Protein 1MDB (pdb70)

Nearest PDB structures (foldseek):
  1mdf-assembly1_A  TM=9.994E-01  e=0.000E+00  Bacillus subtilis
  7tz4-assembly1_A  TM=9.793E-01  e=5.127E-83  Pseudomonas aeruginosa
  7tyb-assembly1_A  TM=9.759E-01  e=1.523E-80  Pseudomonas aeruginosa PAO1
  5wm6-assembly1_A  TM=8.169E-01  e=3.466E-84  Streptomyces gandocaensis
  5wm5-assembly1_A  TM=8.168E-01  e=4.013E-83  Streptomyces gandocaensis

Radius of gyration: 23.1 Å; Cα contacts (8 Å, |Δi|>4): 1173; chains: 1; bounding box: 70×55×52 Å

Foldseek 3Di:
DQPQADDDDPVVVCVCVVVCLQVWDFVLRLLVVLCVPWQQFFAEAEDPDTHGSVRLNQLLQQLLQLCVVVPAAASAEEEEEEFQDPVVSSVQSNCRQRNYAYEQDFNPDAQVQVLVCCVVSVHQEYEYECAAPHGGCVVRVVSSCVVPVNNQAYEYDYPQPPHHDSVVRGDDGDDHDDDTQARFSYWYFFDDDDPHTFTATFGRRLQVSLLVLLCVQVVAAQAAEEEEAWRQSHCCLVPNDHSSSNVSRNYYYYYFSHNDCVGVLVCCQVVVHQEYEEEQVSLLRVLVCLVVDPGCNPSHAEYEYEPFDNALLSLLCCCPSNVYFYKAWYQTPQFWIFIAGRPHDSCCRRQFRGATSDPFKDKFFAAPVRHGDPAQDKHWIKIAGSNGGQATGNDVPVSPVQADPVGIGGPQWIWGADPVRTIGTLGGPQQWFQWLNRTESQSVLQSLLVPDPFFSGKGKGWEADPPSRIAIEMETATPPPDDDLVVSLVSCVVVVNPPRRRHPYYHYDNDADADSRGHHDVVVVRVVRHVVVVVD

InterPro domains:
  IPR000873 AMP-dependent synthetase/ligase domain [PF00501] (32-393)
  IPR011963 2,3-dihydroxybenzoate-AMP ligase [TIGR02275] (4-526)
  IPR020845 AMP-binding, conserved site [PS00455] (187-198)
  IPR025110 AMP-binding enzyme, C-terminal domain [PF13193] (444-519)
  IPR045851 AMP-binding enzyme domain superfamily [G3DSA:3.30.300.30] (430-539)
  IPR050237 ATP-dependent AMP-binding enzyme [PTHR43767] (29-529)

Secondary structure (DSSP, 8-state):
--TT--PPPHHHHHHHHHTTSS-S--HHHHHHHHHHHHTTSEEEEETTEEEEHHHHHHHHHHHHHHHHHHT--TT-EEEE---SSHHHHHHHHHHHHHT-EEEE--TT--HHHHHHHHHHTT-SEEEEESEETTEEHHHHHHHHHHH-TT---EEEES--TTSEEGGG------------TTSEEEEEE---SSSSPPEEEEEHHHHHHHHHHHHHHHT--TT-EEEE-S-TTSHHHHHSSHHHHHHHTT-EEEE-SSSSHHHHHHHHHHHT-SEEEE-HHHHHHHHHHHHH-----TT--EEEEESS---HHHHTTHHHHT-SEEEEEEE-TTS-EEE--TTS-HHHHHH---EESSTT-EEEEE-TTS-BPPTT--EEEEEE-TTS-SS-TT-HHHHHHHB-TTS-EEEEEEEEE-TTS-EEEEEEGGG-EE-SS-EE-HHHHHHHHTTSTTEEEEEEEEEEETTTEEEEEEEEEESSSPPPHHHHHHHHHHTT--GGGS-SEEEE-SS--B-TTS-B-HHHHHHHHHHHHHT-

Organism: Bacillus subtilis (strain 168) (NCBI:txid224308)

Structure (mmCIF, N/CA/C/O backbone):
data_1MDB
#
_entry.id   1MDB
#
_cell.length_a   66.800
_cell.length_b   66.800
_cell.length_c   115.660
_cell.angle_alpha   90.00
_cell.angle_beta   90.00
_cell.angle_gamma   120.00
#
_symmetry.space_group_name_H-M   'P 31'
#
loop_
_entity.id
_entity.type
_entity.pdbx_description
1 polymer '2,3-dihydroxybenzoate-AMP ligase'
2 non-polymer 'SULFATE ION'
3 non-polymer 'ADENOSINE MONOPHOSPHATE'
4 non-polymer '2,3-DIHYDROXY-BENZOIC ACID'
5 water water
#
loop_
_atom_site.group_PDB
_atom_site.id
_atom_site.type_symbol
_atom_site.label_atom_id
_atom_site.label_alt_id
_atom_site.label_comp_id
_atom_site.label_asym_id
_atom_site.label_entity_id
_atom_site.label_seq_id
_atom_site.pdbx_PDB_ins_code
_atom_site.Cartn_x
_atom_site.Cartn_y
_atom_site.Cartn_z
_atom_site.occupancy
_atom_site.B_iso_or_equiv
_atom_site.auth_seq_id
_atom_site.auth_comp_id
_atom_site.auth_asym_id
_atom_site.auth_atom_id
_atom_site.pdbx_PDB_model_num
ATOM 1 N N . MET A 1 1 ? -18.022 43.464 34.799 1.00 49.99 1 MET A N 1
ATOM 2 C CA . MET A 1 1 ? -16.805 42.608 34.810 1.00 49.54 1 MET A CA 1
ATOM 3 C C . MET A 1 1 ? -16.347 42.226 36.210 1.00 48.35 1 MET A C 1
ATOM 4 O O . MET A 1 1 ? -16.226 43.079 37.099 1.00 46.29 1 MET A O 1
ATOM 9 N N . LEU A 1 2 ? -16.084 40.935 36.391 1.00 45.98 2 LEU A N 1
ATOM 10 C CA . LEU A 1 2 ? -15.609 40.423 37.668 1.00 43.03 2 LEU A CA 1
ATOM 11 C C . LEU A 1 2 ? -14.288 41.111 38.006 1.00 41.92 2 LEU A C 1
ATOM 12 O O . LEU A 1 2 ? -13.408 41.245 37.153 1.00 41.47 2 LEU A O 1
ATOM 17 N N . LYS A 1 3 ? -14.153 41.556 39.247 1.00 41.96 3 LYS A N 1
ATOM 18 C CA . LYS A 1 3 ? -12.924 42.206 39.673 1.00 42.22 3 LYS A CA 1
ATOM 19 C C . LYS A 1 3 ? -11.820 41.157 39.719 1.00 41.73 3 LYS A C 1
ATOM 20 O O . LYS A 1 3 ? -11.990 40.101 40.331 1.00 41.35 3 LYS A O 1
ATOM 26 N N . GLY A 1 4 ? -10.702 41.438 39.056 1.00 40.22 4 GLY A N 1
ATOM 27 C CA . GLY A 1 4 ? -9.589 40.505 39.065 1.00 40.14 4 GLY A CA 1
ATOM 28 C C . GLY A 1 4 ? -9.453 39.687 37.800 1.00 38.57 4 GLY A C 1
ATOM 29 O O . GLY A 1 4 ? -8.483 38.956 37.619 1.00 38.58 4 GLY A O 1
ATOM 30 N N . PHE A 1 5 ? -10.432 39.826 36.918 1.00 38.81 5 PHE A N 1
ATOM 31 C CA . PHE A 1 5 ? -10.462 39.106 35.651 1.00 36.62 5 PHE A CA 1
ATOM 32 C C . PHE A 1 5 ? -9.732 39.897 34.566 1.00 36.94 5 PHE A C 1
ATOM 33 O O . PHE A 1 5 ? -9.841 41.122 34.509 1.00 35.10 5 PHE A O 1
ATOM 41 N N . THR A 1 6 ? -8.967 39.197 33.729 1.00 36.20 6 THR A N 1
ATOM 42 C CA . THR A 1 6 ? -8.255 39.841 32.630 1.00 36.22 6 THR A CA 1
ATOM 43 C C . THR A 1 6 ? -8.946 39.435 31.332 1.00 38.19 6 THR A C 1
ATOM 44 O O . THR A 1 6 ? -8.873 38.284 30.905 1.00 39.23 6 THR A O 1
ATOM 48 N N . PRO A 1 7 ? -9.629 40.386 30.683 1.00 39.34 7 PRO A N 1
ATOM 49 C CA . PRO A 1 7 ? -10.340 40.118 29.432 1.00 38.92 7 PRO A CA 1
ATOM 50 C C . PRO A 1 7 ? -9.413 39.964 28.243 1.00 39.17 7 PRO A C 1
ATOM 51 O O . PRO A 1 7 ? -8.254 40.363 28.290 1.00 38.03 7 PRO A O 1
ATOM 55 N N . TRP A 1 8 ? -9.944 39.374 27.181 1.00 40.47 8 TRP A N 1
ATOM 56 C CA . TRP A 1 8 ? -9.211 39.203 25.942 1.00 42.97 8 TRP A CA 1
ATOM 57 C C . TRP A 1 8 ? -9.245 40.589 25.292 1.00 45.69 8 TRP A C 1
ATOM 58 O O . TRP A 1 8 ? -10.128 41.395 25.592 1.00 45.75 8 TRP A O 1
ATOM 69 N N . PRO A 1 9 ? -8.276 40.893 24.417 1.00 48.68 9 PRO A N 1
ATOM 70 C CA . PRO A 1 9 ? -8.255 42.201 23.752 1.00 50.96 9 PRO A CA 1
ATOM 71 C C . PRO A 1 9 ? -9.552 42.408 22.964 1.00 52.33 9 PRO A C 1
ATOM 72 O O . PRO A 1 9 ? -10.046 41.479 22.324 1.00 53.07 9 PRO A O 1
ATOM 76 N N . ASP A 1 10 ? -10.095 43.621 23.012 1.00 54.71 10 ASP A N 1
ATOM 77 C CA . ASP A 1 10 ? -11.344 43.942 22.319 1.00 55.91 10 ASP A CA 1
ATOM 78 C C . ASP A 1 10 ? -11.420 43.488 20.868 1.00 56.82 10 ASP A C 1
ATOM 79 O O . ASP A 1 10 ? -12.443 42.965 20.432 1.00 57.11 10 ASP A O 1
ATOM 84 N N . GLU A 1 11 ? -10.341 43.689 20.121 1.00 58.01 11 GLU A N 1
ATOM 85 C CA . GLU A 1 11 ? -10.322 43.306 18.718 1.00 59.48 11 GLU A CA 1
ATOM 86 C C . GLU A 1 11 ? -10.343 41.785 18.546 1.00 59.28 11 GLU A C 1
ATOM 87 O O . GLU A 1 11 ? -10.975 41.265 17.623 1.00 59.00 11 GLU A O 1
ATOM 93 N N . LEU A 1 12 ? -9.654 41.075 19.436 1.00 58.85 12 LEU A N 1
ATOM 94 C CA . LEU A 1 12 ? -9.622 39.617 19.385 1.00 58.20 12 LEU A CA 1
ATOM 95 C C . LEU A 1 12 ? -10.977 39.052 19.794 1.00 57.93 12 LEU A C 1
ATOM 96 O O . LEU A 1 12 ? -11.495 38.130 19.166 1.00 56.64 12 LEU A O 1
ATOM 101 N N . ALA A 1 13 ? -11.549 39.613 20.853 1.00 58.73 13 ALA A N 1
ATOM 102 C CA . ALA A 1 13 ? -12.849 39.165 21.329 1.00 59.50 13 ALA A CA 1
ATOM 103 C C . ALA A 1 13 ? -13.835 39.214 20.164 1.00 59.89 13 ALA A C 1
ATOM 104 O O . ALA A 1 13 ? -14.610 38.283 19.957 1.00 59.21 13 ALA A O 1
ATOM 106 N N . GLU A 1 14 ? -13.792 40.302 19.399 1.00 61.22 14 GLU A N 1
ATOM 107 C CA . GLU A 1 14 ? -14.675 40.457 18.249 1.00 62.15 14 GLU A CA 1
ATOM 108 C C . GLU A 1 14 ? -14.409 39.371 17.218 1.00 61.28 14 GLU A C 1
ATOM 109 O O . GLU A 1 14 ? -15.335 38.722 16.731 1.00 61.32 14 GLU A O 1
ATOM 115 N N . THR A 1 15 ? -13.138 39.182 16.883 1.00 60.49 15 THR A N 1
ATOM 116 C CA . THR A 1 15 ? -12.754 38.162 15.917 1.00 60.71 15 THR A CA 1
ATOM 117 C C . THR A 1 15 ? -13.409 36.832 16.303 1.00 60.67 15 THR A C 1
ATOM 118 O O . THR A 1 15 ? -14.055 36.185 15.479 1.00 60.85 15 THR A O 1
ATOM 122 N N . TYR A 1 16 ? -13.249 36.449 17.569 1.00 60.32 16 TYR A N 1
ATOM 123 C CA . TYR A 1 16 ? -13.795 35.199 18.101 1.00 59.22 16 TYR A CA 1
ATOM 124 C C . TYR A 1 16 ? -15.315 35.111 18.064 1.00 59.32 16 TYR A C 1
ATOM 125 O O . TYR A 1 16 ? -15.871 34.055 17.760 1.00 59.03 16 TYR A O 1
ATOM 134 N N . ARG A 1 17 ? -15.986 36.212 18.383 1.00 59.58 17 ARG A N 1
ATOM 135 C CA . ARG A 1 17 ? -17.444 36.231 18.375 1.00 61.07 17 ARG A CA 1
ATOM 136 C C . ARG A 1 17 ? -17.955 36.278 16.939 1.00 61.53 17 ARG A C 1
ATOM 137 O O . ARG A 1 17 ? -19.094 35.899 16.663 1.00 62.07 17 ARG A O 1
ATOM 145 N N . LYS A 1 18 ? -17.100 36.740 16.030 1.00 61.89 18 LYS A N 1
ATOM 146 C CA . LYS A 1 18 ? -17.447 36.840 14.618 1.00 62.09 18 LYS A CA 1
ATOM 147 C C . LYS A 1 18 ? -17.285 35.505 13.896 1.00 61.47 18 LYS A C 1
ATOM 148 O O . LYS A 1 18 ? -18.139 35.122 13.102 1.00 61.65 18 LYS A O 1
ATOM 154 N N . ASN A 1 19 ? -16.198 34.791 14.171 1.00 61.09 19 ASN A N 1
ATOM 155 C CA . ASN A 1 19 ? -15.978 33.502 13.522 1.00 60.17 19 ASN A CA 1
ATOM 156 C C . ASN A 1 19 ? -16.785 32.401 14.201 1.00 58.73 19 ASN A C 1
ATOM 157 O O . ASN A 1 19 ? -16.674 31.229 13.849 1.00 58.30 19 ASN A O 1
ATOM 162 N N . GLY A 1 20 ? -17.588 32.786 15.186 1.00 57.57 20 GLY A N 1
ATOM 163 C CA . GLY A 1 20 ? -18.422 31.823 15.884 1.00 56.67 20 GLY A CA 1
ATOM 164 C C . GLY A 1 20 ? -17.798 30.990 16.995 1.00 54.85 20 GLY A C 1
ATOM 165 O O . GLY A 1 20 ? -18.467 30.115 17.547 1.00 54.90 20 GLY A O 1
ATOM 166 N N . CYS A 1 21 ? -16.534 31.236 17.331 1.00 53.08 21 CYS A N 1
ATOM 167 C CA . CYS A 1 21 ? -15.897 30.468 18.400 1.00 50.61 21 CYS A CA 1
ATOM 168 C C . CYS A 1 21 ? -16.682 30.655 19.691 1.00 47.55 21 CYS A C 1
ATOM 169 O O . CYS A 1 21 ? -16.962 29.694 20.402 1.00 47.84 21 CYS A O 1
ATOM 172 N N . TRP A 1 22 ? -17.042 31.899 19.985 1.00 45.25 22 TRP A N 1
ATOM 173 C CA . TRP A 1 22 ? -17.814 32.209 21.179 1.00 43.72 22 TRP A CA 1
ATOM 174 C C . TRP A 1 22 ? -19.284 32.241 20.760 1.00 43.06 22 TRP A C 1
ATOM 175 O O . TRP A 1 22 ? -19.748 33.201 20.146 1.00 42.82 22 TRP A O 1
ATOM 186 N N . ALA A 1 23 ? -20.003 31.172 21.094 1.00 42.97 23 ALA A N 1
ATOM 187 C CA . ALA A 1 23 ? -21.404 31.013 20.718 1.00 42.66 23 ALA A CA 1
ATOM 188 C C . ALA A 1 23 ? -22.394 32.025 21.279 1.00 42.40 23 ALA A C 1
ATOM 189 O O . ALA A 1 23 ? -23.487 32.187 20.736 1.00 43.66 23 ALA A O 1
ATOM 191 N N . GLY A 1 24 ? -22.028 32.711 22.354 1.00 41.41 24 GLY A N 1
ATOM 192 C CA . GLY A 1 24 ? -22.938 33.689 22.923 1.00 39.12 24 GLY A CA 1
ATOM 193 C C . GLY A 1 24 ? -24.013 33.072 23.799 1.00 39.03 24 GLY A C 1
ATOM 194 O O . GLY A 1 24 ? -25.012 33.720 24.107 1.00 37.52 24 GLY A O 1
ATOM 195 N N . GLU A 1 25 ? -23.812 31.819 24.204 1.00 38.23 25 GLU A N 1
ATOM 196 C CA . GLU A 1 25 ? -24.767 31.131 25.070 1.00 39.58 25 GLU A CA 1
ATOM 197 C C . GLU A 1 25 ? -24.122 30.788 26.419 1.00 38.53 25 GLU A C 1
ATOM 198 O O . GLU A 1 25 ? -22.905 30.558 26.510 1.00 35.78 25 GLU A O 1
ATOM 204 N N . THR A 1 26 ? -24.938 30.757 27.466 1.00 36.59 26 THR A N 1
ATOM 205 C CA . THR A 1 26 ? -24.432 30.447 28.802 1.00 36.15 26 THR A CA 1
ATOM 206 C C . THR A 1 26 ? -24.653 28.981 29.143 1.00 35.44 26 THR A C 1
ATOM 207 O O . THR A 1 26 ? -25.348 28.271 28.416 1.00 36.46 26 THR A O 1
ATOM 211 N N . PHE A 1 27 ? -24.065 28.521 30.247 1.00 33.43 27 PHE A N 1
ATOM 212 C CA . PHE A 1 27 ? -24.259 27.136 30.654 1.00 32.36 27 PHE A CA 1
ATOM 213 C C . PHE A 1 27 ? -25.739 26.951 30.956 1.00 32.91 27 PHE A C 1
ATOM 214 O O . PHE A 1 27 ? -26.308 25.878 30.714 1.00 30.76 27 PHE A O 1
ATOM 222 N N . GLY A 1 28 ? -26.354 28.010 31.484 1.00 32.06 28 GLY A N 1
ATOM 223 C CA . GLY A 1 28 ? -27.769 27.968 31.797 1.00 33.93 28 GLY A CA 1
ATOM 224 C C . GLY A 1 28 ? -28.547 27.671 30.531 1.00 36.38 28 GLY A C 1
ATOM 225 O O . GLY A 1 28 ? -29.436 26.819 30.535 1.00 37.59 28 GLY A O 1
ATOM 226 N N . ASP A 1 29 ? -28.205 28.367 29.447 1.00 36.98 29 ASP A N 1
ATOM 227 C CA . ASP A 1 29 ? -28.867 28.163 28.156 1.00 38.04 29 ASP A CA 1
ATOM 228 C C . ASP A 1 29 ? -28.628 26.737 27.688 1.00 39.00 29 ASP A C 1
ATOM 229 O O . ASP A 1 29 ? -29.554 26.026 27.292 1.00 40.33 29 ASP A O 1
ATOM 234 N N . LEU A 1 30 ? -27.361 26.338 27.731 1.00 40.11 30 LEU A N 1
ATOM 235 C CA . LEU A 1 30 ? -26.935 25.007 27.317 1.00 39.45 30 LEU A CA 1
ATOM 236 C C . LEU A 1 30 ? -27.830 23.933 27.930 1.00 38.29 30 LEU A C 1
ATOM 237 O O . LEU A 1 30 ? -28.365 23.085 27.219 1.00 39.71 30 LEU A O 1
ATOM 242 N N . LEU A 1 31 ? -28.002 23.969 29.248 1.00 37.74 31 LEU A N 1
ATOM 243 C CA . LEU A 1 31 ? -28.847 22.991 29.927 1.00 36.42 31 LEU A CA 1
ATOM 244 C C . LEU A 1 31 ? -30.318 23.144 29.539 1.00 37.06 31 LEU A C 1
ATOM 245 O O . LEU A 1 31 ? -31.000 22.155 29.260 1.00 35.64 31 LEU A O 1
ATOM 250 N N . ARG A 1 32 ? -30.802 24.383 29.514 1.00 37.30 32 ARG A N 1
ATOM 251 C CA . ARG A 1 32 ? -32.197 24.647 29.159 1.00 39.16 32 ARG A CA 1
ATOM 252 C C . ARG A 1 32 ? -32.526 24.027 27.809 1.00 41.36 32 ARG A C 1
ATOM 253 O O . ARG A 1 32 ? -33.555 23.366 27.646 1.00 40.70 32 ARG A O 1
ATOM 261 N N . ASP A 1 33 ? -31.639 24.258 26.847 1.00 43.76 33 ASP A N 1
ATOM 262 C CA . ASP A 1 33 ? -31.794 23.752 25.493 1.00 46.48 33 ASP A CA 1
ATOM 263 C C . ASP A 1 33 ? -31.810 22.222 25.449 1.00 46.70 33 ASP A C 1
ATOM 264 O O . ASP A 1 33 ? -32.779 21.616 24.980 1.00 47.62 33 ASP A O 1
ATOM 269 N N . ARG A 1 34 ? -30.744 21.597 25.944 1.00 45.06 34 ARG A N 1
ATOM 270 C CA . ARG A 1 34 ? -30.655 20.143 25.948 1.00 42.53 34 ARG A CA 1
ATOM 271 C C . ARG A 1 34 ? -31.839 19.520 26.674 1.00 42.36 34 ARG A C 1
ATOM 272 O O . ARG A 1 34 ? -32.327 18.462 26.287 1.00 41.96 34 ARG A O 1
ATOM 280 N N . ALA A 1 35 ? -32.301 20.172 27.732 1.00 42.67 35 ALA A N 1
ATOM 281 C CA . ALA A 1 35 ? -33.418 19.648 28.505 1.00 44.17 35 ALA A CA 1
ATOM 282 C C . ALA A 1 35 ? -34.714 19.673 27.714 1.00 45.66 35 ALA A C 1
ATOM 283 O O . ALA A 1 35 ? -35.580 18.813 27.897 1.00 45.44 35 ALA A O 1
ATOM 285 N N . ALA A 1 36 ? -34.844 20.664 26.839 1.00 46.40 36 ALA A N 1
ATOM 286 C CA . ALA A 1 36 ? -36.039 20.815 26.020 1.00 47.78 36 ALA A CA 1
ATOM 287 C C . ALA A 1 36 ? -36.083 19.810 24.868 1.00 48.54 36 ALA A C 1
ATOM 288 O O . ALA A 1 36 ? -37.155 19.318 24.511 1.00 49.32 36 ALA A O 1
ATOM 290 N N . LYS A 1 37 ? -34.921 19.509 24.294 1.00 48.08 37 LYS A N 1
ATOM 291 C CA . LYS A 1 37 ? -34.832 18.573 23.177 1.00 48.35 37 LYS A CA 1
ATOM 292 C C . LYS A 1 37 ? -35.051 17.102 23.547 1.00 47.20 37 LYS A C 1
ATOM 293 O O . LYS A 1 37 ? -35.881 16.422 22.941 1.00 47.33 37 LYS A O 1
ATOM 299 N N . TYR A 1 38 ? -34.314 16.610 24.537 1.00 45.53 38 TYR A N 1
ATOM 300 C CA . TYR A 1 38 ? -34.439 15.212 24.944 1.00 43.29 38 TYR A CA 1
ATOM 301 C C . TYR A 1 38 ? -34.466 15.018 26.456 1.00 43.68 38 TYR A C 1
ATOM 302 O O . TYR A 1 38 ? -33.682 14.248 27.017 1.00 45.10 38 TYR A O 1
ATOM 311 N N . GLY A 1 39 ? -35.398 15.706 27.104 1.00 42.93 39 GLY A N 1
ATOM 312 C CA . GLY A 1 39 ? -35.518 15.637 28.546 1.00 40.44 39 GLY A CA 1
ATOM 313 C C . GLY A 1 39 ? -35.485 14.272 29.201 1.00 38.95 39 GLY A C 1
ATOM 314 O O . GLY A 1 39 ? -34.945 14.127 30.301 1.00 39.31 39 GLY A O 1
ATOM 315 N N . ASP A 1 40 ? -36.056 13.267 28.548 1.00 37.35 40 ASP A N 1
ATOM 316 C CA . ASP A 1 40 ? -36.084 11.933 29.127 1.00 35.55 40 ASP A CA 1
ATOM 317 C C . ASP A 1 40 ? -34.770 11.167 29.056 1.00 33.53 40 ASP A C 1
ATOM 318 O O . ASP A 1 40 ? -34.587 10.196 29.780 1.00 30.13 40 ASP A O 1
ATOM 323 N N . ARG A 1 41 ? -33.856 11.581 28.187 1.00 33.44 41 ARG A N 1
ATOM 324 C CA . ARG A 1 41 ? -32.577 10.882 28.118 1.00 34.05 41 ARG A CA 1
ATOM 325 C C . ARG A 1 41 ? -31.897 10.943 29.473 1.00 34.83 41 ARG A C 1
ATOM 326 O O . ARG A 1 41 ? -31.986 11.952 30.176 1.00 34.42 41 ARG A O 1
ATOM 334 N N . ILE A 1 42 ? -31.216 9.862 29.830 1.00 34.42 42 ILE A N 1
ATOM 335 C CA . ILE A 1 42 ? -30.483 9.800 31.079 1.00 34.66 42 ILE A CA 1
ATOM 336 C C . ILE A 1 42 ? -29.176 10.570 30.857 1.00 36.25 42 ILE A C 1
ATOM 337 O O . ILE A 1 42 ? -28.420 10.279 29.925 1.00 37.32 42 ILE A O 1
ATOM 342 N N . ALA A 1 43 ? -28.934 11.575 31.693 1.00 35.81 43 ALA A N 1
ATOM 343 C CA . ALA A 1 43 ? -27.729 12.398 31.579 1.00 33.18 43 ALA A CA 1
ATOM 344 C C . ALA A 1 43 ? -26.658 11.934 32.546 1.00 32.36 43 ALA A C 1
ATOM 345 O O . ALA A 1 43 ? -25.465 11.957 32.230 1.00 32.10 43 ALA A O 1
ATOM 347 N N . ILE A 1 44 ? -27.095 11.503 33.722 1.00 30.39 44 ILE A N 1
ATOM 348 C CA . ILE A 1 44 ? -26.180 11.067 34.759 1.00 31.12 44 ILE A CA 1
ATOM 349 C C . ILE A 1 44 ? -26.600 9.766 35.420 1.00 30.14 44 ILE A C 1
ATOM 350 O O . ILE A 1 44 ? -27.769 9.576 35.754 1.00 31.53 44 ILE A O 1
ATOM 355 N N . THR A 1 45 ? -25.634 8.881 35.618 1.00 29.11 45 THR A N 1
ATOM 356 C CA . THR A 1 45 ? -25.875 7.608 36.271 1.00 30.39 45 THR A CA 1
ATOM 357 C C . THR A 1 45 ? -24.920 7.473 37.443 1.00 32.30 45 THR A C 1
ATOM 358 O O . THR A 1 45 ? -23.725 7.741 37.313 1.00 32.18 45 THR A O 1
ATOM 362 N N . CYS A 1 46 ? -25.446 7.055 38.586 1.00 32.56 46 CYS A N 1
ATOM 363 C CA . CYS A 1 46 ? -24.630 6.895 39.780 1.00 36.15 46 CYS A CA 1
ATOM 364 C C . CYS A 1 46 ? -25.197 5.739 40.595 1.00 38.26 46 CYS A C 1
ATOM 365 O O . CYS A 1 46 ? -26.250 5.869 41.228 1.00 38.02 46 CYS A O 1
ATOM 368 N N . GLY A 1 47 ? -24.499 4.607 40.582 1.00 39.64 47 GLY A N 1
ATOM 369 C CA . GLY A 1 47 ? -24.999 3.448 41.295 1.00 41.41 47 GLY A CA 1
ATOM 370 C C . GLY A 1 47 ? -26.291 3.057 40.600 1.00 44.10 47 GLY A C 1
ATOM 371 O O . GLY A 1 47 ? -26.317 2.897 39.376 1.00 42.80 47 GLY A O 1
ATOM 372 N N . ASN A 1 48 ? -27.373 2.935 41.364 1.00 45.90 48 ASN A N 1
ATOM 373 C CA . ASN A 1 48 ? -28.669 2.566 40.796 1.00 48.56 48 ASN A CA 1
ATOM 374 C C . ASN A 1 48 ? -29.543 3.766 40.441 1.00 48.56 48 ASN A C 1
ATOM 375 O O . ASN A 1 48 ? -30.638 3.597 39.913 1.00 49.65 48 ASN A O 1
ATOM 380 N N . THR A 1 49 ? -29.060 4.973 40.721 1.00 47.75 49 THR A N 1
ATOM 381 C CA . THR A 1 49 ? -29.822 6.183 40.426 1.00 47.53 49 THR A CA 1
ATOM 382 C C . THR A 1 49 ? -29.496 6.746 39.048 1.00 47.77 49 THR A C 1
ATOM 383 O O . THR A 1 49 ? -28.413 6.515 38.513 1.00 47.97 49 THR A O 1
ATOM 387 N N . HIS A 1 50 ? -30.445 7.490 38.485 1.00 47.26 50 HIS A N 1
ATOM 388 C CA . HIS A 1 50 ? -30.298 8.097 37.166 1.00 46.89 50 HIS A CA 1
ATOM 389 C C . HIS A 1 50 ? -30.985 9.464 37.178 1.00 46.52 50 HIS A C 1
ATOM 390 O O . HIS A 1 50 ? -31.923 9.682 37.946 1.00 46.90 50 HIS A O 1
ATOM 397 N N . TRP A 1 51 ? -30.516 10.380 36.334 1.00 43.90 51 TRP A N 1
ATOM 398 C CA . TRP A 1 51 ? -31.097 11.719 36.229 1.00 40.56 51 TRP A CA 1
ATOM 399 C C . TRP A 1 51 ? -31.238 12.075 34.761 1.00 40.29 51 TRP A C 1
ATOM 400 O O . TRP A 1 51 ? -30.258 12.062 34.014 1.00 41.54 51 TRP A O 1
ATOM 411 N N . SER A 1 52 ? -32.456 12.389 34.345 1.00 38.11 52 SER A N 1
ATOM 412 C CA . SER A 1 52 ? -32.705 12.770 32.966 1.00 36.65 52 SER A CA 1
ATOM 413 C C . SER A 1 52 ? -32.263 14.213 32.803 1.00 35.21 52 SER A C 1
ATOM 414 O O . SER A 1 52 ? -32.064 14.915 33.791 1.00 32.45 52 SER A O 1
ATOM 417 N N . TYR A 1 53 ? -32.127 14.654 31.559 1.00 35.04 53 TYR A N 1
ATOM 418 C CA . TYR A 1 53 ? -31.724 16.021 31.279 1.00 36.82 53 TYR A CA 1
ATOM 419 C C . TYR A 1 53 ? -32.750 17.007 31.821 1.00 39.88 53 TYR A C 1
ATOM 420 O O . TYR A 1 53 ? -32.388 18.066 32.338 1.00 39.40 53 TYR A O 1
ATOM 429 N N . ARG A 1 54 ? -34.031 16.657 31.707 1.00 41.22 54 ARG A N 1
ATOM 430 C CA . ARG A 1 54 ? -35.103 17.527 32.200 1.00 42.07 54 ARG A CA 1
ATOM 431 C C . ARG A 1 54 ? -34.982 17.616 33.718 1.00 40.14 54 ARG A C 1
ATOM 432 O O . ARG A 1 54 ? -35.120 18.686 34.313 1.00 38.57 54 ARG A O 1
ATOM 440 N N . GLU A 1 55 ? -34.723 16.468 34.331 1.00 38.98 55 GLU A N 1
ATOM 441 C CA . GLU A 1 55 ? -34.558 16.366 35.774 1.00 39.23 55 GLU A CA 1
ATOM 442 C C . GLU A 1 55 ? -33.492 17.345 36.278 1.00 39.02 55 GLU A C 1
ATOM 443 O O . GLU A 1 55 ? -33.752 18.159 37.166 1.00 37.96 55 GLU A O 1
ATOM 449 N N . LEU A 1 56 ? -32.292 17.254 35.708 1.00 37.66 56 LEU A N 1
ATOM 450 C CA . LEU A 1 56 ? -31.191 18.127 36.090 1.00 36.89 56 LEU A CA 1
ATOM 451 C C . LEU A 1 56 ? -31.598 19.585 35.884 1.00 36.23 56 LEU A C 1
ATOM 452 O O . LEU A 1 56 ? -31.323 20.444 36.721 1.00 34.91 56 LEU A O 1
ATOM 457 N N . ASP A 1 57 ? -32.261 19.846 34.760 1.00 36.26 57 ASP A N 1
ATOM 458 C CA . ASP A 1 57 ? -32.732 21.185 34.421 1.00 36.16 57 ASP A CA 1
ATOM 459 C C . ASP A 1 57 ? -33.630 21.717 35.544 1.00 35.57 57 ASP A C 1
ATOM 460 O O . ASP A 1 57 ? -33.424 22.827 36.055 1.00 35.54 57 ASP A O 1
ATOM 465 N N . THR A 1 58 ? -34.615 20.913 35.932 1.00 31.48 58 THR A N 1
ATOM 466 C CA . THR A 1 58 ? -35.552 21.300 36.982 1.00 32.02 58 THR A CA 1
ATOM 467 C C . THR A 1 58 ? -34.882 21.506 38.342 1.00 31.92 58 THR A C 1
ATOM 468 O O . THR A 1 58 ? -35.116 22.511 38.996 1.00 32.57 58 THR A O 1
ATOM 472 N N . ARG A 1 59 ? -34.056 20.555 38.769 1.00 32.58 59 ARG A N 1
ATOM 473 C CA . ARG A 1 59 ? -33.377 20.677 40.053 1.00 31.49 59 ARG A CA 1
ATOM 474 C C . ARG A 1 59 ? -32.487 21.923 40.089 1.00 30.71 59 ARG A C 1
ATOM 475 O O . ARG A 1 59 ? -32.380 22.582 41.119 1.00 31.33 59 ARG A O 1
ATOM 483 N N . ALA A 1 60 ? -31.864 22.246 38.960 1.00 29.15 60 ALA A N 1
ATOM 484 C CA . ALA A 1 60 ? -30.996 23.413 38.856 1.00 28.22 60 ALA A CA 1
ATOM 485 C C . ALA A 1 60 ? -31.783 24.722 39.055 1.00 28.84 60 ALA A C 1
ATOM 486 O O . ALA A 1 60 ? -31.299 25.657 39.714 1.00 25.60 60 ALA A O 1
ATOM 488 N N . ASP A 1 61 ? -32.982 24.792 38.475 1.00 28.82 61 ASP A N 1
ATOM 489 C CA . ASP A 1 61 ? -33.826 25.973 38.619 1.00 30.10 61 ASP A CA 1
ATOM 490 C C . ASP A 1 61 ? -34.248 26.090 40.070 1.00 32.19 61 ASP A C 1
ATOM 491 O O . ASP A 1 61 ? -34.080 27.136 40.708 1.00 31.32 61 ASP A O 1
ATOM 496 N N . ARG A 1 62 ? -34.802 24.999 40.583 1.00 32.34 62 ARG A N 1
ATOM 497 C CA . ARG A 1 62 ? -35.268 24.965 41.956 1.00 33.19 62 ARG A CA 1
ATOM 498 C C . ARG A 1 62 ? -34.155 25.196 42.971 1.00 32.80 62 ARG A C 1
ATOM 499 O O . ARG A 1 62 ? -34.400 25.746 44.046 1.00 31.57 62 ARG A O 1
ATOM 507 N N . LEU A 1 63 ? -32.930 24.785 42.643 1.00 32.29 63 LEU A N 1
ATOM 508 C CA . LEU A 1 63 ? -31.821 24.977 43.576 1.00 29.22 63 LEU A CA 1
ATOM 509 C C . LEU A 1 63 ? -31.325 26.419 43.512 1.00 27.38 63 LEU A C 1
ATOM 510 O O . LEU A 1 63 ? -31.007 27.023 44.533 1.00 26.98 63 LEU A O 1
ATOM 515 N N . ALA A 1 64 ? -31.267 26.972 42.309 1.00 27.52 64 ALA A N 1
ATOM 516 C CA . ALA A 1 64 ? -30.820 28.347 42.141 1.00 29.73 64 ALA A CA 1
ATOM 517 C C . ALA A 1 64 ? -31.679 29.250 43.022 1.00 30.76 64 ALA A C 1
ATOM 518 O O . ALA A 1 64 ? -31.174 30.170 43.674 1.00 30.34 64 ALA A O 1
ATOM 520 N N . ALA A 1 65 ? -32.980 28.974 43.052 1.00 31.05 65 ALA A N 1
ATOM 521 C CA . ALA A 1 65 ? -33.897 29.769 43.859 1.00 30.67 65 ALA A CA 1
ATOM 522 C C . ALA A 1 65 ? -33.540 29.613 45.325 1.00 31.18 65 ALA A C 1
ATOM 523 O O . ALA A 1 65 ? -33.568 30.584 46.084 1.00 32.69 65 ALA A O 1
ATOM 525 N N . GLY A 1 66 ? -33.194 28.389 45.725 1.00 28.41 66 GLY A N 1
ATOM 526 C CA . GLY A 1 66 ? -32.815 28.158 47.109 1.00 28.17 66 GLY A CA 1
ATOM 527 C C . GLY A 1 66 ? -31.536 28.900 47.464 1.00 27.11 66 GLY A C 1
ATOM 528 O O . GLY A 1 66 ? -31.431 29.495 48.534 1.00 27.60 66 GLY A O 1
ATOM 529 N N . PHE A 1 67 ? -30.559 28.848 46.565 1.00 28.36 67 PHE A N 1
ATOM 530 C CA . PHE A 1 67 ? -29.283 29.534 46.755 1.00 30.34 67 PHE A CA 1
ATOM 531 C C . PHE A 1 67 ? -29.550 31.032 46.898 1.00 31.00 67 PHE A C 1
ATOM 532 O O . PHE A 1 67 ? -29.026 31.677 47.797 1.00 28.89 67 PHE A O 1
ATOM 540 N N . GLN A 1 68 ? -30.364 31.579 45.995 1.00 32.90 68 GLN A N 1
ATOM 541 C CA . GLN A 1 68 ? -30.691 33.003 46.025 1.00 34.80 68 GLN A CA 1
ATOM 542 C C . GLN A 1 68 ? -31.381 33.367 47.331 1.00 35.47 68 GLN A C 1
ATOM 543 O O . GLN A 1 68 ? -31.030 34.351 47.978 1.00 33.41 68 GLN A O 1
ATOM 549 N N . LYS A 1 69 ? -32.370 32.565 47.709 1.00 37.45 69 LYS A N 1
ATOM 550 C CA . LYS A 1 69 ? -33.102 32.797 48.944 1.00 39.50 69 LYS A CA 1
ATOM 551 C C . LYS A 1 69 ? -32.120 32.765 50.105 1.00 39.38 69 LYS A C 1
ATOM 552 O O . LYS A 1 69 ? -32.271 33.496 51.079 1.00 40.51 69 LYS A O 1
ATOM 558 N N . LEU A 1 70 ? -31.103 31.919 49.990 1.00 38.06 70 LEU A N 1
ATOM 559 C CA . LEU A 1 70 ? -30.093 31.810 51.035 1.00 36.66 70 LEU A CA 1
ATOM 560 C C . LEU A 1 70 ? -29.326 33.128 51.148 1.00 35.48 70 LEU A C 1
ATOM 561 O O . LEU A 1 70 ? -28.786 33.455 52.206 1.00 34.26 70 LEU A O 1
ATOM 566 N N . GLY A 1 71 ? -29.279 33.882 50.055 1.00 33.38 71 GLY A N 1
ATOM 567 C CA . GLY A 1 71 ? -28.576 35.153 50.075 1.00 31.19 71 GLY A CA 1
ATOM 568 C C . GLY A 1 71 ? -27.358 35.182 49.174 1.00 31.47 71 GLY A C 1
ATOM 569 O O . GLY A 1 71 ? -26.592 36.144 49.194 1.00 28.16 71 GLY A O 1
ATOM 570 N N . ILE A 1 72 ? -27.159 34.124 48.394 1.00 31.96 72 ILE A N 1
ATOM 571 C CA . ILE A 1 72 ? -26.022 34.074 47.481 1.00 34.23 72 ILE A CA 1
ATOM 572 C C . ILE A 1 72 ? -26.380 34.932 46.282 1.00 35.07 72 ILE A C 1
ATOM 573 O O . ILE A 1 72 ? -27.450 34.772 45.709 1.00 36.17 72 ILE A O 1
ATOM 578 N N . GLN A 1 73 ? -25.490 35.841 45.905 1.00 35.33 73 GLN A N 1
ATOM 579 C CA . GLN A 1 73 ? -25.772 36.733 44.787 1.00 37.20 73 GLN A CA 1
ATOM 580 C C . GLN A 1 73 ? -24.871 36.554 43.571 1.00 35.91 73 GLN A C 1
ATOM 581 O O . GLN A 1 73 ? -23.856 35.855 43.618 1.00 34.48 73 GLN A O 1
ATOM 587 N N . GLN A 1 74 ? -25.258 37.208 42.482 1.00 33.44 74 GLN A N 1
ATOM 588 C CA . GLN A 1 74 ? -24.500 37.163 41.245 1.00 33.23 74 GLN A CA 1
ATOM 589 C C . GLN A 1 74 ? -23.077 37.670 41.514 1.00 32.49 74 GLN A C 1
ATOM 590 O O . GLN A 1 74 ? -22.884 38.648 42.233 1.00 31.18 74 GLN A O 1
ATOM 596 N N . LYS A 1 75 ? -22.099 36.988 40.930 1.00 33.31 75 LYS A N 1
ATOM 597 C CA . LYS A 1 75 ? -20.674 37.294 41.088 1.00 34.63 75 LYS A CA 1
ATOM 598 C C . LYS A 1 75 ? -20.083 36.689 42.370 1.00 33.32 75 LYS A C 1
ATOM 599 O O . LYS A 1 75 ? -18.865 36.670 42.549 1.00 34.90 75 LYS A O 1
ATOM 605 N N . ASP A 1 76 ? -20.935 36.200 43.265 1.00 31.87 76 ASP A N 1
ATOM 606 C CA . ASP A 1 76 ? -20.438 35.584 44.497 1.00 32.22 76 ASP A CA 1
ATOM 607 C C . ASP A 1 76 ? -19.652 34.325 44.165 1.00 30.89 76 ASP A C 1
ATOM 608 O O . ASP A 1 76 ? -20.027 33.573 43.258 1.00 29.20 76 ASP A O 1
ATOM 613 N N . ARG A 1 77 ? -18.568 34.089 44.897 1.00 29.08 77 ARG A N 1
ATOM 614 C CA . ARG A 1 77 ? -17.789 32.884 44.685 1.00 27.70 77 ARG A CA 1
ATOM 615 C C . ARG A 1 77 ? -18.263 31.814 45.646 1.00 28.57 77 ARG A C 1
ATOM 616 O O . ARG A 1 77 ? -18.605 32.093 46.802 1.00 26.64 77 ARG A O 1
ATOM 624 N N . VAL A 1 78 ? -18.310 30.581 45.157 1.00 28.81 78 VAL A N 1
ATOM 625 C CA . VAL A 1 78 ? -18.746 29.473 45.986 1.00 27.26 78 VAL A CA 1
ATOM 626 C C . VAL A 1 78 ? -17.812 28.301 45.802 1.00 27.62 78 VAL A C 1
ATOM 627 O O . VAL A 1 78 ? -17.757 27.694 44.729 1.00 28.55 78 VAL A O 1
ATOM 631 N N . VAL A 1 79 ? -17.060 27.995 46.855 1.00 27.16 79 VAL A N 1
ATOM 632 C CA . VAL A 1 79 ? -16.123 26.886 46.816 1.00 24.22 79 VAL A CA 1
ATOM 633 C C . VAL A 1 79 ? -16.907 25.589 46.838 1.00 25.26 79 VAL A C 1
ATOM 634 O O . VAL A 1 79 ? -17.637 25.307 47.794 1.00 26.01 79 VAL A O 1
ATOM 638 N N . VAL A 1 80 ? -16.775 24.819 45.762 1.00 23.75 80 VAL A N 1
ATOM 639 C CA . VAL A 1 80 ? -17.452 23.531 45.627 1.00 23.85 80 VAL A CA 1
ATOM 640 C C . VAL A 1 80 ? -16.401 22.421 45.747 1.00 23.87 80 VAL A C 1
ATOM 641 O O . VAL A 1 80 ? -15.426 22.384 44.993 1.00 25.54 80 VAL A O 1
ATOM 645 N N . GLN A 1 81 ? -16.578 21.538 46.715 1.00 24.03 81 GLN A N 1
ATOM 646 C CA . GLN A 1 81 ? -15.645 20.429 46.909 1.00 26.74 81 GLN A CA 1
ATOM 647 C C . GLN A 1 81 ? -16.429 19.127 47.060 1.00 26.39 81 GLN A C 1
ATOM 648 O O . GLN A 1 81 ? -16.527 18.567 48.153 1.00 28.72 81 GLN A O 1
ATOM 654 N N . LEU A 1 82 ? -16.977 18.649 45.947 1.00 26.33 82 LEU A N 1
ATOM 655 C CA . LEU A 1 82 ? -17.781 17.425 45.939 1.00 27.16 82 LEU A CA 1
ATOM 656 C C . LEU A 1 82 ? -17.113 16.278 45.203 1.00 26.82 82 LEU A C 1
ATOM 657 O O . LEU A 1 82 ? -16.326 16.489 44.290 1.00 27.66 82 LEU A O 1
ATOM 662 N N . PRO A 1 83 ? -17.436 15.037 45.588 1.00 29.13 83 PRO A N 1
ATOM 663 C CA . PRO A 1 83 ? -16.842 13.869 44.929 1.00 25.36 83 PRO A CA 1
ATOM 664 C C . PRO A 1 83 ? -17.588 13.671 43.624 1.00 25.34 83 PRO A C 1
ATOM 665 O O . PRO A 1 83 ? -18.293 14.567 43.154 1.00 23.90 83 PRO A O 1
ATOM 669 N N . ASN A 1 84 ? -17.462 12.489 43.045 1.00 22.66 84 ASN A N 1
ATOM 670 C CA . ASN A 1 84 ? -18.162 12.214 41.805 1.00 24.04 84 ASN A CA 1
ATOM 671 C C . ASN A 1 84 ? -19.591 11.759 42.132 1.00 25.72 84 ASN A C 1
ATOM 672 O O . ASN A 1 84 ? -19.886 10.564 42.123 1.00 26.38 84 ASN A O 1
ATOM 677 N N . ILE A 1 85 ? -20.464 12.715 42.439 1.00 26.00 85 ILE A N 1
ATOM 678 C CA . ILE A 1 85 ? -21.861 12.414 42.755 1.00 25.92 85 ILE A CA 1
ATOM 679 C C . ILE A 1 85 ? -22.777 13.314 41.930 1.00 27.13 85 ILE A C 1
ATOM 680 O O . ILE A 1 85 ? -22.333 14.319 41.374 1.00 25.70 85 ILE A O 1
ATOM 685 N N . LYS A 1 86 ? -24.050 12.936 41.845 1.00 28.90 86 LYS A N 1
ATOM 686 C CA . LYS A 1 86 ? -25.037 13.673 41.068 1.00 31.62 86 LYS A CA 1
ATOM 687 C C . LYS A 1 86 ? -25.180 15.129 41.496 1.00 30.83 86 LYS A C 1
ATOM 688 O O . LYS A 1 86 ? -25.346 16.010 40.664 1.00 31.14 86 LYS A O 1
ATOM 694 N N . GLU A 1 87 ? -25.125 15.370 42.799 1.00 31.53 87 GLU A N 1
ATOM 695 C CA . GLU A 1 87 ? -25.264 16.718 43.335 1.00 30.97 87 GLU A CA 1
ATOM 696 C C . GLU A 1 87 ? -24.359 17.733 42.642 1.00 28.40 87 GLU A C 1
ATOM 697 O O . GLU A 1 87 ? -24.778 18.856 42.363 1.00 29.20 87 GLU A O 1
ATOM 703 N N . PHE A 1 88 ? -23.121 17.341 42.354 1.00 27.59 88 PHE A N 1
ATOM 704 C CA . PHE A 1 88 ? -22.184 18.236 41.679 1.00 23.66 88 PHE A CA 1
ATOM 705 C C . PHE A 1 88 ? -22.872 18.975 40.542 1.00 23.18 88 PHE A C 1
ATOM 706 O O . PHE A 1 88 ? -22.787 20.198 40.432 1.00 22.06 88 PHE A O 1
ATOM 714 N N . PHE A 1 89 ? -23.569 18.221 39.697 1.00 24.73 89 PHE A N 1
ATOM 715 C CA . PHE A 1 89 ? -24.235 18.798 38.537 1.00 24.33 89 PHE A CA 1
ATOM 716 C C . PHE A 1 89 ? -25.370 19.778 38.804 1.00 25.26 89 PHE A C 1
ATOM 717 O O . PHE A 1 89 ? -25.480 20.798 38.118 1.00 27.05 89 PHE A O 1
ATOM 725 N N . GLU A 1 90 ? -26.227 19.482 39.771 1.00 24.87 90 GLU A N 1
ATOM 726 C CA . GLU A 1 90 ? -27.309 20.404 40.055 1.00 24.60 90 GLU A CA 1
ATOM 727 C C . GLU A 1 90 ? -26.705 21.625 40.744 1.00 25.36 90 GLU A C 1
ATOM 728 O O . GLU A 1 90 ? -27.179 22.750 40.577 1.00 24.84 90 GLU A O 1
ATOM 734 N N . VAL A 1 91 ? -25.635 21.400 41.495 1.00 26.34 91 VAL A N 1
ATOM 735 C CA . VAL A 1 91 ? -24.975 22.491 42.202 1.00 26.65 91 VAL A CA 1
ATOM 736 C C . VAL A 1 91 ? -24.340 23.502 41.260 1.00 26.86 91 VAL A C 1
ATOM 737 O O . VAL A 1 91 ? -24.558 24.705 41.422 1.00 28.89 91 VAL A O 1
ATOM 741 N N . ILE A 1 92 ? -23.571 23.044 40.272 1.00 25.05 92 ILE A N 1
ATOM 742 C CA . ILE A 1 92 ? -22.934 24.009 39.379 1.00 25.39 92 ILE A CA 1
ATOM 743 C C . ILE A 1 92 ? -23.895 24.727 38.416 1.00 24.97 92 ILE A C 1
ATOM 744 O O . ILE A 1 92 ? -23.772 25.927 38.218 1.00 22.15 92 ILE A O 1
ATOM 749 N N . PHE A 1 93 ? -24.846 24.011 37.818 1.00 24.26 93 PHE A N 1
ATOM 750 C CA . PHE A 1 93 ? -25.765 24.666 36.895 1.00 26.43 93 PHE A CA 1
ATOM 751 C C . PHE A 1 93 ? -26.702 25.640 37.620 1.00 25.54 93 PHE A C 1
ATOM 752 O O . PHE A 1 93 ? -27.185 26.601 37.024 1.00 26.13 93 PHE A O 1
ATOM 760 N N . ALA A 1 94 ? -26.954 25.390 38.899 1.00 24.82 94 ALA A N 1
ATOM 761 C CA . ALA A 1 94 ? -27.788 26.282 39.696 1.00 24.80 94 ALA A CA 1
ATOM 762 C C . ALA A 1 94 ? -26.966 27.551 39.926 1.00 25.76 94 ALA A C 1
ATOM 763 O O . ALA A 1 94 ? -27.474 28.673 39.817 1.00 24.75 94 ALA A O 1
ATOM 765 N N . LEU A 1 95 ? -25.692 27.367 40.258 1.00 24.43 95 LEU A N 1
ATOM 766 C CA . LEU A 1 95 ? -24.810 28.506 40.472 1.00 25.30 95 LEU A CA 1
ATOM 767 C C . LEU A 1 95 ? -24.673 29.247 39.151 1.00 26.67 95 LEU A C 1
ATOM 768 O O . LEU A 1 95 ? -24.690 30.474 39.110 1.00 27.05 95 LEU A O 1
ATOM 773 N N . PHE A 1 96 ? -24.546 28.488 38.069 1.00 28.84 96 PHE A N 1
ATOM 774 C CA . PHE A 1 96 ? -24.425 29.064 36.738 1.00 29.80 96 PHE A CA 1
ATOM 775 C C . PHE A 1 96 ? -25.631 29.947 36.395 1.00 31.22 96 PHE A C 1
ATOM 776 O O . PHE A 1 96 ? -25.466 31.012 35.794 1.00 32.99 96 PHE A O 1
ATOM 784 N N . ARG A 1 97 ? -26.836 29.521 36.783 1.00 32.44 97 ARG A N 1
ATOM 785 C CA . ARG A 1 97 ? -28.044 30.303 36.484 1.00 33.68 97 ARG A CA 1
ATOM 786 C C . ARG A 1 97 ? -28.241 31.515 37.390 1.00 34.34 97 ARG A C 1
ATOM 787 O O . ARG A 1 97 ? -28.974 32.445 37.046 1.00 34.86 97 ARG A O 1
ATOM 795 N N . LEU A 1 98 ? -27.588 31.503 38.546 1.00 34.58 98 LEU A N 1
ATOM 796 C CA . LEU A 1 98 ? -27.675 32.610 39.494 1.00 35.71 98 LEU A CA 1
ATOM 797 C C . LEU A 1 98 ? -26.536 33.579 39.222 1.00 34.94 98 LEU A C 1
ATOM 798 O O . LEU A 1 98 ? -26.466 34.653 39.812 1.00 36.43 98 LEU A O 1
ATOM 803 N N . GLY A 1 99 ? -25.639 33.195 38.321 1.00 34.49 99 GLY A N 1
ATOM 804 C CA . GLY A 1 99 ? -24.503 34.045 38.019 1.00 34.64 99 GLY A CA 1
ATOM 805 C C . GLY A 1 99 ? -23.442 33.966 39.111 1.00 34.13 99 GLY A C 1
ATOM 806 O O . GLY A 1 99 ? -22.547 34.817 39.187 1.00 33.80 99 GLY A O 1
ATOM 807 N N . ALA A 1 100 ? -23.551 32.955 39.970 1.00 32.03 100 ALA A N 1
ATOM 808 C CA . ALA A 1 100 ? -22.585 32.756 41.042 1.00 30.69 100 ALA A CA 1
ATOM 809 C C . ALA A 1 100 ? -21.438 31.907 40.495 1.00 30.07 100 ALA A C 1
ATOM 810 O O . ALA A 1 100 ? -21.631 31.072 39.606 1.00 31.11 100 ALA A O 1
ATOM 812 N N . LEU A 1 101 ? -20.249 32.111 41.046 1.00 29.73 101 LEU A N 1
ATOM 813 C CA . LEU A 1 101 ? -19.058 31.420 40.580 1.00 26.55 101 LEU A CA 1
ATOM 814 C C . LEU A 1 101 ? -18.524 30.254 41.402 1.00 27.11 101 LEU A C 1
ATOM 815 O O . LEU A 1 101 ? -18.039 30.426 42.525 1.00 24.50 101 LEU A O 1
ATOM 820 N N . PRO A 1 102 ? -18.618 29.041 40.853 1.00 24.57 102 PRO A N 1
ATOM 821 C CA . PRO A 1 102 ? -18.094 27.900 41.595 1.00 24.42 102 PRO A CA 1
ATOM 822 C C . PRO A 1 102 ? -16.567 28.044 41.567 1.00 25.27 102 PRO A C 1
ATOM 823 O O . PRO A 1 102 ? -16.006 28.606 40.621 1.00 25.15 102 PRO A O 1
ATOM 827 N N . VAL A 1 103 ? -15.909 27.567 42.614 1.00 23.98 103 VAL A N 1
ATOM 828 C CA . VAL A 1 103 ? -14.455 27.550 42.674 1.00 25.72 103 VAL A CA 1
ATOM 829 C C . VAL A 1 103 ? -14.282 26.047 42.858 1.00 25.53 103 VAL A C 1
ATOM 830 O O . VAL A 1 103 ? -14.784 25.471 43.830 1.00 26.94 103 VAL A O 1
ATOM 834 N N . PHE A 1 104 ? -13.606 25.417 41.906 1.00 24.62 104 PHE A N 1
ATOM 835 C CA . PHE A 1 104 ? -13.443 23.969 41.885 1.00 25.71 104 PHE A CA 1
ATOM 836 C C . PHE A 1 104 ? -12.347 23.306 42.699 1.00 24.35 104 PHE A C 1
ATOM 837 O O . PHE A 1 104 ? -11.254 23.031 42.190 1.00 27.01 104 PHE A O 1
ATOM 845 N N . ALA A 1 105 ? -12.659 23.022 43.961 1.00 23.23 105 ALA A N 1
ATOM 846 C CA . ALA A 1 105 ? -11.724 22.344 44.851 1.00 21.72 105 ALA A CA 1
ATOM 847 C C . ALA A 1 105 ? -11.789 20.849 44.535 1.00 22.80 105 ALA A C 1
ATOM 848 O O . ALA A 1 105 ? -12.699 20.393 43.855 1.00 23.73 105 ALA A O 1
ATOM 850 N N . LEU A 1 106 ? -10.811 20.097 45.021 1.00 24.04 106 LEU A N 1
ATOM 851 C CA . LEU A 1 106 ? -10.751 18.656 44.796 1.00 25.40 106 LEU A CA 1
ATOM 852 C C . LEU A 1 106 ? -10.994 17.918 46.118 1.00 25.60 106 LEU A C 1
ATOM 853 O O . LEU A 1 106 ? -10.726 18.444 47.196 1.00 24.53 106 LEU A O 1
ATOM 858 N N . PRO A 1 107 ? -11.502 16.682 46.043 1.00 25.25 107 PRO A N 1
ATOM 859 C CA . PRO A 1 107 ? -11.787 15.861 47.221 1.00 26.22 107 PRO A CA 1
ATOM 860 C C . PRO A 1 107 ? -10.623 15.710 48.195 1.00 26.95 107 PRO A C 1
ATOM 861 O O . PRO A 1 107 ? -10.831 15.498 49.391 1.00 26.02 107 PRO A O 1
ATOM 865 N N . SER A 1 108 ? -9.402 15.833 47.681 1.00 25.61 108 SER A N 1
ATOM 866 C CA . SER A 1 108 ? -8.209 15.676 48.499 1.00 25.59 108 SER A CA 1
ATOM 867 C C . SER A 1 108 ? -7.777 16.943 49.231 1.00 24.94 108 SER A C 1
ATOM 868 O O . SER A 1 108 ? -6.889 16.899 50.078 1.00 24.71 108 SER A O 1
ATOM 871 N N . HIS A 1 109 ? -8.375 18.077 48.904 1.00 22.69 109 HIS A N 1
ATOM 872 C CA . HIS A 1 109 ? -7.977 19.308 49.574 1.00 25.67 109 HIS A CA 1
ATOM 873 C C . HIS A 1 109 ? -8.374 19.309 51.048 1.00 25.21 109 HIS A C 1
ATOM 874 O O . HIS A 1 109 ? -9.373 18.709 51.438 1.00 24.65 109 HIS A O 1
ATOM 881 N N . ARG A 1 110 ? -7.571 19.970 51.865 1.00 25.83 110 ARG A N 1
ATOM 882 C CA . ARG A 1 110 ? -7.841 20.021 53.290 1.00 27.28 110 ARG A CA 1
ATOM 883 C C . ARG A 1 110 ? -7.925 21.469 53.767 1.00 29.25 110 ARG A C 1
ATOM 884 O O . ARG A 1 110 ? -7.906 22.392 52.949 1.00 27.20 110 ARG A O 1
ATOM 892 N N . SER A 1 111 ? -8.026 21.669 55.079 1.00 30.40 111 SER A N 1
ATOM 893 C CA . SER A 1 111 ? -8.190 23.008 55.636 1.00 31.77 111 SER A CA 1
ATOM 894 C C . SER A 1 111 ? -7.229 24.079 55.138 1.00 31.82 111 SER A C 1
ATOM 895 O O . SER A 1 111 ? -7.637 25.209 54.904 1.00 33.47 111 SER A O 1
ATOM 898 N N . SER A 1 112 ? -5.959 23.740 54.975 1.00 32.68 112 SER A N 1
ATOM 899 C CA . SER A 1 112 ? -5.002 24.727 54.510 1.00 34.07 112 SER A CA 1
ATOM 900 C C . SER A 1 112 ? -5.371 25.247 53.115 1.00 33.59 112 SER A C 1
ATOM 901 O O . SER A 1 112 ? -5.436 26.459 52.903 1.00 32.22 112 SER A O 1
ATOM 904 N N . GLU A 1 113 ? -5.618 24.346 52.166 1.00 32.05 113 GLU A N 1
ATOM 905 C CA . GLU A 1 113 ? -5.986 24.783 50.822 1.00 32.54 113 GLU A CA 1
ATOM 906 C C . GLU A 1 113 ? -7.400 25.375 50.787 1.00 31.10 113 GLU A C 1
ATOM 907 O O . GLU A 1 113 ? -7.618 26.413 50.171 1.00 30.81 113 GLU A O 1
ATOM 913 N N . ILE A 1 114 ? -8.356 24.727 51.453 1.00 28.83 114 ILE A N 1
ATOM 914 C CA . ILE A 1 114 ? -9.731 25.235 51.453 1.00 28.78 114 ILE A CA 1
ATOM 915 C C . ILE A 1 114 ? -9.819 26.625 52.092 1.00 29.32 114 ILE A C 1
ATOM 916 O O . ILE A 1 114 ? -10.444 27.535 51.537 1.00 29.02 114 ILE A O 1
ATOM 921 N N . THR A 1 115 ? -9.193 26.793 53.253 1.00 28.43 115 THR A N 1
ATOM 922 C CA . THR A 1 115 ? -9.199 28.093 53.925 1.00 30.27 115 THR A CA 1
ATOM 923 C C . THR A 1 115 ? -8.655 29.163 52.969 1.00 29.27 115 THR A C 1
ATOM 924 O O . THR A 1 115 ? -9.165 30.278 52.906 1.00 31.10 115 THR A O 1
ATOM 928 N N . TYR A 1 116 ? -7.622 28.807 52.218 1.00 29.56 116 TYR A N 1
ATOM 929 C CA . TYR A 1 116 ? -7.027 29.723 51.257 1.00 28.65 116 TYR A CA 1
ATOM 930 C C . TYR A 1 116 ? -8.040 30.082 50.168 1.00 29.36 116 TYR A C 1
ATOM 931 O O . TYR A 1 116 ? -8.288 31.261 49.898 1.00 28.05 116 TYR A O 1
ATOM 940 N N . PHE A 1 117 ? -8.632 29.062 49.547 1.00 27.62 117 PHE A N 1
ATOM 941 C CA . PHE A 1 117 ? -9.627 29.287 48.499 1.00 27.54 117 PHE A CA 1
ATOM 942 C C . PHE A 1 117 ? -10.780 30.174 48.988 1.00 27.94 117 PHE A C 1
ATOM 943 O O . PHE A 1 117 ? -11.257 31.043 48.254 1.00 26.96 117 PHE A O 1
ATOM 951 N N . CYS A 1 118 ? -11.236 29.946 50.219 1.00 27.62 118 CYS A N 1
ATOM 952 C CA . CYS A 1 118 ? -12.354 30.711 50.769 1.00 31.11 118 CYS A CA 1
ATOM 953 C C . CYS A 1 118 ? -11.980 32.159 51.066 1.00 34.42 118 CYS A C 1
ATOM 954 O O . CYS A 1 118 ? -12.781 33.073 50.841 1.00 34.19 118 CYS A O 1
ATOM 957 N N . GLU A 1 119 ? -10.767 32.367 51.574 1.00 35.67 119 GLU A N 1
ATOM 958 C CA . GLU A 1 119 ? -10.286 33.716 51.887 1.00 36.38 119 GLU A CA 1
ATOM 959 C C . GLU A 1 119 ? -10.054 34.497 50.599 1.00 34.50 119 GLU A C 1
ATOM 960 O O . GLU A 1 119 ? -10.688 35.514 50.343 1.00 33.52 119 GLU A O 1
ATOM 966 N N . PHE A 1 120 ? -9.109 34.007 49.807 1.00 33.20 120 PHE A N 1
ATOM 967 C CA . PHE A 1 120 ? -8.750 34.616 48.537 1.00 32.25 120 PHE A CA 1
ATOM 968 C C . PHE A 1 120 ? -9.986 34.958 47.703 1.00 33.47 120 PHE A C 1
ATOM 969 O O . PHE A 1 120 ? -10.196 36.112 47.343 1.00 33.96 120 PHE A O 1
ATOM 977 N N . ALA A 1 121 ? -10.809 33.957 47.410 1.00 32.73 121 ALA A N 1
ATOM 978 C CA . ALA A 1 121 ? -12.010 34.177 46.619 1.00 32.12 121 ALA A CA 1
ATOM 979 C C . ALA A 1 121 ? -13.126 34.881 47.396 1.00 34.02 121 ALA A C 1
ATOM 980 O O . ALA A 1 121 ? -14.168 35.218 46.823 1.00 32.14 121 ALA A O 1
ATOM 982 N N . GLU A 1 122 ? -12.913 35.105 48.693 1.00 33.81 122 GLU A N 1
ATOM 983 C CA . GLU A 1 122 ? -13.923 35.765 49.516 1.00 34.37 122 GLU A CA 1
ATOM 984 C C . GLU A 1 122 ? -15.244 35.033 49.296 1.00 33.25 122 GLU A C 1
ATOM 985 O O . GLU A 1 122 ? -16.274 35.643 49.012 1.00 35.12 122 GLU A O 1
ATOM 991 N N . ALA A 1 123 ? -15.189 33.715 49.435 1.00 30.85 123 ALA A N 1
ATOM 992 C CA . ALA A 1 123 ? -16.336 32.838 49.232 1.00 30.91 123 ALA A CA 1
ATOM 993 C C . ALA A 1 123 ? -17.544 33.140 50.111 1.00 31.18 123 ALA A C 1
ATOM 994 O O . ALA A 1 123 ? -17.412 33.391 51.315 1.00 30.63 123 ALA A O 1
ATOM 996 N N . ALA A 1 124 ? -18.723 33.097 49.496 1.00 31.67 124 ALA A N 1
ATOM 997 C CA . ALA A 1 124 ? -19.982 33.339 50.195 1.00 31.34 124 ALA A CA 1
ATOM 998 C C . ALA A 1 124 ? -20.554 32.030 50.722 1.00 30.82 124 ALA A C 1
ATOM 999 O O . ALA A 1 124 ? -21.447 32.026 51.584 1.00 31.26 124 ALA A O 1
ATOM 1001 N N . ALA A 1 125 ? -20.046 30.918 50.195 1.00 29.16 125 ALA A N 1
ATOM 1002 C CA . ALA A 1 125 ? -20.507 29.597 50.599 1.00 26.19 125 ALA A CA 1
ATOM 1003 C C . ALA A 1 125 ? -19.477 28.507 50.311 1.00 25.65 125 ALA A C 1
ATOM 1004 O O . ALA A 1 125 ? -18.593 28.655 49.459 1.00 25.58 125 ALA A O 1
ATOM 1006 N N . TYR A 1 126 ? -19.590 27.414 51.052 1.00 26.18 126 TYR A N 1
ATOM 1007 C CA . TYR A 1 126 ? -18.687 26.268 50.934 1.00 25.76 126 TYR A CA 1
ATOM 1008 C C . TYR A 1 126 ? -19.618 25.082 50.823 1.00 26.13 126 TYR A C 1
ATOM 1009 O O . TYR A 1 126 ? -20.460 24.869 51.699 1.00 26.94 126 TYR A O 1
ATOM 1018 N N . ILE A 1 127 ? -19.489 24.325 49.741 1.00 25.92 127 ILE A N 1
ATOM 1019 C CA . ILE A 1 127 ? -20.348 23.163 49.513 1.00 27.13 127 ILE A CA 1
ATOM 1020 C C . ILE A 1 127 ? -19.565 21.845 49.551 1.00 27.62 127 ILE A C 1
ATOM 1021 O O . ILE A 1 127 ? -18.636 21.636 48.764 1.00 27.89 127 ILE A O 1
ATOM 1026 N N . ILE A 1 128 ? -19.960 20.961 50.465 1.00 26.37 128 ILE A N 1
ATOM 1027 C CA . ILE A 1 128 ? -19.295 19.671 50.657 1.00 27.36 128 ILE A CA 1
ATOM 1028 C C . ILE A 1 128 ? -20.259 18.497 50.832 1.00 29.67 128 ILE A C 1
ATOM 1029 O O . ILE A 1 128 ? -21.458 18.683 51.065 1.00 29.71 128 ILE A O 1
ATOM 1034 N N . PRO A 1 129 ? -19.746 17.264 50.694 1.00 29.32 129 PRO A N 1
ATOM 1035 C CA . PRO A 1 129 ? -20.612 16.095 50.878 1.00 30.49 129 PRO A CA 1
ATOM 1036 C C . PRO A 1 129 ? -20.498 15.844 52.384 1.00 32.11 129 PRO A C 1
ATOM 1037 O O . PRO A 1 129 ? -19.665 16.474 53.042 1.00 33.37 129 PRO A O 1
ATOM 1041 N N . ASP A 1 130 ? -21.316 14.967 52.953 1.00 33.47 130 ASP A N 1
ATOM 1042 C CA . ASP A 1 130 ? -21.182 14.706 54.383 1.00 33.73 130 ASP A CA 1
ATOM 1043 C C . ASP A 1 130 ? -19.874 13.965 54.633 1.00 33.64 130 ASP A C 1
ATOM 1044 O O . ASP A 1 130 ?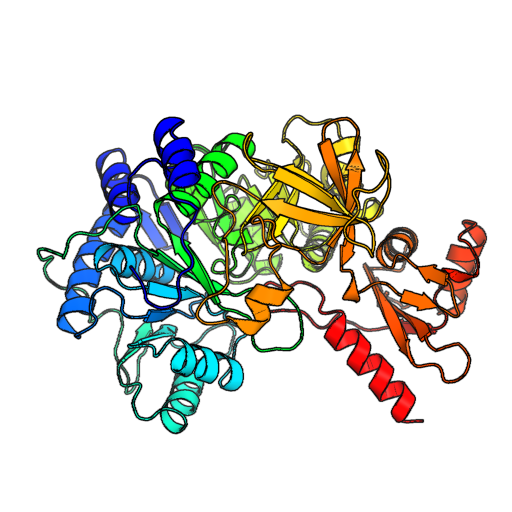 -19.072 14.346 55.483 1.00 33.41 130 ASP A O 1
ATOM 1049 N N . ALA A 1 131 ? -19.661 12.899 53.877 1.00 34.67 131 ALA A N 1
ATOM 1050 C CA . ALA A 1 131 ? -18.450 12.102 54.015 1.00 36.49 131 ALA A CA 1
ATOM 1051 C C . ALA A 1 131 ? -18.176 11.382 52.706 1.00 36.04 131 ALA A C 1
ATOM 1052 O O . ALA A 1 131 ? -19.094 11.009 51.984 1.00 38.17 131 ALA A O 1
ATOM 1054 N N . TYR A 1 132 ? -16.903 11.196 52.398 1.00 37.41 132 TYR A N 1
ATOM 1055 C CA . TYR A 1 132 ? -16.527 10.520 51.170 1.00 37.06 132 TYR A CA 1
ATOM 1056 C C . TYR A 1 132 ? -15.193 9.810 51.324 1.00 35.57 132 TYR A C 1
ATOM 1057 O O . TYR A 1 132 ? -14.256 10.329 51.939 1.00 32.66 132 TYR A O 1
ATOM 1066 N N . SER A 1 133 ? -15.127 8.605 50.779 1.00 33.98 133 SER A N 1
ATOM 1067 C CA . SER A 1 133 ? -13.904 7.830 50.816 1.00 33.65 133 SER A CA 1
ATOM 1068 C C . SER A 1 133 ? -13.296 7.817 52.202 1.00 33.04 133 SER A C 1
ATOM 1069 O O . SER A 1 133 ? -12.091 8.021 52.361 1.00 33.74 133 SER A O 1
ATOM 1072 N N . GLY A 1 134 ? -14.131 7.593 53.211 1.00 32.78 134 GLY A N 1
ATOM 1073 C CA . GLY A 1 134 ? -13.635 7.541 54.575 1.00 34.00 134 GLY A CA 1
ATOM 1074 C C . GLY A 1 134 ? -13.302 8.858 55.255 1.00 34.14 134 GLY A C 1
ATOM 1075 O O . GLY A 1 134 ? -12.822 8.857 56.392 1.00 35.50 134 GLY A O 1
ATOM 1076 N N . PHE A 1 135 ? -13.545 9.981 54.585 1.00 32.86 135 PHE A N 1
ATOM 1077 C CA . PHE A 1 135 ? -13.263 11.282 55.190 1.00 33.08 135 PHE A CA 1
ATOM 1078 C C . PHE A 1 135 ? -14.545 12.069 55.455 1.00 31.66 135 PHE A C 1
ATOM 1079 O O . PHE A 1 135 ? -15.397 12.207 54.577 1.00 32.28 135 PHE A O 1
ATOM 1087 N N . ASP A 1 136 ? -14.678 12.575 56.676 1.00 33.33 136 ASP A N 1
ATOM 1088 C CA . ASP A 1 136 ? -15.848 13.354 57.074 1.00 32.45 136 ASP A CA 1
ATOM 1089 C C . ASP A 1 136 ? -15.538 14.826 56.776 1.00 31.91 136 ASP A C 1
ATOM 1090 O O . ASP A 1 136 ? -14.729 15.452 57.465 1.00 32.70 136 ASP A O 1
ATOM 1095 N N . TYR A 1 137 ? -16.179 15.375 55.749 1.00 30.37 137 TYR A N 1
ATOM 1096 C CA . TYR A 1 137 ? -15.915 16.755 55.367 1.00 28.49 137 TYR A CA 1
ATOM 1097 C C . TYR A 1 137 ? -16.503 17.827 56.273 1.00 28.53 137 TYR A C 1
ATOM 1098 O O . TYR A 1 137 ? -16.133 18.999 56.160 1.00 29.23 137 TYR A O 1
ATOM 1107 N N . ARG A 1 138 ? -17.409 17.451 57.175 1.00 28.35 138 ARG A N 1
ATOM 1108 C CA . ARG A 1 138 ? -17.960 18.447 58.091 1.00 27.27 138 ARG A CA 1
ATOM 1109 C C . ARG A 1 138 ? -16.885 18.832 59.095 1.00 27.20 138 ARG A C 1
ATOM 1110 O O . ARG A 1 138 ? -16.864 19.957 59.589 1.00 30.08 138 ARG A O 1
ATOM 1118 N N . SER A 1 139 ? -15.999 17.893 59.413 1.00 26.53 139 SER A N 1
ATOM 1119 C CA . SER A 1 139 ? -14.932 18.183 60.357 1.00 27.54 139 SER A CA 1
ATOM 1120 C C . SER A 1 139 ? -13.983 19.149 59.658 1.00 25.67 139 SER A C 1
ATOM 1121 O O . SER A 1 139 ? -13.397 20.024 60.291 1.00 26.74 139 SER A O 1
ATOM 1124 N N . LEU A 1 140 ? -13.836 18.995 58.345 1.00 25.53 140 LEU A N 1
ATOM 1125 C CA . LEU A 1 140 ? -12.990 19.907 57.582 1.00 24.67 140 LEU A CA 1
ATOM 1126 C C . LEU A 1 140 ? -13.699 21.273 57.614 1.00 24.48 140 LEU A C 1
ATOM 1127 O O . LEU A 1 140 ? -13.068 22.307 57.821 1.00 24.74 140 LEU A O 1
ATOM 1132 N N . ALA A 1 141 ? -15.016 21.267 57.426 1.00 23.82 141 ALA A N 1
ATOM 1133 C CA . ALA A 1 141 ? -15.785 22.517 57.461 1.00 26.48 141 ALA A CA 1
ATOM 1134 C C . ALA A 1 141 ? -15.564 23.215 58.804 1.00 26.77 141 ALA A C 1
ATOM 1135 O O . ALA A 1 141 ? -15.356 24.430 58.861 1.00 26.79 141 ALA A O 1
ATOM 1137 N N . ARG A 1 142 ? -15.603 22.439 59.886 1.00 27.49 142 ARG A N 1
ATOM 1138 C CA . ARG A 1 142 ? -15.411 23.003 61.212 1.00 29.53 142 ARG A CA 1
ATOM 1139 C C . ARG A 1 142 ? -14.042 23.632 61.320 1.00 30.31 142 ARG A C 1
ATOM 1140 O O . ARG A 1 142 ? -13.888 24.696 61.918 1.00 32.54 142 ARG A O 1
ATOM 1148 N N . GLN A 1 143 ? -13.042 22.981 60.738 1.00 30.83 143 GLN A N 1
ATOM 1149 C CA . GLN A 1 143 ? -11.694 23.522 60.772 1.00 29.92 143 GLN A CA 1
ATOM 1150 C C . GLN A 1 143 ? -11.659 24.830 59.991 1.00 31.28 143 GLN A C 1
ATOM 1151 O O . GLN A 1 143 ? -11.068 25.822 60.432 1.00 30.46 143 GLN A O 1
ATOM 1157 N N . VAL A 1 144 ? -12.308 24.844 58.833 1.00 31.58 144 VAL A N 1
ATOM 1158 C CA . VAL A 1 144 ? -12.315 26.057 58.029 1.00 32.91 144 VAL A CA 1
ATOM 1159 C C . VAL A 1 144 ? -12.994 27.225 58.756 1.00 33.88 144 VAL A C 1
ATOM 1160 O O . VAL A 1 144 ? -12.403 28.301 58.857 1.00 33.83 144 VAL A O 1
ATOM 1164 N N . GLN A 1 145 ? -14.207 27.016 59.282 1.00 33.95 145 GLN A N 1
ATOM 1165 C CA . GLN A 1 145 ? -14.911 28.090 59.990 1.00 35.48 145 GLN A CA 1
ATOM 1166 C C . GLN A 1 145 ? -14.109 28.672 61.151 1.00 36.93 145 GLN A C 1
ATOM 1167 O O . GLN A 1 145 ? -14.128 29.887 61.375 1.00 34.91 145 GLN A O 1
ATOM 1173 N N . SER A 1 146 ? -13.412 27.817 61.899 1.00 37.06 146 SER A N 1
ATOM 1174 C CA . SER A 1 146 ? -12.627 28.314 63.025 1.00 37.34 146 SER A CA 1
ATOM 1175 C C . SER A 1 146 ? -11.512 29.236 62.523 1.00 38.62 146 SER A C 1
ATOM 1176 O O . SER A 1 146 ? -10.958 30.037 63.281 1.00 37.38 146 SER A O 1
ATOM 1179 N N . LYS A 1 147 ? -11.183 29.128 61.240 1.00 37.91 147 LYS A N 1
ATOM 1180 C CA . LYS A 1 147 ? -10.170 30.000 60.667 1.00 39.43 147 LYS A CA 1
ATOM 1181 C C . LYS A 1 147 ? -10.871 31.173 59.985 1.00 39.16 147 LYS A C 1
ATOM 1182 O O . LYS A 1 147 ? -10.312 32.262 59.884 1.00 40.47 147 LYS A O 1
ATOM 1188 N N . LEU A 1 148 ? -12.100 30.948 59.526 1.00 38.81 148 LEU A N 1
ATOM 1189 C CA . LEU A 1 148 ? -12.865 31.998 58.853 1.00 39.09 148 LEU A CA 1
ATOM 1190 C C . LEU A 1 148 ? -14.291 32.072 59.398 1.00 38.99 148 LEU A C 1
ATOM 1191 O O . LEU A 1 148 ? -15.227 31.570 58.780 1.00 38.59 148 LEU A O 1
ATOM 1196 N N . PRO A 1 149 ? -14.472 32.715 60.562 1.00 40.07 149 PRO A N 1
ATOM 1197 C CA . PRO A 1 149 ? -15.770 32.877 61.227 1.00 40.60 149 PRO A CA 1
ATOM 1198 C C . PRO A 1 149 ? -16.821 33.531 60.340 1.00 40.33 149 PRO A C 1
ATOM 1199 O O . PRO A 1 149 ? -18.022 33.369 60.559 1.00 39.60 149 PRO A O 1
ATOM 1203 N N . THR A 1 150 ? -16.363 34.272 59.340 1.00 39.62 150 THR A N 1
ATOM 1204 C CA . THR A 1 150 ? -17.271 34.947 58.423 1.00 41.80 150 THR A CA 1
ATOM 1205 C C . THR A 1 150 ? -17.953 34.004 57.418 1.00 41.49 150 THR A C 1
ATOM 1206 O O . THR A 1 150 ? -18.974 34.360 56.827 1.00 42.67 150 THR A O 1
ATOM 1210 N N . LEU A 1 151 ? -17.389 32.814 57.217 1.00 40.61 151 LEU A N 1
ATOM 1211 C CA . LEU A 1 151 ? -17.974 31.841 56.292 1.00 39.63 151 LEU A CA 1
ATOM 1212 C C . LEU A 1 151 ? -19.162 31.208 57.004 1.00 40.13 151 LEU A C 1
ATOM 1213 O O . LEU A 1 151 ? -18.984 30.293 57.808 1.00 42.92 151 LEU A O 1
ATOM 1218 N N . LYS A 1 152 ? -20.373 31.678 56.716 1.00 39.55 152 LYS A N 1
ATOM 1219 C CA . LYS A 1 152 ? -21.551 31.144 57.400 1.00 39.25 152 LYS A CA 1
ATOM 1220 C C . LYS A 1 152 ? -22.510 30.266 56.609 1.00 37.62 152 LYS A C 1
ATOM 1221 O O . LYS A 1 152 ? -23.509 29.785 57.159 1.00 37.52 152 LYS A O 1
ATOM 1227 N N . ASN A 1 153 ? -22.226 30.054 55.329 1.00 33.21 153 ASN A N 1
ATOM 1228 C CA . ASN A 1 153 ? -23.084 29.197 54.527 1.00 31.29 153 ASN A CA 1
ATOM 1229 C C . ASN A 1 153 ? -22.327 27.930 54.148 1.00 29.67 153 ASN A C 1
ATOM 1230 O O . ASN A 1 153 ? -21.659 27.871 53.118 1.00 28.56 153 ASN A O 1
ATOM 1235 N N . ILE A 1 154 ? -22.414 26.930 55.019 1.00 28.82 154 ILE A N 1
ATOM 1236 C CA . ILE A 1 154 ? -21.761 25.643 54.810 1.00 27.74 154 ILE A CA 1
ATOM 1237 C C . ILE A 1 154 ? -22.868 24.713 54.377 1.00 26.16 154 ILE A C 1
ATOM 1238 O O . ILE A 1 154 ? -23.749 24.387 55.166 1.00 26.39 154 ILE A O 1
ATOM 1243 N N . ILE A 1 155 ? -22.831 24.300 53.117 1.00 26.73 155 ILE A N 1
ATOM 1244 C CA . ILE A 1 155 ? -23.865 23.429 52.571 1.00 26.47 155 ILE A CA 1
ATOM 1245 C C . ILE A 1 155 ? -23.350 22.003 52.405 1.00 28.24 155 ILE A C 1
ATOM 1246 O O . ILE A 1 155 ? -22.275 21.775 51.833 1.00 30.33 155 ILE A O 1
ATOM 1251 N N . VAL A 1 156 ? -24.124 21.047 52.904 1.00 27.04 156 VAL A N 1
ATOM 1252 C CA . VAL A 1 156 ? -23.733 19.648 52.862 1.00 26.30 156 VAL A CA 1
ATOM 1253 C C . VAL A 1 156 ? -24.689 18.760 52.097 1.00 28.80 156 VAL A C 1
ATOM 1254 O O . VAL A 1 156 ? -25.892 18.730 52.383 1.00 30.36 156 VAL A O 1
ATOM 1258 N N . ALA A 1 157 ? -24.164 18.034 51.117 1.00 28.05 157 ALA A N 1
ATOM 1259 C CA . ALA A 1 157 ? -25.005 17.115 50.377 1.00 29.89 157 ALA A CA 1
ATOM 1260 C C . ALA A 1 157 ? -24.931 15.848 51.212 1.00 31.09 157 ALA A C 1
ATOM 1261 O O . ALA A 1 157 ? -23.925 15.141 51.197 1.00 30.76 157 ALA A O 1
ATOM 1263 N N . GLY A 1 158 ? -25.996 15.594 51.969 1.00 34.10 158 GLY A N 1
ATOM 1264 C CA . GLY A 1 158 ? -26.052 14.433 52.841 1.00 36.27 158 GLY A CA 1
ATOM 1265 C C . GLY A 1 158 ? -26.416 14.892 54.244 1.00 38.13 158 GLY A C 1
ATOM 1266 O O . GLY A 1 158 ? -27.086 15.915 54.404 1.00 37.82 158 GLY A O 1
ATOM 1267 N N . GLU A 1 159 ? -25.974 14.155 55.260 1.00 36.83 159 GLU A N 1
ATOM 1268 C CA . GLU A 1 159 ? -26.263 14.515 56.644 1.00 37.61 159 GLU A CA 1
ATOM 1269 C C . GLU A 1 159 ? -25.454 15.754 57.023 1.00 37.29 159 GLU A C 1
ATOM 1270 O O . GLU A 1 159 ? -24.257 15.673 57.307 1.00 35.99 159 GLU A O 1
ATOM 1276 N N . ALA A 1 160 ? -26.130 16.897 57.036 1.00 35.69 160 ALA A N 1
ATOM 1277 C CA . ALA A 1 160 ? -25.504 18.178 57.335 1.00 36.16 160 ALA A CA 1
ATOM 1278 C C . ALA A 1 160 ? -25.112 18.448 58.779 1.00 35.78 160 ALA A C 1
ATOM 1279 O O . ALA A 1 160 ? -24.281 19.315 59.037 1.00 34.73 160 ALA A O 1
ATOM 1281 N N . GLU A 1 161 ? -25.698 17.720 59.721 1.00 36.71 161 GLU A N 1
ATOM 1282 C CA . GLU A 1 161 ? -25.414 17.952 61.135 1.00 36.89 161 GLU A CA 1
ATOM 1283 C C . GLU A 1 161 ? -25.804 19.399 61.456 1.00 36.85 161 GLU A C 1
ATOM 1284 O O . GLU A 1 161 ? -26.926 19.801 61.145 1.00 39.28 161 GLU A O 1
ATOM 1290 N N . GLU A 1 162 ? -24.912 20.188 62.050 1.00 34.83 162 GLU A N 1
ATOM 1291 C CA . GLU A 1 162 ? -25.262 21.566 62.385 1.00 34.70 162 GLU A CA 1
ATOM 1292 C C . GLU A 1 162 ? -25.246 22.547 61.211 1.00 35.54 162 GLU A C 1
ATOM 1293 O O . GLU A 1 162 ? -25.601 23.721 61.373 1.00 34.60 162 GLU A O 1
ATOM 1299 N N . PHE A 1 163 ? -24.836 22.077 60.037 1.00 34.39 163 PHE A N 1
ATOM 1300 C CA . PHE A 1 163 ? -24.764 22.942 58.866 1.00 32.55 163 PHE A CA 1
ATOM 1301 C C . PHE A 1 163 ? -26.046 22.917 58.035 1.00 31.98 163 PHE A C 1
ATOM 1302 O O . PHE A 1 163 ? -27.093 22.511 58.534 1.00 33.43 163 PHE A O 1
ATOM 1310 N N . LEU A 1 164 ? -25.977 23.355 56.780 1.00 29.30 164 LEU A N 1
ATOM 1311 C CA . LEU A 1 164 ? -27.171 23.392 55.937 1.00 29.84 164 LEU A CA 1
ATOM 1312 C C . LEU A 1 164 ? -27.311 22.231 54.953 1.00 29.73 164 LEU A C 1
ATOM 1313 O O . LEU A 1 164 ? -26.436 22.002 54.118 1.00 29.57 164 LEU A O 1
ATOM 1318 N N . PRO A 1 165 ? -28.425 21.485 55.041 1.00 31.11 165 PRO A N 1
ATOM 1319 C CA . PRO A 1 165 ? -28.686 20.349 54.154 1.00 31.08 165 PRO A CA 1
ATOM 1320 C C . PRO A 1 165 ? -28.939 20.854 52.740 1.00 32.40 165 PRO A C 1
ATOM 1321 O O . PRO A 1 165 ? -29.863 21.634 52.515 1.00 32.88 165 PRO A O 1
ATOM 1325 N N . LEU A 1 166 ? -28.115 20.427 51.792 1.00 30.53 166 LEU A N 1
ATOM 1326 C CA . LEU A 1 166 ? -28.294 20.839 50.415 1.00 31.70 166 LEU A CA 1
ATOM 1327 C C . LEU A 1 166 ? -29.709 20.522 49.948 1.00 34.88 166 LEU A C 1
ATOM 1328 O O . LEU A 1 166 ? -30.335 21.334 49.264 1.00 33.61 166 LEU A O 1
ATOM 1333 N N . GLU A 1 167 ? -30.208 19.346 50.331 1.00 36.30 167 GLU A N 1
ATOM 1334 C CA . GLU A 1 167 ? -31.538 18.896 49.925 1.00 40.24 167 GLU A CA 1
ATOM 1335 C C . GLU A 1 167 ? -32.681 19.803 50.369 1.00 40.65 167 GLU A C 1
ATOM 1336 O O . GLU A 1 167 ? -33.745 19.803 49.753 1.00 40.12 167 GLU A O 1
ATOM 1342 N N . ASP A 1 168 ? -32.468 20.575 51.429 1.00 40.38 168 ASP A N 1
ATOM 1343 C CA . ASP A 1 168 ? -33.516 21.465 51.914 1.00 41.63 168 ASP A CA 1
ATOM 1344 C C . ASP A 1 168 ? -33.492 22.850 51.263 1.00 40.00 168 ASP A C 1
ATOM 1345 O O . ASP A 1 168 ? -34.209 23.750 51.691 1.00 40.70 168 ASP A O 1
ATOM 1350 N N . LEU A 1 169 ? -32.689 23.016 50.217 1.00 37.00 169 LEU A N 1
ATOM 1351 C CA . LEU A 1 169 ? -32.602 24.307 49.542 1.00 35.08 169 LEU A CA 1
ATOM 1352 C C . LEU A 1 169 ? -33.524 24.471 48.332 1.00 35.08 169 LEU A C 1
ATOM 1353 O O . LEU A 1 169 ? -33.985 25.573 48.043 1.00 33.94 169 LEU A O 1
ATOM 1358 N N . HIS A 1 170 ? -33.797 23.382 47.627 1.00 34.07 170 HIS A N 1
ATOM 1359 C CA . HIS A 1 170 ? -34.665 23.450 46.463 1.00 34.31 170 HIS A CA 1
ATOM 1360 C C . HIS A 1 170 ? -35.995 24.087 46.850 1.00 35.19 170 HIS A C 1
ATOM 1361 O O . HIS A 1 170 ? -36.575 23.756 47.888 1.00 34.00 170 HIS A O 1
ATOM 1368 N N . THR A 1 171 ? -36.471 24.993 46.006 1.00 34.84 171 THR A N 1
ATOM 1369 C CA . THR A 1 171 ? -37.722 25.694 46.248 1.00 36.07 171 THR A CA 1
ATOM 1370 C C . THR A 1 171 ? -38.356 26.076 44.913 1.00 36.31 171 THR A C 1
ATOM 1371 O O . THR A 1 171 ? -37.884 25.665 43.853 1.00 32.43 171 THR A O 1
ATOM 1375 N N . GLU A 1 172 ? -39.428 26.861 44.970 1.00 37.24 172 GLU A N 1
ATOM 1376 C CA . GLU A 1 172 ? -40.118 27.298 43.764 1.00 38.57 172 GLU A CA 1
ATOM 1377 C C . GLU A 1 172 ? -39.196 28.171 42.909 1.00 37.97 172 GLU A C 1
ATOM 1378 O O . GLU A 1 172 ? -38.561 29.094 43.413 1.00 36.71 172 GLU A O 1
ATOM 1384 N N . PRO A 1 173 ? -39.111 27.883 41.598 1.00 37.15 173 PRO A N 1
ATOM 1385 C CA . PRO A 1 173 ? -38.258 28.656 40.692 1.00 38.21 173 PRO A CA 1
ATOM 1386 C C . PRO A 1 173 ? -38.603 30.140 40.732 1.00 40.26 173 PRO A C 1
ATOM 1387 O O . PRO A 1 173 ? -39.718 30.515 41.090 1.00 40.32 173 PRO A O 1
ATOM 1391 N N . VAL A 1 174 ? -37.647 30.982 40.360 1.00 41.31 174 VAL A N 1
ATOM 1392 C CA . VAL A 1 174 ? -37.871 32.421 40.355 1.00 43.52 174 VAL A CA 1
ATOM 1393 C C . VAL A 1 174 ? -37.164 33.077 39.183 1.00 45.34 174 VAL A C 1
ATOM 1394 O O . VAL A 1 174 ? -36.405 32.429 38.466 1.00 46.77 174 VAL A O 1
ATOM 1398 N N . LYS A 1 175 ? -37.426 34.365 38.990 1.00 47.65 175 LYS A N 1
ATOM 1399 C CA . LYS A 1 175 ? -36.794 35.121 37.917 1.00 49.52 175 LYS A CA 1
ATOM 1400 C C . LYS A 1 175 ? -35.372 35.390 38.380 1.00 48.38 175 LYS A C 1
ATOM 1401 O O . LYS A 1 175 ? -35.167 35.911 39.475 1.00 49.53 175 LYS A O 1
ATOM 1407 N N . LEU A 1 176 ? -34.388 35.027 37.569 1.00 48.07 176 LEU A N 1
ATOM 1408 C CA . LEU A 1 176 ? -33.002 35.255 37.954 1.00 47.95 176 LEU A CA 1
ATOM 1409 C C . LEU A 1 176 ? -32.374 36.371 37.137 1.00 47.63 176 LEU A C 1
ATOM 1410 O O . LEU A 1 176 ? -32.789 36.637 36.008 1.00 46.20 176 LEU A O 1
ATOM 1415 N N . PRO A 1 177 ? -31.363 37.046 37.705 1.00 48.42 177 PRO A N 1
ATOM 1416 C CA . PRO A 1 177 ? -30.686 38.136 37.003 1.00 48.72 177 PRO A CA 1
ATOM 1417 C C . PRO A 1 177 ? -30.149 37.621 35.677 1.00 48.09 177 PRO A C 1
ATOM 1418 O O . PRO A 1 177 ? -29.939 36.415 35.511 1.00 47.42 177 PRO A O 1
ATOM 1422 N N . GLU A 1 178 ? -29.935 38.531 34.734 1.00 46.81 178 GLU A N 1
ATOM 1423 C CA . GLU A 1 178 ? -29.412 38.141 33.437 1.00 45.79 178 GLU A CA 1
ATOM 1424 C C . GLU A 1 178 ? -27.954 37.731 33.546 1.00 43.17 178 GLU A C 1
ATOM 1425 O O . GLU A 1 178 ? -27.157 38.414 34.183 1.00 43.25 178 GLU A O 1
ATOM 1431 N N . VAL A 1 179 ? -27.618 36.605 32.930 1.00 40.10 179 VAL A N 1
ATOM 1432 C CA . VAL A 1 179 ? -26.252 36.116 32.927 1.00 37.54 179 VAL A CA 1
ATOM 1433 C C . VAL A 1 179 ? -25.771 36.227 31.487 1.00 37.08 179 VAL A C 1
ATOM 1434 O O . VAL A 1 179 ? -26.406 35.700 30.576 1.00 36.19 179 VAL A O 1
ATOM 1438 N N . LYS A 1 180 ? -24.656 36.920 31.289 1.00 36.08 180 LYS A N 1
ATOM 1439 C CA . LYS A 1 180 ? -24.090 37.101 29.964 1.00 37.44 180 LYS A CA 1
ATOM 1440 C C . LYS A 1 180 ? -23.093 36.007 29.606 1.00 37.70 180 LYS A C 1
ATOM 1441 O O . LYS A 1 180 ? -22.372 35.488 30.460 1.00 38.86 180 LYS A O 1
ATOM 1447 N N . SER A 1 181 ? -23.062 35.671 28.327 1.00 36.33 181 SER A N 1
ATOM 1448 C CA . SER A 1 181 ? -22.167 34.655 27.804 1.00 36.87 181 SER A CA 1
ATOM 1449 C C . SER A 1 181 ? -20.721 35.082 28.020 1.00 36.05 181 SER A C 1
ATOM 1450 O O . SER A 1 181 ? -19.817 34.248 28.055 1.00 36.05 181 SER A O 1
ATOM 1453 N N . SER A 1 182 ? -20.510 36.386 28.162 1.00 33.31 182 SER A N 1
ATOM 1454 C CA . SER A 1 182 ? -19.170 36.919 28.356 1.00 32.66 182 SER A CA 1
ATOM 1455 C C . SER A 1 182 ? -18.758 37.023 29.826 1.00 32.25 182 SER A C 1
ATOM 1456 O O . SER A 1 182 ? -17.617 37.372 30.128 1.00 30.77 182 SER A O 1
ATOM 1459 N N . ASP A 1 183 ? -19.678 36.725 30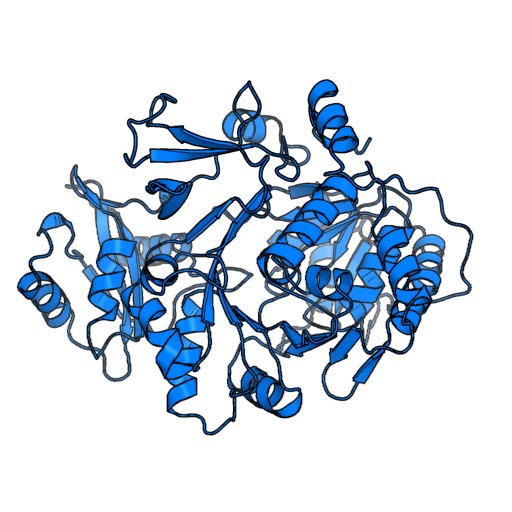.739 1.00 31.13 183 ASP A N 1
ATOM 1460 C CA . ASP A 1 183 ? -19.364 36.800 32.163 1.00 33.17 183 ASP A CA 1
ATOM 1461 C C . ASP A 1 183 ? -18.462 35.636 32.578 1.00 32.59 183 ASP A C 1
ATOM 1462 O O . ASP A 1 183 ? -18.465 34.576 31.945 1.00 32.34 183 ASP A O 1
ATOM 1467 N N . VAL A 1 184 ? -17.681 35.837 33.635 1.00 30.95 184 VAL A N 1
ATOM 1468 C CA . VAL A 1 184 ? -16.857 34.752 34.140 1.00 30.09 184 VAL A CA 1
ATOM 1469 C C . VAL A 1 184 ? -17.891 33.766 34.668 1.00 28.84 184 VAL A C 1
ATOM 1470 O O . VAL A 1 184 ? -18.850 34.167 35.328 1.00 31.29 184 VAL A O 1
ATOM 1474 N N . ALA A 1 185 ? -17.713 32.486 34.372 1.00 30.02 185 ALA A N 1
ATOM 1475 C CA . ALA A 1 185 ? -18.659 31.470 34.823 1.00 29.52 185 ALA A CA 1
ATOM 1476 C C . ALA A 1 185 ? -18.188 30.746 36.083 1.00 28.94 185 ALA A C 1
ATOM 1477 O O . ALA A 1 185 ? -19.001 30.254 36.873 1.00 29.91 185 ALA A O 1
ATOM 1479 N N . PHE A 1 186 ? -16.874 30.671 36.265 1.00 28.66 186 PHE A N 1
ATOM 1480 C CA . PHE A 1 186 ? -16.311 29.985 37.423 1.00 28.08 186 PHE A CA 1
ATOM 1481 C C . PHE A 1 186 ? -14.802 30.174 37.504 1.00 28.20 186 PHE A C 1
ATOM 1482 O O . PHE A 1 186 ? -14.180 30.684 36.572 1.00 27.52 186 PHE A O 1
ATOM 1490 N N . LEU A 1 187 ? -14.217 29.732 38.613 1.00 25.86 187 LEU A N 1
ATOM 1491 C CA . LEU A 1 187 ? -12.782 29.825 38.790 1.00 27.62 187 LEU A CA 1
ATOM 1492 C C . LEU A 1 187 ? -12.213 28.422 38.959 1.00 26.76 187 LEU A C 1
ATOM 1493 O O . LEU A 1 187 ? -12.624 27.680 39.851 1.00 26.22 187 LEU A O 1
ATOM 1498 N N . GLN A 1 188 ? -11.276 28.061 38.090 1.00 28.21 188 GLN A N 1
ATOM 1499 C CA . GLN A 1 188 ? -10.628 26.754 38.145 1.00 30.12 188 GLN A CA 1
ATOM 1500 C C . GLN A 1 188 ? -9.317 26.889 38.893 1.00 29.23 188 GLN A C 1
ATOM 1501 O O . GLN A 1 188 ? -8.905 28.003 39.231 1.00 29.71 188 GLN A O 1
ATOM 1507 N N . LEU A 1 189 ? -8.658 25.768 39.161 1.00 28.67 189 LEU A N 1
ATOM 1508 C CA . LEU A 1 189 ? -7.377 25.812 39.875 1.00 29.79 189 LEU A CA 1
ATOM 1509 C C . LEU A 1 189 ? -6.234 25.440 38.919 1.00 29.74 189 LEU A C 1
ATOM 1510 O O . LEU A 1 189 ? -6.411 24.583 38.070 1.00 30.43 189 LEU A O 1
ATOM 1515 N N . SER A 1 190 ? -5.088 26.104 39.047 1.00 29.35 190 SER A N 1
ATOM 1516 C CA . SER A 1 190 ? -3.935 25.783 38.219 1.00 31.90 190 SER A CA 1
ATOM 1517 C C . SER A 1 190 ? -3.279 24.551 38.851 1.00 35.17 190 SER A C 1
ATOM 1518 O O . SER A 1 190 ? -3.471 24.299 40.041 1.00 34.43 190 SER A O 1
ATOM 1521 N N . GLY A 1 191 ? -2.499 23.796 38.078 1.00 39.46 191 GLY A N 1
ATOM 1522 C CA . GLY A 1 191 ? -1.886 22.595 38.628 1.00 46.64 191 GLY A CA 1
ATOM 1523 C C . GLY A 1 191 ? -0.375 22.482 38.720 1.00 51.23 191 GLY A C 1
ATOM 1524 O O . GLY A 1 191 ? 0.166 21.379 38.611 1.00 52.46 191 GLY A O 1
ATOM 1525 N N . GLY A 1 192 ? 0.319 23.595 38.934 1.00 55.27 192 GLY A N 1
ATOM 1526 C CA . GLY A 1 192 ? 1.765 23.523 39.045 1.00 59.73 192 GLY A CA 1
ATOM 1527 C C . GLY A 1 192 ? 2.222 22.862 40.336 1.00 63.40 192 GLY A C 1
ATOM 1528 O O . GLY A 1 192 ? 1.667 21.856 40.783 1.00 65.73 192 GLY A O 1
ATOM 1529 N N . SER A 1 193 ? 3.260 23.430 40.932 1.00 65.67 193 SER A N 1
ATOM 1530 C CA . SER A 1 193 ? 3.807 22.929 42.184 1.00 67.12 193 SER A CA 1
ATOM 1531 C C . SER A 1 193 ? 3.974 24.127 43.100 1.00 68.00 193 SER A C 1
ATOM 1532 O O . SER A 1 193 ? 3.928 25.272 42.647 1.00 67.48 193 SER A O 1
ATOM 1535 N N . THR A 1 194 ? 4.180 23.835 44.379 1.00 68.88 194 THR A N 1
ATOM 1536 C CA . THR A 1 194 ? 4.354 24.816 45.444 1.00 69.52 194 THR A CA 1
ATOM 1537 C C . THR A 1 194 ? 2.996 25.164 46.043 1.00 68.71 194 THR A C 1
ATOM 1538 O O . THR A 1 194 ? 2.610 26.332 46.125 1.00 68.54 194 THR A O 1
ATOM 1542 N N . GLY A 1 195 ? 2.266 24.133 46.455 1.00 67.94 195 GLY A N 1
ATOM 1543 C CA . GLY A 1 195 ? 0.958 24.336 47.057 1.00 66.18 195 GLY A CA 1
ATOM 1544 C C . GLY A 1 195 ? 0.050 25.342 46.368 1.00 64.23 195 GLY A C 1
ATOM 1545 O O . GLY A 1 195 ? -0.266 25.193 45.190 1.00 65.42 195 GLY A O 1
ATOM 1546 N N . LEU A 1 196 ? -0.361 26.365 47.119 1.00 62.03 196 LEU A N 1
ATOM 1547 C CA . LEU A 1 196 ? -1.261 27.430 46.658 1.00 58.15 196 LEU A CA 1
ATOM 1548 C C . LEU A 1 196 ? -1.404 27.633 45.151 1.00 54.29 196 LEU A C 1
ATOM 1549 O O . LEU A 1 196 ? -0.651 28.387 44.536 1.00 53.77 196 LEU A O 1
ATOM 1554 N N . SER A 1 197 ? -2.388 26.964 44.568 1.00 50.13 197 SER A N 1
ATOM 1555 C CA . SER A 1 197 ? -2.655 27.084 43.144 1.00 46.21 197 SER A CA 1
ATOM 1556 C C . SER A 1 197 ? -3.225 28.466 42.845 1.00 43.17 197 SER A C 1
ATOM 1557 O O . SER A 1 197 ? -3.855 29.085 43.707 1.00 40.88 197 SER A O 1
ATOM 1560 N N . LYS A 1 198 ? -3.017 28.934 41.618 1.00 38.62 198 LYS A N 1
ATOM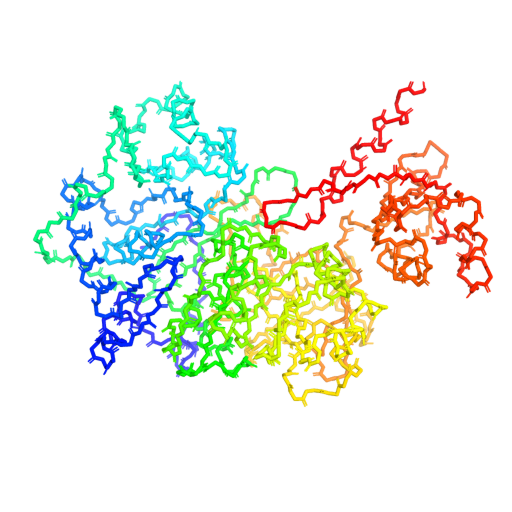 1561 C CA . LYS A 1 198 ? -3.551 30.220 41.187 1.00 38.21 198 LYS A CA 1
ATOM 1562 C C . LYS A 1 198 ? -4.998 29.937 40.780 1.00 35.02 198 LYS A C 1
ATOM 1563 O O . LYS A 1 198 ? -5.319 28.807 40.425 1.00 35.93 198 LYS A O 1
ATOM 1569 N N . LEU A 1 199 ? -5.873 30.935 40.845 1.00 31.11 199 LEU A N 1
ATOM 1570 C CA . LEU A 1 199 ? -7.257 30.732 40.433 1.00 29.31 199 LEU A CA 1
ATOM 1571 C C . LEU A 1 199 ? -7.386 31.153 38.963 1.00 29.00 199 LEU A C 1
ATOM 1572 O O . LEU A 1 199 ? -6.793 32.145 38.538 1.00 25.77 199 LEU A O 1
ATOM 1577 N N . ILE A 1 200 ? -8.161 30.385 38.200 1.00 28.81 200 ILE A N 1
ATOM 1578 C CA . ILE A 1 200 ? -8.337 30.615 36.768 1.00 28.78 200 ILE A CA 1
ATOM 1579 C C . ILE A 1 200 ? -9.766 30.980 36.348 1.00 29.00 200 ILE A C 1
ATOM 1580 O O . ILE A 1 200 ? -10.671 30.145 36.389 1.00 29.89 200 ILE A O 1
ATOM 1585 N N . PRO A 1 201 ? -9.985 32.237 35.940 1.00 27.44 201 PRO A N 1
ATOM 1586 C CA . PRO A 1 201 ? -11.326 32.645 35.519 1.00 27.74 201 PRO A CA 1
ATOM 1587 C C . PRO A 1 201 ? -11.646 32.112 34.121 1.00 27.51 201 PRO A C 1
ATOM 1588 O O . PRO A 1 201 ? -10.838 32.267 33.206 1.00 26.52 201 PRO A O 1
ATOM 1592 N N . ARG A 1 202 ? -12.799 31.469 33.962 1.00 24.98 202 ARG A N 1
ATOM 1593 C CA . ARG A 1 202 ? -13.225 30.978 32.644 1.00 27.01 202 ARG A CA 1
ATOM 1594 C C . ARG A 1 202 ? -14.627 31.546 32.409 1.00 28.30 202 ARG A C 1
ATOM 1595 O O . ARG A 1 202 ? -15.461 31.558 33.323 1.00 29.46 202 ARG A O 1
ATOM 1603 N N . THR A 1 203 ? -14.875 32.051 31.204 1.00 28.60 203 THR A N 1
ATOM 1604 C CA . THR A 1 203 ? -16.178 32.621 30.868 1.00 28.85 203 THR A CA 1
ATOM 1605 C C . THR A 1 203 ? -17.015 31.543 30.174 1.00 30.30 203 THR A C 1
ATOM 1606 O O . THR A 1 203 ? -16.480 30.525 29.735 1.00 27.45 203 THR A O 1
ATOM 1610 N N . HIS A 1 204 ? -18.324 31.768 30.095 1.00 29.28 204 HIS A N 1
ATOM 1611 C CA . HIS A 1 204 ? -19.231 30.826 29.455 1.00 31.48 204 HIS A CA 1
ATOM 1612 C C . HIS A 1 204 ? -18.805 30.621 28.007 1.00 31.49 204 HIS A C 1
ATOM 1613 O O . HIS A 1 204 ? -18.665 29.490 27.543 1.00 32.74 204 HIS A O 1
ATOM 1620 N N . ASP A 1 205 ? -18.604 31.722 27.289 1.00 33.56 205 ASP A N 1
ATOM 1621 C CA . ASP A 1 205 ? -18.205 31.642 25.885 1.00 34.62 205 ASP A CA 1
ATOM 1622 C C . ASP A 1 205 ? -16.910 30.880 25.625 1.00 33.29 205 ASP A C 1
ATOM 1623 O O . ASP A 1 205 ? -16.878 29.972 24.791 1.00 33.32 205 ASP A O 1
ATOM 1628 N N . ASP A 1 206 ? -15.834 31.238 26.318 1.00 31.72 206 ASP A N 1
ATOM 1629 C CA . ASP A 1 206 ? -14.580 30.551 26.047 1.00 30.69 206 ASP A CA 1
ATOM 1630 C C . ASP A 1 206 ? -14.587 29.096 26.514 1.00 30.39 206 ASP A C 1
ATOM 1631 O O . ASP A 1 206 ? -14.004 28.249 25.857 1.00 29.61 206 ASP A O 1
ATOM 1636 N N . TYR A 1 207 ? -15.279 28.783 27.609 1.00 31.37 207 TYR A N 1
ATOM 1637 C CA . TYR A 1 207 ? -15.291 27.391 28.075 1.00 30.35 207 TYR A CA 1
ATOM 1638 C C . TYR A 1 207 ? -16.187 26.518 27.204 1.00 31.37 207 TYR A C 1
ATOM 1639 O O . TYR A 1 207 ? -15.802 25.420 26.808 1.00 30.19 207 TYR A O 1
ATOM 1648 N N . ILE A 1 208 ? -17.388 26.998 26.906 1.00 31.11 208 ILE A N 1
ATOM 1649 C CA . ILE A 1 208 ? -18.287 26.216 26.078 1.00 31.48 208 ILE A CA 1
ATOM 1650 C C . ILE A 1 208 ? -17.632 25.939 24.712 1.00 30.97 208 ILE A C 1
ATOM 1651 O O . ILE A 1 208 ? -17.821 24.874 24.123 1.00 29.53 208 ILE A O 1
ATOM 1656 N N . TYR A 1 209 ? -16.830 26.879 24.219 1.00 30.89 209 TYR A N 1
ATOM 1657 C CA . TYR A 1 209 ? -16.133 26.641 22.955 1.00 30.61 209 TYR A CA 1
ATOM 1658 C C . TYR A 1 209 ? -15.178 25.456 23.135 1.00 31.13 209 TYR A C 1
ATOM 1659 O O . TYR A 1 209 ? -15.118 24.560 22.283 1.00 31.71 209 TYR A O 1
ATOM 1668 N N . SER A 1 210 ? -14.429 25.445 24.240 1.00 30.30 210 SER A N 1
ATOM 1669 C CA . SER A 1 210 ? -13.503 24.339 24.500 1.00 29.64 210 SER A CA 1
ATOM 1670 C C . SER A 1 210 ? -14.272 23.013 24.545 1.00 30.72 210 SER A C 1
ATOM 1671 O O . SER A 1 210 ? -13.750 21.974 24.136 1.00 28.87 210 SER A O 1
ATOM 1674 N N . LEU A 1 211 ? -15.509 23.047 25.048 1.00 30.17 211 LEU A N 1
ATOM 1675 C CA . LEU A 1 211 ? -16.335 21.842 25.113 1.00 30.93 211 LEU A CA 1
ATOM 1676 C C . LEU A 1 211 ? -16.780 21.393 23.705 1.00 31.85 211 LEU A C 1
ATOM 1677 O O . LEU A 1 211 ? -16.756 20.201 23.384 1.00 32.18 211 LEU A O 1
ATOM 1682 N N . LYS A 1 212 ? -17.177 22.349 22.869 1.00 33.26 212 LYS A N 1
ATOM 1683 C CA . LYS A 1 212 ? -17.619 22.043 21.511 1.00 34.60 212 LYS A CA 1
ATOM 1684 C C . LYS A 1 212 ? -16.500 21.433 20.680 1.00 33.90 212 LYS A C 1
ATOM 1685 O O . LYS A 1 212 ? -16.730 20.508 19.907 1.00 33.83 212 LYS A O 1
ATOM 1691 N N . ARG A 1 213 ? -15.287 21.955 20.821 1.00 33.36 213 ARG A N 1
ATOM 1692 C CA . ARG A 1 213 ? -14.165 21.414 20.064 1.00 33.65 213 ARG A CA 1
ATOM 1693 C C . ARG A 1 213 ? -13.797 20.020 20.568 1.00 33.40 213 ARG A C 1
ATOM 1694 O O . ARG A 1 213 ? -13.517 19.125 19.772 1.00 32.24 213 ARG A O 1
ATOM 1702 N N . SER A 1 214 ? -13.811 19.831 21.886 1.00 32.77 214 SER A N 1
ATOM 1703 C CA . SER A 1 214 ? -13.487 18.527 22.460 1.00 32.07 214 SER A CA 1
ATOM 1704 C C . SER A 1 214 ? -14.513 17.497 21.996 1.00 32.53 214 SER A C 1
ATOM 1705 O O . SER A 1 214 ? -14.172 16.353 21.738 1.00 33.75 214 SER A O 1
ATOM 1708 N N . VAL A 1 215 ? -15.774 17.907 21.912 1.00 33.39 215 VAL A N 1
ATOM 1709 C CA . VAL A 1 215 ? -16.835 17.019 21.459 1.00 34.28 215 VAL A CA 1
ATOM 1710 C C . VAL A 1 215 ? -16.559 16.568 20.016 1.00 33.91 215 VAL A C 1
ATOM 1711 O O . VAL A 1 215 ? -16.587 15.372 19.697 1.00 34.12 215 VAL A O 1
ATOM 1715 N N . GLU A 1 216 ? -16.289 17.533 19.152 1.00 33.66 216 GLU A N 1
ATOM 1716 C CA . GLU A 1 216 ? -16.004 17.237 17.756 1.00 35.90 216 GLU A CA 1
ATOM 1717 C C . GLU A 1 216 ? -14.737 16.395 17.610 1.00 36.32 216 GLU A C 1
ATOM 1718 O O . GLU A 1 216 ? -14.754 15.356 16.951 1.00 36.30 216 GLU A O 1
ATOM 1724 N N . VAL A 1 217 ? -13.646 16.821 18.240 1.00 36.10 217 VAL A N 1
ATOM 1725 C CA . VAL A 1 217 ? -12.394 16.066 18.160 1.00 36.10 217 VAL A CA 1
ATOM 1726 C C . VAL A 1 217 ? -12.495 14.665 18.773 1.00 35.57 217 VAL A C 1
ATOM 1727 O O . VAL A 1 217 ? -11.803 13.752 18.341 1.00 36.38 217 VAL A O 1
ATOM 1731 N N . CYS A 1 218 ? -13.358 14.490 19.770 1.00 33.40 218 CYS A N 1
ATOM 1732 C CA . CYS A 1 218 ? -13.488 13.191 20.424 1.00 32.31 218 CYS A CA 1
ATOM 1733 C C . CYS A 1 218 ? -14.685 12.343 19.958 1.00 32.79 218 CYS A C 1
ATOM 1734 O O . CYS A 1 218 ? -14.938 11.264 20.490 1.00 31.95 218 CYS A O 1
ATOM 1737 N N . TRP A 1 219 ? -15.414 12.842 18.965 1.00 32.27 219 TRP A N 1
ATOM 1738 C CA . TRP A 1 219 ? -16.559 12.136 18.398 1.00 33.24 219 TRP A CA 1
ATOM 1739 C C . TRP A 1 219 ? -17.664 11.771 19.397 1.00 32.49 219 TRP A C 1
ATOM 1740 O O . TRP A 1 219 ? -18.229 10.681 19.318 1.00 32.85 219 TRP A O 1
ATOM 1751 N N . LEU A 1 220 ? -17.982 12.666 20.325 1.00 31.00 220 LEU A N 1
ATOM 1752 C CA . LEU A 1 220 ? -19.033 12.367 21.294 1.00 32.69 220 LEU A CA 1
ATOM 1753 C C . LEU A 1 220 ? -20.423 12.591 20.699 1.00 33.92 220 LEU A C 1
ATOM 1754 O O . LEU A 1 220 ? -20.633 13.524 19.919 1.00 33.86 220 LEU A O 1
ATOM 1759 N N . ASP A 1 221 ? -21.371 11.735 21.068 1.00 34.27 221 ASP A N 1
ATOM 1760 C CA . ASP A 1 221 ? -22.739 11.886 20.595 1.00 35.25 221 ASP A CA 1
ATOM 1761 C C . ASP A 1 221 ? -23.722 11.230 21.545 1.00 35.88 221 ASP A C 1
ATOM 1762 O O . ASP A 1 221 ? -23.359 10.825 22.648 1.00 35.54 221 ASP A O 1
ATOM 1767 N N . HIS A 1 222 ? -24.971 11.118 21.109 1.00 36.19 222 HIS A N 1
ATOM 1768 C CA . HIS A 1 222 ? -26.002 10.514 21.941 1.00 34.56 222 HIS A CA 1
ATOM 1769 C C . HIS A 1 222 ? -25.616 9.123 22.435 1.00 33.52 222 HIS A C 1
ATOM 1770 O O . HIS A 1 222 ? -26.091 8.679 23.477 1.00 33.23 222 HIS A O 1
ATOM 1777 N N . SER A 1 223 ? -24.748 8.436 21.701 1.00 33.93 223 SER A N 1
ATOM 1778 C CA . SER A 1 223 ? -24.350 7.087 22.104 1.00 34.84 223 SER A CA 1
ATOM 1779 C C . SER A 1 223 ? -23.172 7.031 23.053 1.00 33.13 223 SER A C 1
ATOM 1780 O O . SER A 1 223 ? -22.752 5.955 23.468 1.00 31.49 223 SER A O 1
ATOM 1783 N N . THR A 1 224 ? -22.637 8.193 23.396 1.00 34.07 224 THR A N 1
ATOM 1784 C CA . THR A 1 224 ? -21.508 8.250 24.306 1.00 31.27 224 THR A CA 1
ATOM 1785 C C . THR A 1 224 ? -21.892 7.898 25.738 1.00 30.43 224 THR A C 1
ATOM 1786 O O . THR A 1 224 ? -22.853 8.433 26.283 1.00 30.05 224 THR A O 1
ATOM 1790 N N . VAL A 1 225 ? -21.153 6.967 26.330 1.00 29.69 225 VAL A N 1
ATOM 1791 C CA . VAL A 1 225 ? -21.355 6.601 27.724 1.00 30.02 225 VAL A CA 1
ATOM 1792 C C . VAL A 1 225 ? -19.970 6.832 28.335 1.00 29.97 225 VAL A C 1
ATOM 1793 O O . VAL A 1 225 ? -19.067 6.006 28.199 1.00 29.90 225 VAL A O 1
ATOM 1797 N N . TYR A 1 226 ? -19.801 7.978 28.980 1.00 29.64 226 TYR A N 1
ATOM 1798 C CA . TYR A 1 226 ? -18.522 8.337 29.576 1.00 26.23 226 TYR A CA 1
ATOM 1799 C C . TYR A 1 226 ? -18.486 8.023 31.060 1.00 26.39 226 TYR A C 1
ATOM 1800 O O . TYR A 1 226 ? -19.381 8.418 31.813 1.00 24.89 226 TYR A O 1
ATOM 1809 N N . LEU A 1 227 ? -17.450 7.299 31.474 1.00 23.79 227 LEU A N 1
ATOM 1810 C CA . LEU A 1 227 ? -17.268 6.960 32.879 1.00 24.79 227 LEU A CA 1
ATOM 1811 C C . LEU A 1 227 ? -16.355 8.007 33.520 1.00 27.16 227 LEU A C 1
ATOM 1812 O O . LEU A 1 227 ? -15.218 8.226 33.059 1.00 25.93 227 LEU A O 1
ATOM 1817 N N . ALA A 1 228 ? -16.845 8.658 34.570 1.00 24.15 228 ALA A N 1
ATOM 1818 C CA . ALA A 1 228 ? -16.040 9.646 35.283 1.00 25.10 228 ALA A CA 1
ATOM 1819 C C . ALA A 1 228 ? -15.269 8.864 36.341 1.00 25.93 228 ALA A C 1
ATOM 1820 O O . ALA A 1 228 ? -15.808 8.569 37.403 1.00 24.00 228 ALA A O 1
ATOM 1822 N N . ALA A 1 229 ? -14.020 8.513 36.038 1.00 26.52 229 ALA A N 1
ATOM 1823 C CA . ALA A 1 229 ? -13.179 7.745 36.957 1.00 26.96 229 ALA A CA 1
ATOM 1824 C C . ALA A 1 229 ? -12.238 8.620 37.788 1.00 27.89 229 ALA A C 1
ATOM 1825 O O . ALA A 1 229 ? -11.829 8.241 38.884 1.00 26.67 229 ALA A O 1
ATOM 1827 N N . LEU A 1 230 ? -11.877 9.778 37.250 1.00 27.51 230 LEU A N 1
ATOM 1828 C CA . LEU A 1 230 ? -11.000 10.713 37.954 1.00 26.67 230 LEU A CA 1
ATOM 1829 C C . LEU A 1 230 ? -11.885 11.736 38.660 1.00 27.04 230 LEU A C 1
ATOM 1830 O O . LEU A 1 230 ? -13.069 11.860 38.338 1.00 28.02 230 LEU A O 1
ATOM 1835 N N . PRO A 1 231 ? -11.334 12.472 39.642 1.00 28.08 231 PRO A N 1
ATOM 1836 C CA . PRO A 1 231 ? -12.136 13.488 40.349 1.00 25.79 231 PRO A CA 1
ATOM 1837 C C . PRO A 1 231 ? -12.589 14.444 39.244 1.00 25.18 231 PRO A C 1
ATOM 1838 O O . PRO A 1 231 ? -11.780 15.204 38.704 1.00 26.22 231 PRO A O 1
ATOM 1842 N N . MET A 1 232 ? -13.874 14.403 38.911 1.00 25.93 232 MET A N 1
ATOM 1843 C CA . MET A 1 232 ? -14.416 15.184 37.794 1.00 25.74 232 MET A CA 1
ATOM 1844 C C . MET A 1 232 ? -14.387 16.706 37.810 1.00 23.95 232 MET A C 1
ATOM 1845 O O . MET A 1 232 ? -14.653 17.327 36.780 1.00 24.48 232 MET A O 1
ATOM 1850 N N . ALA A 1 233 ? -14.079 17.316 38.949 1.00 23.73 233 ALA A N 1
ATOM 1851 C CA . ALA A 1 233 ? -13.998 18.778 39.007 1.00 23.32 233 ALA A CA 1
ATOM 1852 C C . ALA A 1 233 ? -12.686 19.279 38.384 1.00 25.18 233 ALA A C 1
ATOM 1853 O O . ALA A 1 233 ? -12.524 20.478 38.159 1.00 27.00 233 ALA A O 1
ATOM 1855 N N . HIS A 1 234 ? -11.745 18.374 38.129 1.00 23.72 234 HIS A N 1
ATOM 1856 C CA . HIS A 1 234 ? -10.465 18.752 37.502 1.00 25.27 234 HIS A CA 1
ATOM 1857 C C . HIS A 1 234 ? -10.744 19.034 36.021 1.00 26.33 234 HIS A C 1
ATOM 1858 O O . HIS A 1 234 ? -11.552 18.345 35.404 1.00 27.28 234 HIS A O 1
ATOM 1865 N N . ASN A 1 235 ? -10.065 20.024 35.454 1.00 27.54 235 ASN A N 1
ATOM 1866 C CA . ASN A 1 235 ? -10.287 20.425 34.056 1.00 30.14 235 ASN A CA 1
ATOM 1867 C C . ASN A 1 235 ? -10.358 19.287 33.029 1.00 29.14 235 ASN A C 1
ATOM 1868 O O . ASN A 1 235 ? -11.175 19.327 32.111 1.00 29.25 235 ASN A O 1
ATOM 1873 N N . TYR A 1 236 ? -9.500 18.288 33.192 1.00 26.62 236 TYR A N 1
ATOM 1874 C CA . TYR A 1 236 ? -9.416 17.144 32.290 1.00 27.49 236 TYR A CA 1
ATOM 1875 C C . TYR A 1 236 ? -10.724 16.319 32.299 1.00 27.16 236 TYR A C 1
ATOM 1876 O O . TYR A 1 236 ? -11.417 16.235 31.275 1.00 25.61 236 TYR A O 1
ATOM 1885 N N . PRO A 1 237 ? -11.089 15.720 33.446 1.00 24.80 237 PRO A N 1
ATOM 1886 C CA . PRO A 1 237 ? -12.333 14.936 33.470 1.00 25.47 237 PRO A CA 1
ATOM 1887 C C . PRO A 1 237 ? -13.619 15.780 33.474 1.00 26.35 237 PRO A C 1
ATOM 1888 O O . PRO A 1 237 ? -14.731 15.241 33.468 1.00 25.50 237 PRO A O 1
ATOM 1892 N N . LEU A 1 238 ? -13.476 17.102 33.484 1.00 24.92 238 LEU A N 1
ATOM 1893 C CA . LEU A 1 238 ? -14.643 17.976 33.455 1.00 24.00 238 LEU A CA 1
ATOM 1894 C C . LEU A 1 238 ? -14.942 18.508 32.062 1.00 24.78 238 LEU A C 1
ATOM 1895 O O . LEU A 1 238 ? -16.106 18.734 31.728 1.00 22.72 238 LEU A O 1
ATOM 1900 N N . SER A 1 239 ? -13.901 18.701 31.250 1.00 23.43 239 SER A N 1
ATOM 1901 C CA . SER A 1 239 ? -14.088 19.311 29.932 1.00 25.76 239 SER A CA 1
ATOM 1902 C C . SER A 1 239 ? -13.259 18.827 28.736 1.00 25.47 239 SER A C 1
ATOM 1903 O O . SER A 1 239 ? -13.381 19.399 27.647 1.00 25.65 239 SER A O 1
ATOM 1906 N N . SER A 1 240 ? -12.435 17.798 28.898 1.00 23.62 240 SER A N 1
ATOM 1907 C CA . SER A 1 240 ? -11.610 17.363 27.769 1.00 25.51 240 SER A CA 1
ATOM 1908 C C . SER A 1 240 ? -11.771 15.918 27.307 1.00 26.40 240 SER A C 1
ATOM 1909 O O . SER A 1 240 ? -10.810 15.146 27.342 1.00 26.18 240 SER A O 1
ATOM 1912 N N . PRO A 1 241 ? -12.983 15.524 26.864 1.00 27.20 241 PRO A N 1
ATOM 1913 C CA . PRO A 1 241 ? -14.216 16.318 26.778 1.00 26.23 241 PRO A CA 1
ATOM 1914 C C . PRO A 1 241 ? -14.914 16.402 28.140 1.00 26.03 241 PRO A C 1
ATOM 1915 O O . PRO A 1 241 ? -15.694 17.320 28.398 1.00 27.28 241 PRO A O 1
ATOM 1919 N N . GLY A 1 242 ? -14.634 15.427 28.997 1.00 24.04 242 GLY A N 1
ATOM 1920 C CA . GLY A 1 242 ? -15.199 15.418 30.335 1.00 26.83 242 GLY A CA 1
ATOM 1921 C C . GLY A 1 242 ? -16.697 15.198 30.486 1.00 26.85 242 GLY A C 1
ATOM 1922 O O . GLY A 1 242 ? -17.408 14.892 29.522 1.00 27.66 242 GLY A O 1
ATOM 1923 N N . VAL A 1 243 ? -17.175 15.351 31.716 1.00 27.43 243 VAL A N 1
ATOM 1924 C CA . VAL A 1 243 ? -18.591 15.171 32.015 1.00 26.87 243 VAL A CA 1
ATOM 1925 C C . VAL A 1 243 ? -19.417 16.276 31.348 1.00 28.88 243 VAL A C 1
ATOM 1926 O O . VAL A 1 243 ? -20.529 16.032 30.861 1.00 30.24 243 VAL A O 1
ATOM 1930 N N . LEU A 1 244 ? -18.869 17.486 31.307 1.00 27.28 244 LEU A N 1
ATOM 1931 C CA . LEU A 1 244 ? -19.567 18.605 30.690 1.00 28.26 244 LEU A CA 1
ATOM 1932 C C . LEU A 1 244 ? -19.584 18.482 29.169 1.00 29.92 244 LEU A C 1
ATOM 1933 O O . LEU A 1 244 ? -20.543 18.898 28.517 1.00 30.73 244 LEU A O 1
ATOM 1938 N N . GLY A 1 245 ? -18.519 17.930 28.596 1.00 31.42 245 GLY A N 1
ATOM 1939 C CA . GLY A 1 245 ? -18.498 17.756 27.153 1.00 31.09 245 GLY A CA 1
ATOM 1940 C C . GLY A 1 245 ? -19.562 16.735 26.769 1.00 29.06 245 GLY A C 1
ATOM 1941 O O . GLY A 1 245 ? -20.266 16.895 25.773 1.00 28.91 245 GLY A O 1
ATOM 1942 N N . VAL A 1 246 ? -19.684 15.691 27.583 1.00 28.12 246 VAL A N 1
ATOM 1943 C CA . VAL A 1 246 ? -20.661 14.630 27.349 1.00 29.09 246 VAL A CA 1
ATOM 1944 C C . VAL A 1 246 ? -22.103 15.149 27.431 1.00 30.18 246 VAL A C 1
ATOM 1945 O O . VAL A 1 246 ? -22.976 14.677 26.704 1.00 31.06 246 VAL A O 1
ATOM 1949 N N . LEU A 1 247 ? -22.353 16.128 28.295 1.00 30.20 247 LEU A N 1
ATOM 1950 C CA . LEU A 1 247 ? -23.698 16.679 28.424 1.00 30.88 247 LEU A CA 1
ATOM 1951 C C . LEU A 1 247 ? -23.933 17.604 27.239 1.00 31.80 247 LEU A C 1
ATOM 1952 O O . LEU A 1 247 ? -25.055 17.764 26.780 1.00 30.54 247 LEU A O 1
ATOM 1957 N N . TYR A 1 248 ? -22.858 18.214 26.748 1.00 32.46 248 TYR A N 1
ATOM 1958 C CA . TYR A 1 248 ? -22.958 19.114 25.609 1.00 32.47 248 TYR A CA 1
ATOM 1959 C C . TYR A 1 248 ? -23.458 18.333 24.399 1.00 33.77 248 TYR A C 1
ATOM 1960 O O . TYR A 1 248 ? -24.281 18.824 23.626 1.00 34.72 248 TYR A O 1
ATOM 1969 N N . ALA A 1 249 ? -22.949 17.116 24.249 1.00 33.69 249 ALA A N 1
ATOM 1970 C CA . ALA A 1 249 ? -23.292 16.258 23.119 1.00 36.13 249 ALA A CA 1
ATOM 1971 C C . ALA A 1 249 ? -24.530 15.396 23.314 1.00 34.89 249 ALA A C 1
ATOM 1972 O O . ALA A 1 249 ? -24.892 14.636 22.421 1.00 36.23 249 ALA A O 1
ATOM 1974 N N . GLY A 1 250 ? -25.158 15.494 24.480 1.00 34.64 250 GLY A N 1
ATOM 1975 C CA . GLY A 1 250 ? -26.352 14.714 24.743 1.00 33.21 250 GLY A CA 1
ATOM 1976 C C . GLY A 1 250 ? -26.085 13.274 25.121 1.00 33.71 250 GLY A C 1
ATOM 1977 O O . GLY A 1 250 ? -26.981 12.435 25.048 1.00 34.87 250 GLY A O 1
ATOM 1978 N N . GLY A 1 251 ? -24.856 12.976 25.527 1.00 32.78 251 GLY A N 1
ATOM 1979 C CA . GLY A 1 251 ? -24.523 11.618 25.920 1.00 28.98 251 GLY A CA 1
ATOM 1980 C C . GLY A 1 251 ? -24.910 11.325 27.353 1.00 29.14 251 GLY A C 1
ATOM 1981 O O . GLY A 1 251 ? -25.741 12.023 27.937 1.00 31.05 251 GLY A O 1
ATOM 1982 N N . ARG A 1 252 ? -24.301 10.297 27.936 1.00 28.07 252 ARG A N 1
ATOM 1983 C CA . ARG A 1 252 ? -24.611 9.908 29.304 1.00 28.04 252 ARG A CA 1
ATOM 1984 C C . ARG A 1 252 ? -23.350 9.703 30.125 1.00 28.19 252 ARG A C 1
ATOM 1985 O O . ARG A 1 252 ? -22.415 9.054 29.679 1.00 28.87 252 ARG A O 1
ATOM 1993 N N . VAL A 1 253 ? -23.349 10.248 31.338 1.00 26.19 253 VAL A N 1
ATOM 1994 C CA . VAL A 1 253 ? -22.212 10.155 32.237 1.00 25.77 253 VAL A CA 1
ATOM 1995 C C . VAL A 1 253 ? -22.440 9.118 33.336 1.00 27.19 253 VAL A C 1
ATOM 1996 O O . VAL A 1 253 ? -23.506 9.087 33.960 1.00 29.17 253 VAL A O 1
ATOM 2000 N N . VAL A 1 254 ? -21.440 8.281 33.582 1.00 25.00 254 VAL A N 1
ATOM 2001 C CA . VAL A 1 254 ? -21.530 7.289 34.645 1.00 24.35 254 VAL A CA 1
ATOM 2002 C C . VAL A 1 254 ? -20.519 7.694 35.700 1.00 25.35 254 VAL A C 1
ATOM 2003 O O . VAL A 1 254 ? -19.348 7.917 35.388 1.00 23.91 254 VAL A O 1
ATOM 2007 N N . LEU A 1 255 ? -20.950 7.761 36.953 1.00 25.77 255 LEU A N 1
ATOM 2008 C CA . LEU A 1 255 ? -20.050 8.171 38.021 1.00 27.15 255 LEU A CA 1
ATOM 2009 C C . LEU A 1 255 ? -19.439 7.015 38.798 1.00 28.96 255 LEU A C 1
ATOM 2010 O O . LEU A 1 255 ? -20.147 6.220 39.411 1.00 29.52 255 LEU A O 1
ATOM 2015 N N . SER A 1 256 ? -18.114 6.931 38.779 1.00 28.94 256 SER A N 1
ATOM 2016 C CA . SER A 1 256 ? -17.423 5.879 39.500 1.00 29.94 256 SER A CA 1
ATOM 2017 C C . SER A 1 256 ? -17.078 6.369 40.901 1.00 32.90 256 SER A C 1
ATOM 2018 O O . SER A 1 256 ? -16.655 7.516 41.088 1.00 33.80 256 SER A O 1
ATOM 2021 N N . PRO A 1 257 ? -17.272 5.503 41.906 1.00 33.60 257 PRO A N 1
ATOM 2022 C CA . PRO A 1 257 ? -17.013 5.738 43.330 1.00 34.36 257 PRO A CA 1
ATOM 2023 C C . PRO A 1 257 ? -15.560 6.141 43.571 1.00 35.17 257 PRO A C 1
ATOM 2024 O O . PRO A 1 257 ? -15.254 6.918 44.485 1.00 35.32 257 PRO A O 1
ATOM 2028 N N . SER A 1 258 ? -14.672 5.583 42.753 1.00 31.52 258 SER A N 1
ATOM 2029 C CA . SER A 1 258 ? -13.246 5.866 42.842 1.00 29.90 258 SER A CA 1
ATOM 2030 C C . SER A 1 258 ? -12.616 5.532 41.491 1.00 30.25 258 SER A C 1
ATOM 2031 O O . SER A 1 258 ? -13.294 5.019 40.596 1.00 29.05 258 SER A O 1
ATOM 2034 N N . PRO A 1 259 ? -11.315 5.822 41.318 1.00 30.42 259 PRO A N 1
ATOM 2035 C CA . PRO A 1 259 ? -10.652 5.526 40.041 1.00 31.25 259 PRO A CA 1
ATOM 2036 C C . PRO A 1 259 ? -10.293 4.052 39.877 1.00 31.64 259 PRO A C 1
ATOM 2037 O O . PRO A 1 259 ? -10.071 3.586 38.760 1.00 32.08 259 PRO A O 1
ATOM 2041 N N . SER A 1 260 ? -10.222 3.336 40.996 1.00 30.61 260 SER A N 1
ATOM 2042 C CA . SER A 1 260 ? -9.824 1.929 41.010 1.00 31.55 260 SER A CA 1
ATOM 2043 C C . SER A 1 260 ? -10.587 0.958 40.112 1.00 31.90 260 SER A C 1
ATOM 2044 O O . SER A 1 260 ? -11.800 1.059 39.954 1.00 32.41 260 SER A O 1
ATOM 2047 N N . PRO A 1 261 ? -9.867 0.002 39.496 1.00 32.32 261 PRO A N 1
ATOM 2048 C CA . PRO A 1 261 ? -10.497 -0.989 38.620 1.00 32.48 261 PRO A CA 1
ATOM 2049 C C . PRO A 1 261 ? -11.636 -1.725 39.337 1.00 32.63 261 PRO A C 1
ATOM 2050 O O . PRO A 1 261 ? -12.660 -2.035 38.736 1.00 31.83 261 PRO A O 1
ATOM 2054 N N . ASP A 1 262 ? -11.450 -2.004 40.622 1.00 33.13 262 ASP A N 1
ATOM 2055 C CA . ASP A 1 262 ? -12.477 -2.691 41.388 1.00 34.76 262 ASP A CA 1
ATOM 2056 C C . ASP A 1 262 ? -13.824 -1.996 41.255 1.00 34.44 262 ASP A C 1
ATOM 2057 O O . ASP A 1 262 ? -14.858 -2.655 41.190 1.00 35.13 262 ASP A O 1
ATOM 2062 N N . ASP A 1 263 ? -13.810 -0.667 41.204 1.00 32.71 263 ASP A N 1
ATOM 2063 C CA . ASP A 1 263 ? -15.043 0.091 41.060 1.00 33.83 263 ASP A CA 1
ATOM 2064 C C . ASP A 1 263 ? -15.425 0.357 39.609 1.00 32.80 263 ASP A C 1
ATOM 2065 O O . ASP A 1 263 ? -16.582 0.199 39.232 1.00 31.87 263 ASP A O 1
ATOM 2070 N N . ALA A 1 264 ? -14.443 0.749 38.800 1.00 32.44 264 ALA A N 1
ATOM 2071 C CA . ALA A 1 264 ? -14.655 1.087 37.394 1.00 30.71 264 ALA A CA 1
ATOM 2072 C C . ALA A 1 264 ? -14.971 -0.052 36.420 1.00 30.99 264 ALA A C 1
ATOM 2073 O O . ALA A 1 264 ? -15.843 0.095 35.564 1.00 30.17 264 ALA A O 1
ATOM 2075 N N . PHE A 1 265 ? -14.257 -1.168 36.525 1.00 29.98 265 PHE A N 1
ATOM 2076 C CA . PHE A 1 265 ? -14.485 -2.285 35.608 1.00 31.68 265 PHE A CA 1
ATOM 2077 C C . PHE A 1 265 ? -15.931 -2.781 35.586 1.00 30.95 265 PHE A C 1
ATOM 2078 O O . PHE A 1 265 ? -16.540 -2.850 34.523 1.00 31.25 265 PHE A O 1
ATOM 2086 N N . PRO A 1 266 ? -16.503 -3.122 36.753 1.00 31.58 266 PRO A N 1
ATOM 2087 C CA . PRO A 1 266 ? -17.893 -3.596 36.748 1.00 32.96 266 PRO A CA 1
ATOM 2088 C C . PRO A 1 266 ? -18.796 -2.566 36.071 1.00 33.46 266 PRO A C 1
ATOM 2089 O O . PRO A 1 266 ? -19.689 -2.910 35.301 1.00 36.51 266 PRO A O 1
ATOM 2093 N N . LEU A 1 267 ? -18.538 -1.294 36.354 1.00 33.66 267 LEU A N 1
ATOM 2094 C CA . LEU A 1 267 ? -19.310 -0.192 35.786 1.00 33.18 267 LEU A CA 1
ATOM 2095 C C . LEU A 1 267 ? -19.170 -0.141 34.266 1.00 32.98 267 LEU A C 1
ATOM 2096 O O . LEU A 1 267 ? -20.114 0.172 33.552 1.00 31.83 267 LEU A O 1
ATOM 2101 N N . ILE A 1 268 ? -17.979 -0.441 33.770 1.00 33.84 268 ILE A N 1
ATOM 2102 C CA . ILE A 1 268 ? -17.754 -0.415 32.335 1.00 34.21 268 ILE A CA 1
ATOM 2103 C C . ILE A 1 268 ? -18.554 -1.530 31.661 1.00 34.49 268 ILE A C 1
ATOM 2104 O O . ILE A 1 268 ? -19.185 -1.317 30.624 1.00 31.66 268 ILE A O 1
ATOM 2109 N N . GLU A 1 269 ? -18.541 -2.713 32.261 1.00 35.54 269 GLU A N 1
ATOM 2110 C CA . GLU A 1 269 ? -19.285 -3.838 31.700 1.00 38.33 269 GLU A CA 1
ATOM 2111 C C . GLU A 1 269 ? -20.798 -3.687 31.905 1.00 38.68 269 GLU A C 1
ATOM 2112 O O . GLU A 1 269 ? -21.584 -3.908 30.982 1.00 35.96 269 GLU A O 1
ATOM 2118 N N . ARG A 1 270 ? -21.201 -3.312 33.116 1.00 38.78 270 ARG A N 1
ATOM 2119 C CA . ARG A 1 270 ? -22.618 -3.154 33.413 1.00 40.80 270 ARG A CA 1
ATOM 2120 C C . ARG A 1 270 ? -23.260 -2.029 32.608 1.00 39.17 270 ARG A C 1
ATOM 2121 O O . ARG A 1 270 ? -24.294 -2.226 31.976 1.00 39.65 270 ARG A O 1
ATOM 2129 N N . GLU A 1 271 ? -22.640 -0.854 32.617 1.00 36.91 271 GLU A N 1
ATOM 2130 C CA . GLU A 1 271 ? -23.184 0.295 31.897 1.00 35.38 271 GLU A CA 1
ATOM 2131 C C . GLU A 1 271 ? -22.740 0.397 30.448 1.00 35.32 271 GLU A C 1
ATOM 2132 O O . GLU A 1 271 ? -23.233 1.245 29.697 1.00 34.16 271 GLU A O 1
ATOM 2138 N N . LYS A 1 272 ? -21.800 -0.454 30.057 1.00 35.97 272 LYS A N 1
ATOM 2139 C CA . LYS A 1 272 ? -21.282 -0.437 28.690 1.00 36.07 272 LYS A CA 1
ATOM 2140 C C . LYS A 1 272 ? -20.679 0.911 28.308 1.00 33.53 272 LYS A C 1
ATOM 2141 O O . LYS A 1 272 ? -21.070 1.538 27.327 1.00 32.35 272 LYS A O 1
ATOM 2147 N N . VAL A 1 273 ? -19.711 1.343 29.106 1.00 33.48 273 VAL A N 1
ATOM 2148 C CA . VAL A 1 273 ? -19.011 2.596 28.873 1.00 31.68 273 VAL A CA 1
ATOM 2149 C C . VAL A 1 273 ? -18.234 2.553 27.553 1.00 30.80 273 VAL A C 1
ATOM 2150 O O . VAL A 1 273 ? -17.548 1.575 27.258 1.00 30.98 273 VAL A O 1
ATOM 2154 N N . THR A 1 274 ? -18.342 3.622 26.770 1.00 31.51 274 THR A N 1
ATOM 2155 C CA . THR A 1 274 ? -17.654 3.728 25.487 1.00 30.88 274 THR A CA 1
ATOM 2156 C C . THR A 1 274 ? -16.371 4.558 25.570 1.00 31.08 274 THR A C 1
ATOM 2157 O O . THR A 1 274 ? -15.557 4.551 24.642 1.00 28.90 274 THR A O 1
ATOM 2161 N N . ILE A 1 275 ? -16.193 5.277 26.675 1.00 31.14 275 ILE A N 1
ATOM 2162 C CA . ILE A 1 275 ? -15.004 6.116 26.839 1.00 32.53 275 ILE A CA 1
ATOM 2163 C C . ILE A 1 275 ? -14.745 6.534 28.286 1.00 32.26 275 ILE A C 1
ATOM 2164 O O . ILE A 1 275 ? -15.685 6.822 29.029 1.00 29.93 275 ILE A O 1
ATOM 2169 N N . THR A 1 276 ? -13.470 6.551 28.678 1.00 30.82 276 THR A N 1
ATOM 2170 C CA . THR A 1 276 ? -13.085 6.978 30.017 1.00 30.73 276 THR A CA 1
ATOM 2171 C C . THR A 1 276 ? -11.716 7.666 29.961 1.00 31.92 276 THR A C 1
ATOM 2172 O O . THR A 1 276 ? -10.998 7.577 28.953 1.00 30.98 276 THR A O 1
ATOM 2176 N N . ALA A 1 277 ? -11.354 8.366 31.030 1.00 29.51 277 ALA A N 1
ATOM 2177 C CA . ALA A 1 277 ? -10.088 9.088 31.043 1.00 28.10 277 ALA A CA 1
ATOM 2178 C C . ALA A 1 277 ? -9.261 8.795 32.281 1.00 28.39 277 ALA A C 1
ATOM 2179 O O . ALA A 1 277 ? -9.770 8.827 33.406 1.00 29.22 277 ALA A O 1
ATOM 2181 N N . LEU A 1 278 ? -7.981 8.512 32.057 1.00 24.76 278 LEU A N 1
ATOM 2182 C CA . LEU A 1 278 ? -7.052 8.204 33.135 1.00 25.01 278 LEU A CA 1
ATOM 2183 C C . LEU A 1 278 ? -5.823 9.108 33.031 1.00 25.01 278 LEU A C 1
ATOM 2184 O O . LEU A 1 278 ? -5.646 9.842 32.049 1.00 22.84 278 LEU A O 1
ATOM 2189 N N . VAL A 1 279 ? -4.994 9.054 34.069 1.00 23.16 279 VAL A N 1
ATOM 2190 C CA . VAL A 1 279 ? -3.729 9.773 34.105 1.00 23.60 279 VAL A CA 1
ATOM 2191 C C . VAL A 1 279 ? -2.745 8.599 34.070 1.00 23.89 279 VAL A C 1
ATOM 2192 O O . VAL A 1 279 ? -3.126 7.472 34.397 1.00 23.43 279 VAL A O 1
ATOM 2196 N N . PRO A 1 280 ? -1.478 8.834 33.667 1.00 23.27 280 PRO A N 1
ATOM 2197 C CA . PRO A 1 280 ? -0.468 7.773 33.587 1.00 22.47 280 PRO A CA 1
ATOM 2198 C C . PRO A 1 280 ? -0.350 6.755 34.730 1.00 22.78 280 PRO A C 1
ATOM 2199 O O . PRO A 1 280 ? -0.396 5.549 34.488 1.00 24.23 280 PRO A O 1
ATOM 2203 N N . PRO A 1 281 ? -0.180 7.211 35.984 1.00 24.70 281 PRO A N 1
ATOM 2204 C CA . PRO A 1 281 ? -0.064 6.241 37.082 1.00 23.90 281 PRO A CA 1
ATOM 2205 C C . PRO A 1 281 ? -1.236 5.256 37.124 1.00 25.12 281 PRO A C 1
ATOM 2206 O O . PRO A 1 281 ? -1.051 4.063 37.342 1.00 24.44 281 PRO A O 1
ATOM 2210 N N . LEU A 1 282 ? -2.444 5.776 36.922 1.00 24.35 282 LEU A N 1
ATOM 2211 C CA . LEU A 1 282 ? -3.656 4.962 36.964 1.00 24.84 282 LEU A CA 1
ATOM 2212 C C . LEU A 1 282 ? -3.700 4.026 35.754 1.00 25.95 282 LEU A C 1
ATOM 2213 O O . LEU A 1 282 ? -4.089 2.868 35.877 1.00 26.33 282 LEU A O 1
ATOM 2218 N N . ALA A 1 283 ? -3.287 4.533 34.593 1.00 26.34 283 ALA A N 1
ATOM 2219 C CA . ALA A 1 283 ? -3.252 3.725 33.370 1.00 26.94 283 ALA A CA 1
ATOM 2220 C C . ALA A 1 283 ? -2.453 2.446 33.622 1.00 27.39 283 ALA A C 1
ATOM 2221 O O . ALA A 1 283 ? -2.829 1.368 33.168 1.00 28.14 283 ALA A O 1
ATOM 2223 N N . MET A 1 284 ? -1.353 2.561 34.353 1.00 26.92 284 MET A N 1
ATOM 2224 C CA . MET A 1 284 ? -0.541 1.390 34.664 1.00 28.76 284 MET A CA 1
ATOM 2225 C C . MET A 1 284 ? -1.346 0.405 35.528 1.00 29.48 284 MET A C 1
ATOM 2226 O O . MET A 1 284 ? -1.339 -0.804 35.287 1.00 29.57 284 MET A O 1
ATOM 2231 N N . VAL A 1 285 ? -2.033 0.919 36.542 1.00 30.06 285 VAL A N 1
ATOM 2232 C CA . VAL A 1 285 ? -2.830 0.053 37.408 1.00 29.48 285 VAL A CA 1
ATOM 2233 C C . VAL A 1 285 ? -3.941 -0.628 36.608 1.00 29.26 285 VAL A C 1
ATOM 2234 O O . VAL A 1 285 ? -4.226 -1.807 36.809 1.00 28.67 285 VAL A O 1
ATOM 2238 N N . TRP A 1 286 ? -4.560 0.113 35.698 1.00 29.07 286 TRP A N 1
ATOM 2239 C CA . TRP A 1 286 ? -5.641 -0.441 34.888 1.00 29.96 286 TRP A CA 1
ATOM 2240 C C . TRP A 1 286 ? -5.148 -1.541 33.960 1.00 31.83 286 TRP A C 1
ATOM 2241 O O . TRP A 1 286 ? -5.830 -2.556 33.779 1.00 30.14 286 TRP A O 1
ATOM 2252 N N . MET A 1 287 ? -3.965 -1.342 33.375 1.00 32.94 287 MET A N 1
ATOM 2253 C CA . MET A 1 287 ? -3.399 -2.337 32.481 1.00 36.37 287 MET A CA 1
ATOM 2254 C C . MET A 1 287 ? -3.069 -3.616 33.242 1.00 35.99 287 MET A C 1
ATOM 2255 O O . MET A 1 287 ? -3.338 -4.706 32.747 1.00 36.78 287 MET A O 1
ATOM 2260 N N . ASP A 1 288 ? -2.509 -3.499 34.445 1.00 36.91 288 ASP A N 1
ATOM 2261 C CA . ASP A 1 288 ? -2.212 -4.703 35.227 1.00 38.96 288 ASP A CA 1
ATOM 2262 C C . ASP A 1 288 ? -3.521 -5.416 35.527 1.00 39.62 288 ASP A C 1
ATOM 2263 O O . ASP A 1 288 ? -3.660 -6.621 35.313 1.00 39.57 288 ASP A O 1
ATOM 2268 N N . ALA A 1 289 ? -4.483 -4.652 36.028 1.00 40.16 289 ALA A N 1
ATOM 2269 C CA . ALA A 1 289 ? -5.780 -5.198 36.389 1.00 40.60 289 ALA A CA 1
ATOM 2270 C C . ALA A 1 289 ? -6.483 -5.854 35.206 1.00 41.23 289 ALA A C 1
ATOM 2271 O O . ALA A 1 289 ? -7.027 -6.946 35.338 1.00 40.95 289 ALA A O 1
ATOM 2273 N N . ALA A 1 290 ? -6.457 -5.201 34.049 1.00 41.74 290 ALA A N 1
ATOM 2274 C CA . ALA A 1 290 ? -7.128 -5.741 32.872 1.00 44.50 290 ALA A CA 1
ATOM 2275 C C . ALA A 1 290 ? -6.617 -7.121 32.468 1.00 47.92 290 ALA A C 1
ATOM 2276 O O . ALA A 1 290 ? -7.271 -7.838 31.706 1.00 47.62 290 ALA A O 1
ATOM 2278 N N . SER A 1 291 ? -5.450 -7.496 32.982 1.00 50.89 291 SER A N 1
ATOM 2279 C CA . SER A 1 291 ? -4.864 -8.787 32.658 1.00 53.24 291 SER A CA 1
ATOM 2280 C C . SER A 1 291 ? -5.168 -9.837 33.722 1.00 55.31 291 SER A C 1
ATOM 2281 O O . SER A 1 291 ? -4.996 -11.029 33.491 1.00 57.01 291 SER A O 1
ATOM 2284 N N . SER A 1 292 ? -5.626 -9.401 34.887 1.00 57.31 292 SER A N 1
ATOM 2285 C CA . SER A 1 292 ? -5.943 -10.338 35.958 1.00 59.21 292 SER A CA 1
ATOM 2286 C C . SER A 1 292 ? -7.444 -10.390 36.241 1.00 60.09 292 SER A C 1
ATOM 2287 O O . SER A 1 292 ? -7.935 -11.336 36.858 1.00 61.11 292 SER A O 1
ATOM 2290 N N . ARG A 1 293 ? -8.168 -9.368 35.794 1.00 60.29 293 ARG A N 1
ATOM 2291 C CA . ARG A 1 293 ? -9.614 -9.295 35.998 1.00 59.33 293 ARG A CA 1
ATOM 2292 C C . ARG A 1 293 ? -10.346 -9.974 34.840 1.00 58.44 293 ARG A C 1
ATOM 2293 O O . ARG A 1 293 ? -9.835 -10.029 33.720 1.00 57.83 293 ARG A O 1
ATOM 2301 N N . ARG A 1 294 ? -11.539 -10.493 35.115 1.00 57.70 294 ARG A N 1
ATOM 2302 C CA . ARG A 1 294 ? -12.331 -11.167 34.093 1.00 57.16 294 ARG A CA 1
ATOM 2303 C C . ARG A 1 294 ? -13.494 -10.301 33.624 1.00 55.97 294 ARG A C 1
ATOM 2304 O O . ARG A 1 294 ? -14.414 -10.787 32.969 1.00 55.75 294 ARG A O 1
ATOM 2312 N N . ASP A 1 295 ? -13.456 -9.016 33.960 1.00 53.77 295 ASP A N 1
ATOM 2313 C CA . ASP A 1 295 ? -14.516 -8.111 33.545 1.00 50.87 295 ASP A CA 1
ATOM 2314 C C . ASP A 1 295 ? -14.484 -7.956 32.040 1.00 48.74 295 ASP A C 1
ATOM 2315 O O . ASP A 1 295 ? -13.437 -8.117 31.419 1.00 47.04 295 ASP A O 1
ATOM 2320 N N . ASP A 1 296 ? -15.640 -7.649 31.463 1.00 46.98 296 ASP A N 1
ATOM 2321 C CA . ASP A 1 296 ? -15.764 -7.461 30.024 1.00 45.18 296 ASP A CA 1
ATOM 2322 C C . ASP A 1 296 ? -15.777 -5.971 29.691 1.00 43.55 296 ASP A C 1
ATOM 2323 O O . ASP A 1 296 ? -16.817 -5.314 29.755 1.00 42.51 296 ASP A O 1
ATOM 2328 N N . LEU A 1 297 ? -14.603 -5.454 29.336 1.00 40.72 297 LEU A N 1
ATOM 2329 C CA . LEU A 1 297 ? -14.420 -4.044 29.012 1.00 37.81 297 LEU A CA 1
ATOM 2330 C C . LEU A 1 297 ? -14.558 -3.818 27.522 1.00 36.61 297 LEU A C 1
ATOM 2331 O O . LEU A 1 297 ? -14.169 -2.772 27.003 1.00 34.52 297 LEU A O 1
ATOM 2336 N N . SER A 1 298 ? -15.120 -4.815 26.849 1.00 35.17 298 SER A N 1
ATOM 2337 C CA . SER A 1 298 ? -15.327 -4.806 25.403 1.00 33.69 298 SER A CA 1
ATOM 2338 C C . SER A 1 298 ? -16.069 -3.607 24.807 1.00 33.40 298 SER A C 1
ATOM 2339 O O . SER A 1 298 ? -15.832 -3.243 23.658 1.00 34.25 298 SER A O 1
ATOM 2342 N N . SER A 1 299 ? -16.976 -3.004 25.563 1.00 32.61 299 SER A N 1
ATOM 2343 C CA . SER A 1 299 ? -17.727 -1.856 25.054 1.00 33.84 299 SER A CA 1
ATOM 2344 C C . SER A 1 299 ? -16.848 -0.613 24.910 1.00 34.80 299 SER A C 1
ATOM 2345 O O . SER A 1 299 ? -17.214 0.359 24.242 1.00 32.77 299 SER A O 1
ATOM 2348 N N . LEU A 1 300 ? -15.681 -0.646 25.539 1.00 34.56 300 LEU A N 1
ATOM 2349 C CA . LEU A 1 300 ? -14.770 0.489 25.488 1.00 35.59 300 LEU A CA 1
ATOM 2350 C C . LEU A 1 300 ? -14.282 0.773 24.062 1.00 36.50 300 LEU A C 1
ATOM 2351 O O . LEU A 1 300 ? -13.750 -0.112 23.388 1.00 37.30 300 LEU A O 1
ATOM 2356 N N . GLN A 1 301 ? -14.477 2.010 23.607 1.00 34.98 301 GLN A N 1
ATOM 2357 C CA . GLN A 1 301 ? -14.053 2.429 22.273 1.00 33.87 301 GLN A CA 1
ATOM 2358 C C . GLN A 1 301 ? -12.850 3.376 22.310 1.00 34.76 301 GLN A C 1
ATOM 2359 O O . GLN A 1 301 ? -12.020 3.377 21.400 1.00 35.34 301 GLN A O 1
ATOM 2365 N N . VAL A 1 302 ? -12.766 4.185 23.363 1.00 33.26 302 VAL A N 1
ATOM 2366 C CA . VAL A 1 302 ? -11.685 5.155 23.515 1.00 33.22 302 VAL A CA 1
ATOM 2367 C C . VAL A 1 302 ? -11.221 5.265 24.960 1.00 31.57 302 VAL A C 1
ATOM 2368 O O . VAL A 1 302 ? -12.028 5.441 25.872 1.00 30.88 302 VAL A O 1
ATOM 2372 N N . LEU A 1 303 ? -9.915 5.156 25.159 1.00 29.12 303 LEU A N 1
ATOM 2373 C CA . LEU A 1 303 ? -9.337 5.271 26.485 1.00 28.88 303 LEU A CA 1
ATOM 2374 C C . LEU A 1 303 ? -8.377 6.459 26.468 1.00 29.64 303 LEU A C 1
ATOM 2375 O O . LEU A 1 303 ? -7.344 6.425 25.792 1.00 31.56 303 LEU A O 1
ATOM 2380 N N . GLN A 1 304 ? -8.731 7.514 27.192 1.00 29.11 304 GLN A N 1
ATOM 2381 C CA . GLN A 1 304 ? -7.908 8.715 27.254 1.00 27.41 304 GLN A CA 1
ATOM 2382 C C . GLN A 1 304 ? -6.864 8.618 28.358 1.00 27.25 304 GLN A C 1
ATOM 2383 O O . GLN A 1 304 ? -7.153 8.149 29.454 1.00 25.66 304 GLN A O 1
ATOM 2389 N N . VAL A 1 305 ? -5.646 9.062 28.058 1.00 27.92 305 VAL A N 1
ATOM 2390 C CA . VAL A 1 305 ? -4.582 9.091 29.047 1.00 26.66 305 VAL A CA 1
ATOM 2391 C C . VAL A 1 305 ? -3.883 10.436 28.901 1.00 28.23 305 VAL A C 1
ATOM 2392 O O . VAL A 1 305 ? -3.395 10.787 27.819 1.00 29.04 305 VAL A O 1
ATOM 2396 N N . GLY A 1 306 ? -3.871 11.209 29.983 1.00 26.34 306 GLY A N 1
ATOM 2397 C CA . GLY A 1 306 ? -3.254 12.519 29.941 1.00 25.44 306 GLY A CA 1
ATOM 2398 C C . GLY A 1 306 ? -3.006 13.081 31.327 1.00 25.25 306 GLY A C 1
ATOM 2399 O O . GLY A 1 306 ? -3.059 12.350 32.310 1.00 22.89 306 GLY A O 1
ATOM 2400 N N . GLY A 1 307 ? -2.748 14.382 31.402 1.00 24.55 307 GLY A N 1
ATOM 2401 C CA . GLY A 1 307 ? -2.466 15.014 32.683 1.00 24.95 307 GLY A CA 1
ATOM 2402 C C . GLY A 1 307 ? -0.960 15.016 32.869 1.00 27.13 307 GLY A C 1
ATOM 2403 O O . GLY A 1 307 ? -0.380 15.913 33.498 1.00 24.06 307 GLY A O 1
ATOM 2404 N N . ALA A 1 308 ? -0.339 13.982 32.306 1.00 25.86 308 ALA A N 1
ATOM 2405 C CA . ALA A 1 308 ? 1.103 13.780 32.335 1.00 29.91 308 ALA A CA 1
ATOM 2406 C C . ALA A 1 308 ? 1.404 12.923 31.116 1.00 28.80 308 ALA A C 1
ATOM 2407 O O . ALA A 1 308 ? 0.513 12.277 30.575 1.00 28.57 308 ALA A O 1
ATOM 2409 N N . LYS A 1 309 ? 2.654 12.890 30.686 1.00 30.70 309 LYS A N 1
A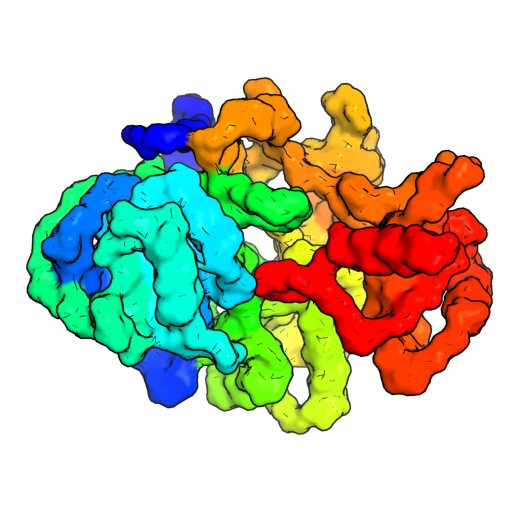TOM 2410 C CA . LYS A 1 309 ? 2.993 12.095 29.515 1.00 30.22 309 LYS A CA 1
ATOM 2411 C C . LYS A 1 309 ? 2.834 10.585 29.706 1.00 29.98 309 LYS A C 1
ATOM 2412 O O . LYS A 1 309 ? 3.374 9.995 30.639 1.00 29.25 309 LYS A O 1
ATOM 2418 N N . PHE A 1 310 ? 2.070 9.959 28.820 1.00 30.16 310 PHE A N 1
ATOM 2419 C CA . PHE A 1 310 ? 1.896 8.517 28.884 1.00 29.68 310 PHE A CA 1
ATOM 2420 C C . PHE A 1 310 ? 3.007 7.990 27.979 1.00 31.47 310 PHE A C 1
ATOM 2421 O O . PHE A 1 310 ? 2.930 8.093 26.753 1.00 32.08 310 PHE A O 1
ATOM 2429 N N . SER A 1 311 ? 4.050 7.455 28.602 1.00 30.67 311 SER A N 1
ATOM 2430 C CA . SER A 1 311 ? 5.215 6.941 27.891 1.00 31.54 311 SER A CA 1
ATOM 2431 C C . SER A 1 311 ? 4.903 5.923 26.796 1.00 32.73 311 SER A C 1
ATOM 2432 O O . SER A 1 311 ? 4.009 5.083 26.935 1.00 30.41 311 SER A O 1
ATOM 2435 N N . ALA A 1 312 ? 5.675 6.007 25.717 1.00 32.24 312 ALA A N 1
ATOM 2436 C CA . ALA A 1 312 ? 5.519 5.147 24.551 1.00 32.22 312 ALA A CA 1
ATOM 2437 C C . ALA A 1 312 ? 5.452 3.659 24.862 1.00 32.25 312 ALA A C 1
ATOM 2438 O O . ALA A 1 312 ? 4.590 2.961 24.334 1.00 33.25 312 ALA A O 1
ATOM 2440 N N . GLU A 1 313 ? 6.359 3.182 25.712 1.00 32.40 313 GLU A N 1
ATOM 2441 C CA . GLU A 1 313 ? 6.429 1.774 26.093 1.00 33.93 313 GLU A CA 1
ATOM 2442 C C . GLU A 1 313 ? 5.115 1.275 26.702 1.00 35.49 313 GLU A C 1
ATOM 2443 O O . GLU A 1 313 ? 4.794 0.082 26.634 1.00 35.75 313 GLU A O 1
ATOM 2449 N N . ALA A 1 314 ? 4.356 2.186 27.301 1.00 34.28 314 ALA A N 1
ATOM 2450 C CA . ALA A 1 314 ? 3.087 1.806 27.905 1.00 34.27 314 ALA A CA 1
ATOM 2451 C C . ALA A 1 314 ? 1.963 2.047 26.920 1.00 32.77 314 ALA A C 1
ATOM 2452 O O . ALA A 1 314 ? 1.124 1.181 26.710 1.00 35.21 314 ALA A O 1
ATOM 2454 N N . ALA A 1 315 ? 1.963 3.225 26.310 1.00 32.82 315 ALA A N 1
ATOM 2455 C CA . ALA A 1 315 ? 0.930 3.596 25.358 1.00 33.48 315 ALA A CA 1
ATOM 2456 C C . ALA A 1 315 ? 0.677 2.519 24.294 1.00 35.23 315 ALA A C 1
ATOM 2457 O O . ALA A 1 315 ? -0.469 2.147 24.039 1.00 34.12 315 ALA A O 1
ATOM 2459 N N . ARG A 1 316 ? 1.751 2.020 23.688 1.00 35.81 316 ARG A N 1
ATOM 2460 C CA . ARG A 1 316 ? 1.676 0.996 22.644 1.00 37.16 316 ARG A CA 1
ATOM 2461 C C . ARG A 1 316 ? 0.880 -0.243 23.052 1.00 36.25 316 ARG A C 1
ATOM 2462 O O . ARG A 1 316 ? 0.412 -0.990 22.199 1.00 33.54 316 ARG A O 1
ATOM 2470 N N . ARG A 1 317 ? 0.736 -0.467 24.352 1.00 37.37 317 ARG A N 1
ATOM 2471 C CA . ARG A 1 317 ? 0.021 -1.645 24.842 1.00 39.50 317 ARG A CA 1
ATOM 2472 C C . ARG A 1 317 ? -1.501 -1.510 24.903 1.00 39.58 317 ARG A C 1
ATOM 2473 O O . ARG A 1 317 ? -2.217 -2.512 24.944 1.00 39.74 317 ARG A O 1
ATOM 2481 N N . VAL A 1 318 ? -1.993 -0.277 24.916 1.00 39.67 318 VAL A N 1
ATOM 2482 C CA . VAL A 1 318 ? -3.430 -0.028 25.006 1.00 38.96 318 VAL A CA 1
ATOM 2483 C C . VAL A 1 318 ? -4.277 -0.859 24.042 1.00 38.88 318 VAL A C 1
ATOM 2484 O O . VAL A 1 318 ? -5.246 -1.500 24.455 1.00 38.46 318 VAL A O 1
ATOM 2488 N N . LYS A 1 319 ? -3.907 -0.848 22.767 1.00 39.75 319 LYS A N 1
ATOM 2489 C CA . LYS A 1 319 ? -4.641 -1.581 21.739 1.00 41.23 319 LYS A CA 1
ATOM 2490 C C . LYS A 1 319 ? -4.852 -3.059 22.048 1.00 41.05 319 LYS A C 1
ATOM 2491 O O . LYS A 1 319 ? -5.928 -3.594 21.805 1.00 40.91 319 LYS A O 1
ATOM 2497 N N . ALA A 1 320 ? -3.823 -3.710 22.584 1.00 40.59 320 ALA A N 1
ATOM 2498 C CA . ALA A 1 320 ? -3.892 -5.129 22.909 1.00 39.80 320 ALA A CA 1
ATOM 2499 C C . ALA A 1 320 ? -4.530 -5.456 24.258 1.00 38.80 320 ALA A C 1
ATOM 2500 O O . ALA A 1 320 ? -5.221 -6.468 24.383 1.00 38.58 320 ALA A O 1
ATOM 2502 N N . VAL A 1 321 ? -4.294 -4.620 25.267 1.00 37.18 321 VAL A N 1
ATOM 2503 C CA . VAL A 1 321 ? -4.852 -4.876 26.595 1.00 35.79 321 VAL A CA 1
ATOM 2504 C C . VAL A 1 321 ? -6.326 -4.498 26.716 1.00 36.62 321 VAL A C 1
ATOM 2505 O O . VAL A 1 321 ? -7.088 -5.191 27.389 1.00 37.84 321 VAL A O 1
ATOM 2509 N N . PHE A 1 322 ? -6.726 -3.405 26.072 1.00 36.41 322 PHE A N 1
ATOM 2510 C CA . PHE A 1 322 ? -8.113 -2.965 26.135 1.00 37.76 322 PHE A CA 1
ATOM 2511 C C . PHE A 1 322 ? -8.860 -3.113 24.815 1.00 38.98 322 PHE A C 1
ATOM 2512 O O . PHE A 1 322 ? -10.084 -3.000 24.780 1.00 40.79 322 PHE A O 1
ATOM 2520 N N . GLY A 1 323 ? -8.127 -3.353 23.735 1.00 38.12 323 GLY A N 1
ATOM 2521 C CA . GLY A 1 323 ? -8.756 -3.528 22.439 1.00 37.80 323 GLY A CA 1
ATOM 2522 C C . GLY A 1 323 ? -9.473 -2.299 21.928 1.00 37.63 323 GLY A C 1
ATOM 2523 O O . GLY A 1 323 ? -10.419 -2.401 21.148 1.00 38.90 323 GLY A O 1
ATOM 2524 N N . CYS A 1 324 ? -9.029 -1.129 22.358 1.00 36.28 324 CYS A N 1
ATOM 2525 C CA . CYS A 1 324 ? -9.659 0.103 21.922 1.00 36.27 324 CYS A CA 1
ATOM 2526 C C . CYS A 1 324 ? -8.621 1.123 21.490 1.00 35.28 324 CYS A C 1
ATOM 2527 O O . CYS A 1 324 ? -7.425 0.870 21.558 1.00 37.85 324 CYS A O 1
ATOM 2530 N N . THR A 1 325 ? -9.089 2.276 21.038 1.00 34.40 325 THR A N 1
ATOM 2531 C CA . THR A 1 325 ? -8.203 3.338 20.603 1.00 32.91 325 THR A CA 1
ATOM 2532 C C . THR A 1 325 ? -7.699 4.149 21.791 1.00 34.34 325 THR A C 1
ATOM 2533 O O . THR A 1 325 ? -8.463 4.484 22.710 1.00 33.06 325 THR A O 1
ATOM 2537 N N . LEU A 1 326 ? -6.410 4.460 21.769 1.00 31.35 326 LEU A N 1
ATOM 2538 C CA . LEU A 1 326 ? -5.824 5.263 22.822 1.00 31.82 326 LEU A CA 1
ATOM 2539 C C . LEU A 1 326 ? -5.874 6.696 22.335 1.00 31.39 326 LEU A C 1
ATOM 2540 O O . LEU A 1 326 ? -5.772 6.955 21.137 1.00 33.61 326 LEU A O 1
ATOM 2545 N N . GLN A 1 327 ? -6.080 7.627 23.253 1.00 30.69 327 GLN A N 1
ATOM 2546 C CA . GLN A 1 327 ? -6.076 9.031 22.886 1.00 29.79 327 GLN A CA 1
ATOM 2547 C C . GLN A 1 327 ? -5.263 9.752 23.942 1.00 30.83 327 GLN A C 1
ATOM 2548 O O . GLN A 1 327 ? -5.633 9.767 25.118 1.00 30.21 327 GLN A O 1
ATOM 2554 N N . GLN A 1 328 ? -4.135 10.322 23.536 1.00 30.79 328 GLN A N 1
ATOM 2555 C CA . GLN A 1 328 ? -3.312 11.051 24.480 1.00 30.05 328 GLN A CA 1
ATOM 2556 C C . GLN A 1 328 ? -3.886 12.446 24.567 1.00 29.72 328 GLN A C 1
ATOM 2557 O O . GLN A 1 328 ? -4.280 13.031 23.563 1.00 30.32 328 GLN A O 1
ATOM 2563 N N . VAL A 1 329 ? -3.950 12.972 25.782 1.00 29.21 329 VAL A N 1
ATOM 2564 C CA . VAL A 1 329 ? -4.512 14.283 25.985 1.00 27.24 329 VAL A CA 1
ATOM 2565 C C . VAL A 1 329 ? -3.557 15.159 26.777 1.00 28.45 329 VAL A C 1
ATOM 2566 O O . VAL A 1 329 ? -3.207 14.846 27.911 1.00 27.55 329 VAL A O 1
ATOM 2570 N N . PHE A 1 330 ? -3.134 16.259 26.169 1.00 29.59 330 PHE A N 1
ATOM 2571 C CA . PHE A 1 330 ? -2.215 17.178 26.822 1.00 29.05 330 PHE A CA 1
ATOM 2572 C C . PHE A 1 330 ? -2.911 18.517 26.934 1.00 28.72 330 PHE A C 1
ATOM 2573 O O . PHE A 1 330 ? -2.969 19.280 25.977 1.00 27.69 330 PHE A O 1
ATOM 2581 N N . GLY A 1 331 ? -3.474 18.780 28.110 1.00 26.54 331 GLY A N 1
ATOM 2582 C CA . GLY A 1 331 ? -4.169 20.032 28.323 1.00 26.80 331 GLY A CA 1
ATOM 2583 C C . GLY A 1 331 ? -3.737 20.715 29.605 1.00 25.34 331 GLY A C 1
ATOM 2584 O O . GLY A 1 331 ? -2.939 20.180 30.370 1.00 25.68 331 GLY A O 1
ATOM 2585 N N . MET A 1 332 ? -4.268 21.908 29.833 1.00 25.54 332 MET A N 1
ATOM 2586 C CA . MET A 1 332 ? -3.967 22.693 31.027 1.00 25.99 332 MET A CA 1
ATOM 2587 C C . MET A 1 332 ? -5.230 23.461 31.379 1.00 26.39 332 MET A C 1
ATOM 2588 O O . MET A 1 332 ? -5.993 23.852 30.487 1.00 25.81 332 MET A O 1
ATOM 2593 N N . ALA A 1 333 ? -5.445 23.692 32.669 1.00 25.25 333 ALA A N 1
ATOM 2594 C CA . ALA A 1 333 ? -6.642 24.393 33.107 1.00 25.22 333 ALA A CA 1
ATOM 2595 C C . ALA A 1 333 ? -6.624 25.838 32.628 1.00 25.89 333 ALA A C 1
ATOM 2596 O O . ALA A 1 333 ? -7.672 26.498 32.578 1.00 21.67 333 ALA A O 1
ATOM 2598 N N . GLU A 1 334 ? -5.432 26.313 32.263 1.00 25.05 334 GLU A N 1
ATOM 2599 C CA . GLU A 1 334 ? -5.258 27.677 31.781 1.00 27.16 334 GLU A CA 1
ATOM 2600 C C . GLU A 1 334 ? -5.848 27.869 30.395 1.00 27.93 334 GLU A C 1
ATOM 2601 O O . GLU A 1 334 ? -6.191 28.992 30.015 1.00 29.49 334 GLU A O 1
ATOM 2607 N N . GLY A 1 335 ? -5.952 26.787 29.632 1.00 28.58 335 GLY A N 1
ATOM 2608 C CA . GLY A 1 335 ? -6.512 26.911 28.300 1.00 29.44 335 GLY A CA 1
ATOM 2609 C C . GLY A 1 335 ? -6.275 25.744 27.374 1.00 30.44 335 GLY A C 1
ATOM 2610 O O . GLY A 1 335 ? -6.992 24.740 27.415 1.00 30.56 335 GLY A O 1
ATOM 2611 N N . LEU A 1 336 ? -5.249 25.889 26.543 1.00 31.00 336 LEU A N 1
ATOM 2612 C CA . LEU A 1 336 ? -4.867 24.905 25.544 1.00 30.06 336 LEU A CA 1
ATOM 2613 C C . LEU A 1 336 ? -5.038 23.427 25.863 1.00 30.86 336 LEU A C 1
ATOM 2614 O O . LEU A 1 336 ? -4.594 22.943 26.904 1.00 31.69 336 LEU A O 1
ATOM 2619 N N . VAL A 1 337 ? -5.669 22.710 24.936 1.00 28.94 337 VAL A N 1
ATOM 2620 C CA . VAL A 1 337 ? -5.862 21.274 25.068 1.00 27.77 337 VAL A CA 1
ATOM 2621 C C . VAL A 1 337 ? -5.485 20.621 23.740 1.00 29.17 337 VAL A C 1
ATOM 2622 O O . VAL A 1 337 ? -5.963 21.031 22.678 1.00 26.41 337 VAL A O 1
ATOM 2626 N N . ASN A 1 338 ? -4.623 19.612 23.812 1.00 27.73 338 ASN A N 1
ATOM 2627 C CA . ASN A 1 338 ? -4.153 18.889 22.634 1.00 30.03 338 ASN A CA 1
ATOM 2628 C C . ASN A 1 338 ? -4.586 17.427 22.670 1.00 31.28 338 ASN A C 1
ATOM 2629 O O . ASN A 1 338 ? -4.536 16.782 23.726 1.00 30.85 338 ASN A O 1
ATOM 2634 N N . TYR A 1 339 ? -4.981 16.892 21.517 1.00 31.22 339 TYR A N 1
ATOM 2635 C CA . TYR A 1 339 ? -5.402 15.491 21.444 1.00 30.85 339 TYR A CA 1
ATOM 2636 C C . TYR A 1 339 ? -4.829 14.778 20.227 1.00 31.42 339 TYR A C 1
ATOM 2637 O O . TYR A 1 339 ? -4.637 15.388 19.179 1.00 29.82 339 TYR A O 1
ATOM 2646 N N . THR A 1 340 ? -4.558 13.485 20.361 1.00 32.37 340 THR A N 1
ATOM 2647 C CA . THR A 1 340 ? -4.147 12.718 19.196 1.00 34.17 340 THR A CA 1
ATOM 2648 C C . THR A 1 340 ? -5.535 12.477 18.596 1.00 34.93 340 THR A C 1
ATOM 2649 O O . THR A 1 340 ? -6.513 12.332 19.343 1.00 33.06 340 THR A O 1
ATOM 2653 N N . ARG A 1 341 ? -5.654 12.473 17.273 1.00 35.45 341 ARG A N 1
ATOM 2654 C CA . ARG A 1 341 ? -6.970 12.268 16.672 1.00 35.59 341 ARG A CA 1
ATOM 2655 C C . ARG A 1 341 ? -7.360 10.801 16.700 1.00 34.32 341 ARG A C 1
ATOM 2656 O O . ARG A 1 341 ? -6.508 9.923 16.620 1.00 34.60 341 ARG A O 1
ATOM 2664 N N . LEU A 1 342 ? -8.657 10.540 16.827 1.00 34.81 342 LEU A N 1
ATOM 2665 C CA . LEU A 1 342 ? -9.161 9.174 16.913 1.00 35.61 342 LEU A CA 1
ATOM 2666 C C . LEU A 1 342 ? -8.908 8.295 15.682 1.00 37.52 342 LEU A C 1
ATOM 2667 O O . LEU A 1 342 ? -8.935 7.063 15.778 1.00 38.21 342 LEU A O 1
ATOM 2672 N N . ASP A 1 343 ? -8.651 8.917 14.537 1.00 38.60 343 ASP A N 1
ATOM 2673 C CA . ASP A 1 343 ? -8.371 8.174 13.313 1.00 41.16 343 ASP A CA 1
ATOM 2674 C C . ASP A 1 343 ? -6.921 8.385 12.877 1.00 42.33 343 ASP A C 1
ATOM 2675 O O . ASP A 1 343 ? -6.609 8.351 11.684 1.00 42.62 343 ASP A O 1
ATOM 2680 N N . ASP A 1 344 ? -6.041 8.617 13.847 1.00 41.66 344 ASP A N 1
ATOM 2681 C CA . ASP A 1 344 ? -4.622 8.827 13.579 1.00 40.82 344 ASP A CA 1
ATOM 2682 C C . ASP A 1 344 ? -3.887 7.493 13.547 1.00 40.30 344 ASP A C 1
ATOM 2683 O O . ASP A 1 344 ? -4.370 6.496 14.084 1.00 42.54 344 ASP A O 1
ATOM 2688 N N . PRO A 1 345 ? -2.707 7.456 12.907 1.00 40.23 345 PRO A N 1
ATOM 2689 C CA . PRO A 1 345 ? -1.921 6.220 12.833 1.00 39.69 345 PRO A CA 1
ATOM 2690 C C . PRO A 1 345 ? -1.493 5.809 14.240 1.00 40.41 345 PRO A C 1
ATOM 2691 O O . PRO A 1 345 ? -1.300 6.668 15.101 1.00 39.72 345 PRO A O 1
ATOM 2695 N N . GLU A 1 346 ? -1.331 4.510 14.471 1.00 41.36 346 GLU A N 1
ATOM 2696 C CA . GLU A 1 346 ? -0.936 4.026 15.788 1.00 44.08 346 GLU A CA 1
ATOM 2697 C C . GLU A 1 346 ? 0.314 4.737 16.308 1.00 45.01 346 GLU A C 1
ATOM 2698 O O . GLU A 1 346 ? 0.398 5.070 17.491 1.00 44.91 346 GLU A O 1
ATOM 2704 N N . GLU A 1 347 ? 1.274 4.984 15.421 1.00 45.98 347 GLU A N 1
ATOM 2705 C CA . GLU A 1 347 ? 2.519 5.640 15.807 1.00 46.38 347 GLU A CA 1
ATOM 2706 C C . GLU A 1 347 ? 2.349 7.072 16.301 1.00 44.70 347 GLU A C 1
ATOM 2707 O O . GLU A 1 347 ? 3.081 7.520 17.182 1.00 44.15 347 GLU A O 1
ATOM 2713 N N . ILE A 1 348 ? 1.412 7.808 15.719 1.00 43.51 348 ILE A N 1
ATOM 2714 C CA . ILE A 1 348 ? 1.187 9.179 16.157 1.00 42.44 348 ILE A CA 1
ATOM 2715 C C . ILE A 1 348 ? 0.485 9.176 17.515 1.00 41.39 348 ILE A C 1
ATOM 2716 O O . ILE A 1 348 ? 0.732 10.043 18.353 1.00 40.76 348 ILE A O 1
ATOM 2721 N N . ILE A 1 349 ? -0.382 8.190 17.725 1.00 38.98 349 ILE A N 1
ATOM 2722 C CA . ILE A 1 349 ? -1.115 8.063 18.978 1.00 37.28 349 ILE A CA 1
ATOM 2723 C C . ILE A 1 349 ? -0.163 7.613 20.080 1.00 36.20 349 ILE A C 1
ATOM 2724 O O . ILE A 1 349 ? -0.268 8.054 21.222 1.00 33.78 349 ILE A O 1
ATOM 2729 N N . VAL A 1 350 ? 0.771 6.740 19.722 1.00 34.97 350 VAL A N 1
ATOM 2730 C CA . VAL A 1 350 ? 1.731 6.198 20.677 1.00 35.36 350 VAL A CA 1
ATOM 2731 C C . VAL A 1 350 ? 2.964 7.048 20.966 1.00 37.32 350 VAL A C 1
ATOM 2732 O O . VAL A 1 350 ? 3.569 6.922 22.037 1.00 36.92 350 VAL A O 1
ATOM 2736 N N . ASN A 1 351 ? 3.337 7.930 20.045 1.00 37.77 351 ASN A N 1
ATOM 2737 C CA . ASN A 1 351 ? 4.541 8.719 20.269 1.00 38.39 351 ASN A CA 1
ATOM 2738 C C . ASN A 1 351 ? 4.383 10.223 20.438 1.00 38.30 351 ASN A C 1
ATOM 2739 O O . ASN A 1 351 ? 5.370 10.916 20.679 1.00 38.66 351 ASN A O 1
ATOM 2744 N N . THR A 1 352 ? 3.162 10.737 20.318 1.00 37.07 352 THR A N 1
ATOM 2745 C CA . THR A 1 352 ? 2.954 12.173 20.488 1.00 35.98 352 THR A CA 1
ATOM 2746 C C . THR A 1 352 ? 1.882 12.454 21.537 1.00 36.81 352 THR A C 1
ATOM 2747 O O . THR A 1 352 ? 1.212 11.545 22.018 1.00 37.79 352 THR A O 1
ATOM 2751 N N . GLN A 1 353 ? 1.730 13.726 21.882 1.00 36.03 353 GLN A N 1
ATOM 2752 C CA . GLN A 1 353 ? 0.731 14.150 22.849 1.00 36.00 353 GLN A CA 1
ATOM 2753 C C . GLN A 1 353 ? -0.325 15.021 22.151 1.00 35.36 353 GLN A C 1
ATOM 2754 O O . GLN A 1 353 ? -0.859 15.957 22.744 1.00 36.45 353 GLN A O 1
ATOM 2760 N N . GLY A 1 354 ? -0.600 14.711 20.882 1.00 36.22 354 GLY A N 1
ATOM 2761 C CA . GLY A 1 354 ? -1.605 15.435 20.106 1.00 34.52 354 GLY A CA 1
ATOM 2762 C C . GLY A 1 354 ? -1.243 16.788 19.513 1.00 34.36 354 GLY A C 1
ATOM 2763 O O . GLY A 1 354 ? -0.088 17.196 19.536 1.00 34.90 354 GLY A O 1
ATOM 2764 N N . LYS A 1 355 ? -2.244 17.476 18.960 1.00 34.75 355 LYS A N 1
ATOM 2765 C CA . LYS A 1 355 ? -2.064 18.806 18.372 1.00 34.33 355 LYS A CA 1
ATOM 2766 C C . LYS A 1 355 ? -3.239 19.672 18.820 1.00 33.29 355 LYS A C 1
ATOM 2767 O O . LYS A 1 355 ? -4.312 19.156 19.107 1.00 33.46 355 LYS A O 1
ATOM 2773 N N . PRO A 1 356 ? -3.054 21.001 18.893 1.00 33.27 356 PRO A N 1
ATOM 2774 C CA . PRO A 1 356 ? -4.152 21.877 19.325 1.00 33.12 356 PRO A CA 1
ATOM 2775 C C . PRO A 1 356 ? -5.514 21.481 18.767 1.00 35.17 356 PRO A C 1
ATOM 2776 O O . PRO A 1 356 ? -5.635 21.134 17.591 1.00 36.06 356 PRO A O 1
ATOM 2780 N N . MET A 1 357 ? -6.539 21.535 19.613 1.00 36.12 357 MET A N 1
ATOM 2781 C CA . MET A 1 357 ? -7.885 21.165 19.186 1.00 38.26 357 MET A CA 1
ATOM 2782 C C . MET A 1 357 ? -8.588 22.263 18.392 1.00 39.74 357 MET A C 1
ATOM 2783 O O . MET A 1 357 ? -9.527 21.984 17.647 1.00 41.62 357 MET A O 1
ATOM 2788 N N . SER A 1 358 ? -8.135 23.502 18.544 1.00 40.28 358 SER A N 1
ATOM 2789 C CA . SER A 1 358 ? -8.743 24.628 17.840 1.00 41.79 358 SER A CA 1
ATOM 2790 C C . SER A 1 358 ? -7.875 25.155 16.709 1.00 43.34 358 SER A C 1
ATOM 2791 O O . SER A 1 358 ? -6.653 25.194 16.824 1.00 42.84 358 SER A O 1
ATOM 2794 N N . PRO A 1 359 ? -8.503 25.573 15.597 1.00 44.66 359 PRO A N 1
ATOM 2795 C CA . PRO A 1 359 ? -7.770 26.106 14.444 1.00 44.42 359 PRO A CA 1
ATOM 2796 C C . PRO A 1 359 ? -7.149 27.443 14.822 1.00 44.07 359 PRO A C 1
ATOM 2797 O O . PRO A 1 359 ? -6.215 27.912 14.173 1.00 43.61 359 PRO A O 1
ATOM 2801 N N . TYR A 1 360 ? -7.679 28.053 15.878 1.00 42.71 360 TYR A N 1
ATOM 2802 C CA . TYR A 1 360 ? -7.188 29.345 16.321 1.00 43.26 360 TYR A CA 1
ATOM 2803 C C . TYR A 1 360 ? -6.208 29.298 17.493 1.00 42.26 360 TYR A C 1
ATOM 2804 O O . TYR A 1 360 ? -5.777 30.343 17.983 1.00 39.40 360 TYR A O 1
ATOM 2813 N N . ASP A 1 361 ? -5.865 28.092 17.947 1.00 41.43 361 ASP A N 1
ATOM 2814 C CA . ASP A 1 361 ? -4.894 27.940 19.029 1.00 40.68 361 ASP A CA 1
ATOM 2815 C C . ASP A 1 361 ? -3.520 28.287 18.454 1.00 41.37 361 ASP A C 1
ATOM 2816 O O . ASP A 1 361 ? -3.114 27.736 17.437 1.00 40.39 361 ASP A O 1
ATOM 2821 N N . GLU A 1 362 ? -2.814 29.206 19.097 1.00 42.37 362 GLU A N 1
ATOM 2822 C CA . GLU A 1 362 ? -1.483 29.593 18.650 1.00 43.12 362 GLU A CA 1
ATOM 2823 C C . GLU A 1 362 ? -0.432 29.000 19.584 1.00 44.43 362 GLU A C 1
ATOM 2824 O O . GLU A 1 362 ? -0.508 29.169 20.803 1.00 42.55 362 GLU A O 1
ATOM 2830 N N . SER A 1 363 ? 0.546 28.308 19.011 1.00 44.54 363 SER A N 1
ATOM 2831 C CA . SER A 1 363 ? 1.606 27.707 19.797 1.00 46.06 363 SER A CA 1
ATOM 2832 C C . SER A 1 363 ? 2.983 28.191 19.358 1.00 47.21 363 SER A C 1
ATOM 2833 O O . SER A 1 363 ? 3.250 28.360 18.168 1.00 46.10 363 SER A O 1
ATOM 2836 N N . ARG A 1 364 ? 3.855 28.421 20.330 1.00 48.01 364 ARG A N 1
ATOM 2837 C CA . ARG A 1 364 ? 5.211 28.845 20.035 1.00 48.91 364 ARG A CA 1
ATOM 2838 C C . ARG A 1 364 ? 6.190 28.128 20.949 1.00 48.38 364 ARG A C 1
ATOM 2839 O O . ARG A 1 364 ? 5.910 27.910 22.130 1.00 45.22 364 ARG A O 1
ATOM 2847 N N . VAL A 1 365 ? 7.320 27.720 20.376 1.00 46.87 365 VAL A N 1
ATOM 2848 C CA . VAL A 1 365 ? 8.364 27.023 21.115 1.00 46.29 365 VAL A CA 1
ATOM 2849 C C . VAL A 1 365 ? 9.593 27.924 21.182 1.00 47.35 365 VAL A C 1
ATOM 2850 O O . VAL A 1 365 ? 10.332 28.053 20.203 1.00 47.25 365 VAL A O 1
ATOM 2854 N N . TRP A 1 366 ? 9.801 28.551 22.336 1.00 46.39 366 TRP A N 1
ATOM 2855 C CA . TRP A 1 366 ? 10.930 29.452 22.524 1.00 47.87 366 TRP A CA 1
ATOM 2856 C C . TRP A 1 366 ? 12.101 28.839 23.281 1.00 49.46 366 TRP A C 1
ATOM 2857 O O . TRP A 1 366 ? 11.976 27.789 23.904 1.00 49.46 366 TRP A O 1
ATOM 2868 N N . ASP A 1 367 ? 13.241 29.521 23.218 1.00 50.58 367 ASP A N 1
ATOM 2869 C CA . ASP A 1 367 ? 14.447 29.090 23.910 1.00 51.04 367 ASP A CA 1
ATOM 2870 C C . ASP A 1 367 ? 14.549 29.972 25.150 1.00 51.80 367 ASP A C 1
ATOM 2871 O O . ASP A 1 367 ? 13.783 30.922 25.299 1.00 50.59 367 ASP A O 1
ATOM 2876 N N . ASP A 1 368 ? 15.491 29.663 26.034 1.00 54.09 368 ASP A N 1
ATOM 2877 C CA . ASP A 1 368 ? 15.664 30.419 27.269 1.00 55.24 368 ASP A CA 1
ATOM 2878 C C . ASP A 1 368 ? 15.618 31.935 27.120 1.00 56.49 368 ASP A C 1
ATOM 2879 O O . ASP A 1 368 ? 15.344 32.643 28.087 1.00 57.23 368 ASP A O 1
ATOM 2884 N N . HIS A 1 369 ? 15.873 32.439 25.919 1.00 57.55 369 HIS A N 1
ATOM 2885 C CA . HIS A 1 369 ? 15.873 33.881 25.711 1.00 58.40 369 HIS A CA 1
ATOM 2886 C C . HIS A 1 369 ? 14.675 34.421 24.944 1.00 58.20 369 HIS A C 1
ATOM 2887 O O . HIS A 1 369 ? 14.763 35.465 24.297 1.00 58.52 369 HIS A O 1
ATOM 2894 N N . ASP A 1 370 ? 13.553 33.715 25.033 1.00 57.46 370 ASP A N 1
ATOM 2895 C CA . ASP A 1 370 ? 12.323 34.135 24.372 1.00 56.80 370 ASP A CA 1
ATOM 2896 C C . ASP A 1 370 ? 12.449 34.266 22.858 1.00 56.22 370 ASP A C 1
ATOM 2897 O O . ASP A 1 370 ? 11.733 35.048 22.239 1.00 55.51 370 ASP A O 1
ATOM 2902 N N . ARG A 1 371 ? 13.358 33.500 22.266 1.00 56.16 371 ARG A N 1
ATOM 2903 C CA . ARG A 1 371 ? 13.556 33.526 20.821 1.00 56.61 371 ARG A CA 1
ATOM 2904 C C . ARG A 1 371 ? 12.982 32.237 20.247 1.00 55.60 371 ARG A C 1
ATOM 2905 O O . ARG A 1 371 ? 13.216 31.157 20.788 1.00 55.60 371 ARG A O 1
ATOM 2913 N N . ASP A 1 372 ? 12.233 32.340 19.157 1.00 55.98 372 ASP A N 1
ATOM 2914 C CA . ASP A 1 372 ? 11.666 31.143 18.549 1.00 56.27 372 ASP A CA 1
ATOM 2915 C C . ASP A 1 372 ? 12.784 30.166 18.226 1.00 56.60 372 ASP A C 1
ATOM 2916 O O . ASP A 1 372 ? 13.773 30.522 17.592 1.00 56.14 372 ASP A O 1
ATOM 2921 N N . VAL A 1 373 ? 12.631 28.931 18.681 1.00 57.65 373 VAL A N 1
ATOM 2922 C CA . VAL A 1 373 ? 13.640 27.921 18.425 1.00 58.79 373 VAL A CA 1
ATOM 2923 C C . VAL A 1 373 ? 13.509 27.504 16.960 1.00 59.31 373 VAL A C 1
ATOM 2924 O O . VAL A 1 373 ? 12.494 27.773 16.321 1.00 59.57 373 VAL A O 1
ATOM 2928 N N . LYS A 1 374 ? 14.539 26.863 16.425 1.00 59.93 374 LYS A N 1
ATOM 2929 C CA . LYS A 1 374 ? 14.507 26.428 15.038 1.00 60.75 374 LYS A CA 1
ATOM 2930 C C . LYS A 1 374 ? 13.493 25.297 14.892 1.00 59.45 374 LYS A C 1
ATOM 2931 O O . LYS A 1 374 ? 13.227 24.574 15.846 1.00 60.29 374 LYS A O 1
ATOM 2937 N N . PRO A 1 375 ? 12.904 25.140 13.696 1.00 58.62 375 PRO A N 1
ATOM 2938 C CA . PRO A 1 375 ? 11.913 24.091 13.439 1.00 56.36 375 PRO A CA 1
ATOM 2939 C C . PRO A 1 375 ? 12.290 22.718 13.983 1.00 54.43 375 PRO A C 1
ATOM 2940 O O . PRO A 1 375 ? 13.409 22.249 13.792 1.00 54.08 375 PRO A O 1
ATOM 2944 N N . GLY A 1 376 ? 11.342 22.085 14.670 1.00 53.23 376 GLY A N 1
ATOM 2945 C CA . GLY A 1 376 ? 11.576 20.763 15.225 1.00 51.04 376 GLY A CA 1
ATOM 2946 C C . GLY A 1 376 ? 12.443 20.743 16.467 1.00 49.74 376 GLY A C 1
ATOM 2947 O O . GLY A 1 376 ? 12.618 19.697 17.087 1.00 49.05 376 GLY A O 1
ATOM 2948 N N . GLU A 1 377 ? 12.988 21.897 16.838 1.00 48.95 377 GLU A N 1
ATOM 2949 C CA . GLU A 1 377 ? 13.840 21.979 18.017 1.00 48.69 377 GLU A CA 1
ATOM 2950 C C . GLU A 1 377 ? 13.019 21.988 19.297 1.00 46.84 377 GLU A C 1
ATOM 2951 O O . GLU A 1 377 ? 11.853 22.379 19.305 1.00 46.77 377 GLU A O 1
ATOM 2957 N N . THR A 1 378 ? 13.648 21.559 20.382 1.00 46.00 378 THR A N 1
ATOM 2958 C CA . THR A 1 378 ? 13.002 21.509 21.684 1.00 43.78 378 THR A CA 1
ATOM 2959 C C . THR A 1 378 ? 13.121 22.853 22.391 1.00 42.58 378 THR A C 1
ATOM 2960 O O . THR A 1 378 ? 14.138 23.537 22.272 1.00 41.17 378 THR A O 1
ATOM 2964 N N . GLY A 1 379 ? 12.075 23.228 23.119 1.00 40.71 379 GLY A N 1
ATOM 2965 C CA . GLY A 1 379 ? 12.094 24.486 23.837 1.00 38.78 379 GLY A CA 1
ATOM 2966 C C . GLY A 1 379 ? 10.881 24.696 24.722 1.00 38.29 379 GLY A C 1
ATOM 2967 O O . GLY A 1 379 ? 10.106 23.772 24.977 1.00 38.91 379 GLY A O 1
ATOM 2968 N N . HIS A 1 380 ? 10.730 25.927 25.193 1.00 35.93 380 HIS A N 1
ATOM 2969 C CA . HIS A 1 380 ? 9.627 26.324 26.048 1.00 36.51 380 HIS A CA 1
ATOM 2970 C C . HIS A 1 380 ? 8.348 26.528 25.238 1.00 36.80 380 HIS A C 1
ATOM 2971 O O . HIS A 1 380 ? 8.351 27.186 24.198 1.00 35.92 380 HIS A O 1
ATOM 2978 N N . LEU A 1 381 ? 7.250 25.968 25.727 1.00 35.59 381 LEU A N 1
ATOM 2979 C CA . LEU A 1 381 ? 5.979 26.095 25.037 1.00 35.20 381 LEU A CA 1
ATOM 2980 C C . LEU A 1 381 ? 5.144 27.260 25.532 1.00 35.17 381 LEU A C 1
ATOM 2981 O O . LEU A 1 381 ? 4.852 27.371 26.725 1.00 36.61 381 LEU A O 1
ATOM 2986 N N . LEU A 1 382 ? 4.774 28.135 24.605 1.00 33.54 382 LEU A N 1
ATOM 2987 C CA . LEU A 1 382 ? 3.913 29.261 24.910 1.00 34.26 382 LEU A CA 1
ATOM 2988 C C . LEU A 1 382 ? 2.684 29.024 24.048 1.00 34.78 382 LEU A C 1
ATOM 2989 O O . LEU A 1 382 ? 2.773 28.385 22.996 1.00 34.76 382 LEU A O 1
ATOM 2994 N N . THR A 1 383 ? 1.534 29.513 24.492 1.00 35.37 383 THR A N 1
ATOM 2995 C CA . THR A 1 383 ? 0.314 29.291 23.740 1.00 34.77 383 THR A CA 1
ATOM 2996 C C . THR A 1 383 ? -0.657 30.452 23.926 1.00 34.94 383 THR A C 1
ATOM 2997 O O . THR A 1 383 ? -0.594 31.175 24.924 1.00 33.81 383 THR A O 1
ATOM 3001 N N . ARG A 1 384 ? -1.555 30.617 22.961 1.00 35.98 384 ARG A N 1
ATOM 3002 C CA . ARG A 1 384 ? -2.517 31.716 22.964 1.00 37.61 384 ARG A CA 1
ATOM 3003 C C . ARG A 1 384 ? -3.725 31.343 22.105 1.00 37.91 384 ARG A C 1
ATOM 3004 O O . ARG A 1 384 ? -3.569 3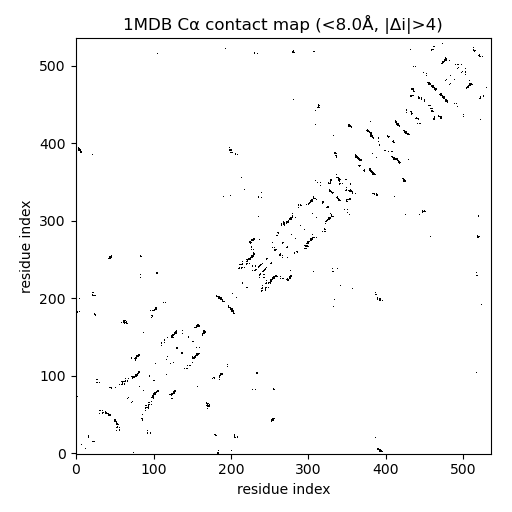0.779 21.017 1.00 38.04 384 ARG A O 1
ATOM 3012 N N . GLY A 1 385 ? -4.928 31.645 22.589 1.00 37.98 385 GLY A N 1
ATOM 3013 C CA . GLY A 1 385 ? -6.110 31.290 21.828 1.00 37.22 385 GLY A CA 1
ATOM 3014 C C . GLY A 1 385 ? -7.462 31.681 22.406 1.00 36.73 385 GLY A C 1
ATOM 3015 O O . GLY A 1 385 ? -7.535 32.391 23.411 1.00 36.83 385 GLY A O 1
ATOM 3016 N N . PRO A 1 386 ? -8.558 31.212 21.779 1.00 36.10 386 PRO A N 1
ATOM 3017 C CA . PRO A 1 386 ? -9.970 31.448 22.123 1.00 35.30 386 PRO A CA 1
ATOM 3018 C C . PRO A 1 386 ? -10.413 30.972 23.502 1.00 34.01 386 PRO A C 1
ATOM 3019 O O . PRO A 1 386 ? -11.356 31.523 24.077 1.00 32.99 386 PRO A O 1
ATOM 3023 N N . TYR A 1 387 ? -9.758 29.934 24.014 1.00 32.46 387 TYR A N 1
ATOM 3024 C CA . TYR A 1 387 ? -10.122 29.391 25.315 1.00 32.84 387 TYR A CA 1
ATOM 3025 C C . TYR A 1 387 ? -8.934 29.275 26.273 1.00 33.75 387 TYR A C 1
ATOM 3026 O O . TYR A 1 387 ? -8.916 28.418 27.163 1.00 32.79 387 TYR A O 1
ATOM 3035 N N . THR A 1 388 ? -7.944 30.143 26.073 1.00 33.23 388 THR A N 1
ATOM 3036 C CA . THR A 1 388 ? -6.763 30.205 26.920 1.00 32.70 388 THR A CA 1
ATOM 3037 C C . THR A 1 388 ? -6.830 31.566 27.601 1.00 33.02 388 THR A C 1
ATOM 3038 O O . THR A 1 388 ? -6.905 32.592 26.932 1.00 33.06 388 THR A O 1
ATOM 3042 N N . ILE A 1 389 ? -6.833 31.571 28.932 1.00 31.52 389 ILE A N 1
ATOM 3043 C CA . ILE A 1 389 ? -6.922 32.809 29.699 1.00 30.76 389 ILE A CA 1
ATOM 3044 C C . ILE A 1 389 ? -5.791 33.776 29.388 1.00 32.42 389 ILE A C 1
ATOM 3045 O O . ILE A 1 389 ? -4.760 33.392 28.851 1.00 33.01 389 ILE A O 1
ATOM 3050 N N . ARG A 1 390 ? -5.998 35.037 29.739 1.00 35.07 390 ARG A N 1
ATOM 3051 C CA . ARG A 1 390 ? -4.991 36.070 29.527 1.00 35.20 390 ARG A CA 1
ATOM 3052 C C . ARG A 1 390 ? -4.403 36.503 30.864 1.00 35.75 390 ARG A C 1
ATOM 3053 O O . ARG A 1 390 ? -3.610 37.441 30.927 1.00 35.35 390 ARG A O 1
ATOM 3061 N N . GLY A 1 391 ? -4.791 35.816 31.937 1.00 35.89 391 GLY A N 1
ATOM 3062 C CA . GLY A 1 391 ? -4.278 36.174 33.246 1.00 33.30 391 GLY A CA 1
ATOM 3063 C C . GLY A 1 391 ? -4.992 35.488 34.390 1.00 34.03 391 GLY A C 1
ATOM 3064 O O . GLY A 1 391 ? -6.193 35.194 34.309 1.00 30.22 391 GLY A O 1
ATOM 3065 N N . TYR A 1 392 ? -4.244 35.214 35.456 1.00 32.32 392 TYR A N 1
ATOM 3066 C CA . TYR A 1 392 ? -4.816 34.567 36.627 1.00 31.05 392 TYR A CA 1
ATOM 3067 C C . TYR A 1 392 ? -5.614 35.567 37.450 1.00 29.96 392 TYR A C 1
ATOM 3068 O O . TYR A 1 392 ? -5.413 36.776 37.346 1.00 30.90 392 TYR A O 1
ATOM 3077 N N . TYR A 1 393 ? -6.505 35.041 38.283 1.00 29.75 393 TYR A N 1
ATOM 3078 C CA . TYR A 1 393 ? -7.369 35.833 39.148 1.00 28.80 393 TYR A CA 1
ATOM 3079 C C . TYR A 1 393 ? -6.569 36.618 40.198 1.00 30.80 393 TYR A C 1
ATOM 3080 O O . TYR A 1 393 ? -5.753 36.045 40.923 1.00 30.95 393 TYR A O 1
ATOM 3089 N N . LYS A 1 394 ? -6.808 37.927 40.268 1.00 31.76 394 LYS A N 1
ATOM 3090 C CA . LYS A 1 394 ? -6.118 38.818 41.210 1.00 32.71 394 LYS A CA 1
ATOM 3091 C C . LYS A 1 394 ? -4.673 38.401 41.473 1.00 33.61 394 LYS A C 1
ATOM 3092 O O . LYS A 1 394 ? -4.317 38.101 42.610 1.00 32.02 394 LYS A O 1
ATOM 3098 N N . ALA A 1 395 ? -3.841 38.375 40.436 1.00 33.92 395 ALA A N 1
ATOM 3099 C CA . ALA A 1 395 ? -2.447 37.973 40.617 1.00 36.97 395 ALA A CA 1
ATOM 3100 C C . ALA A 1 395 ? -1.526 38.711 39.657 1.00 39.67 395 ALA A C 1
ATOM 3101 O O . ALA A 1 395 ? -0.893 38.103 38.788 1.00 38.77 395 ALA A O 1
ATOM 3103 N N . GLU A 1 396 ? -1.456 40.026 39.839 1.00 42.59 396 GLU A N 1
ATOM 3104 C CA . GLU A 1 396 ? -0.644 40.915 39.012 1.00 46.96 396 GLU A CA 1
ATOM 3105 C C . GLU A 1 396 ? 0.796 40.454 38.826 1.00 47.05 396 GLU A C 1
ATOM 3106 O O . GLU A 1 396 ? 1.271 40.293 37.699 1.00 46.62 396 GLU A O 1
ATOM 3112 N N . GLU A 1 397 ? 1.491 40.248 39.936 1.00 48.16 397 GLU A N 1
ATOM 3113 C CA . GLU A 1 397 ? 2.879 39.819 39.883 1.00 50.85 397 GLU A CA 1
ATOM 3114 C C . GLU A 1 397 ? 3.058 38.540 39.076 1.00 50.83 397 GLU A C 1
ATOM 3115 O O . GLU A 1 397 ? 3.829 38.502 38.111 1.00 50.95 397 GLU A O 1
ATOM 3121 N N . HIS A 1 398 ? 2.342 37.492 39.465 1.00 49.42 398 HIS A N 1
ATOM 3122 C CA . HIS A 1 398 ? 2.462 36.228 38.764 1.00 48.37 398 HIS A CA 1
ATOM 3123 C C . HIS A 1 398 ? 2.105 36.364 37.287 1.00 46.46 398 HIS A C 1
ATOM 3124 O O . HIS A 1 398 ? 2.720 35.723 36.434 1.00 44.81 398 HIS A O 1
ATOM 3131 N N . ASN A 1 399 ? 1.114 37.195 36.982 1.00 44.23 399 ASN A N 1
ATOM 3132 C CA . ASN A 1 399 ? 0.719 37.381 35.592 1.00 43.91 399 ASN A CA 1
ATOM 3133 C C . ASN A 1 399 ? 1.848 38.001 34.784 1.00 43.48 399 ASN A C 1
ATOM 3134 O O . ASN A 1 399 ? 2.039 37.667 33.617 1.00 42.84 399 ASN A O 1
ATOM 3139 N N . ALA A 1 400 ? 2.597 38.900 35.415 1.00 43.63 400 ALA A N 1
ATOM 3140 C CA . ALA A 1 400 ? 3.708 39.563 34.749 1.00 44.19 400 ALA A CA 1
ATOM 3141 C C . ALA A 1 400 ? 4.745 38.527 34.338 1.00 43.68 400 ALA A C 1
ATOM 3142 O O . ALA A 1 400 ? 5.387 38.654 33.295 1.00 44.63 400 ALA A O 1
ATOM 3144 N N . ALA A 1 401 ? 4.892 37.491 35.157 1.00 42.46 401 ALA A N 1
ATOM 3145 C CA . ALA A 1 401 ? 5.854 36.437 34.874 1.00 41.62 401 ALA A CA 1
ATOM 3146 C C . ALA A 1 401 ? 5.295 35.329 33.983 1.00 41.11 401 ALA A C 1
ATOM 3147 O O . ALA A 1 401 ? 6.036 34.707 33.232 1.00 40.68 401 ALA A O 1
ATOM 3149 N N . SER A 1 402 ? 3.988 35.096 34.052 1.00 41.07 402 SER A N 1
ATOM 3150 C CA . SER A 1 402 ? 3.368 34.018 33.287 1.00 40.55 402 SER A CA 1
ATOM 3151 C C . SER A 1 402 ? 2.862 34.321 31.877 1.00 40.42 402 SER A C 1
ATOM 3152 O O . SER A 1 402 ? 2.641 33.401 31.093 1.00 38.70 402 SER A O 1
ATOM 3155 N N . PHE A 1 403 ? 2.667 35.592 31.550 1.00 41.33 403 PHE A N 1
ATOM 3156 C CA . PHE A 1 403 ? 2.180 35.952 30.220 1.00 42.73 403 PHE A CA 1
ATOM 3157 C C . PHE A 1 403 ? 3.068 36.993 29.548 1.00 44.19 403 PHE A C 1
ATOM 3158 O O . PHE A 1 403 ? 3.527 37.943 30.187 1.00 43.19 403 PHE A O 1
ATOM 3166 N N . THR A 1 404 ? 3.301 36.812 28.255 1.00 44.56 404 THR A N 1
ATOM 3167 C CA . THR A 1 404 ? 4.118 37.750 27.505 1.00 47.45 404 THR A CA 1
ATOM 3168 C C . THR A 1 404 ? 3.324 39.035 27.323 1.00 50.18 404 THR A C 1
ATOM 3169 O O . THR A 1 404 ? 2.093 39.040 27.418 1.00 49.24 404 THR A O 1
ATOM 3173 N N . GLU A 1 405 ? 4.037 40.124 27.059 1.00 52.60 405 GLU A N 1
ATOM 3174 C CA . GLU A 1 405 ? 3.410 41.421 26.876 1.00 54.51 405 GLU A CA 1
ATOM 3175 C C . GLU A 1 405 ? 2.353 41.366 25.780 1.00 54.61 405 GLU A C 1
ATOM 3176 O O . GLU A 1 405 ? 1.343 42.065 25.852 1.00 54.16 405 GLU A O 1
ATOM 3182 N N . ASP A 1 406 ? 2.569 40.513 24.783 1.00 55.61 406 ASP A N 1
ATOM 3183 C CA . ASP A 1 406 ? 1.621 40.396 23.681 1.00 56.31 406 ASP A CA 1
ATOM 3184 C C . ASP A 1 406 ? 0.441 39.454 23.928 1.00 56.00 406 ASP A C 1
ATOM 3185 O O . ASP A 1 406 ? -0.554 39.503 23.205 1.00 55.84 406 ASP A O 1
ATOM 3190 N N . GLY A 1 407 ? 0.533 38.596 24.938 1.00 54.94 407 GLY A N 1
ATOM 3191 C CA . GLY A 1 407 ? -0.595 37.724 25.213 1.00 53.55 407 GLY A CA 1
ATOM 3192 C C . GLY A 1 407 ? -0.385 36.225 25.296 1.00 51.56 407 GLY A C 1
ATOM 3193 O O . GLY A 1 407 ? -1.334 35.495 25.578 1.00 52.53 407 GLY A O 1
ATOM 3194 N N . PHE A 1 408 ? 0.829 35.747 25.053 1.00 48.24 408 PHE A N 1
ATOM 3195 C CA . PHE A 1 408 ? 1.066 34.318 25.138 1.00 45.61 408 PHE A CA 1
ATOM 3196 C C . PHE A 1 408 ? 1.248 33.872 26.582 1.00 44.59 408 PHE A C 1
ATOM 3197 O O . PHE A 1 408 ? 1.779 34.608 27.417 1.00 42.92 408 PHE A O 1
ATOM 3205 N N . TYR A 1 409 ? 0.788 32.659 26.864 1.00 42.46 409 TYR A N 1
ATOM 3206 C CA . TYR A 1 409 ? 0.896 32.081 28.197 1.00 40.61 409 TYR A CA 1
ATOM 3207 C C . TYR A 1 409 ? 2.027 31.060 28.214 1.00 39.01 409 TYR A C 1
ATOM 3208 O O . TYR A 1 409 ? 2.088 30.184 27.350 1.00 39.40 409 TYR A O 1
ATOM 3217 N N . ARG A 1 410 ? 2.932 31.181 29.179 1.00 39.22 410 ARG A N 1
ATOM 3218 C CA . ARG A 1 410 ? 4.032 30.227 29.282 1.00 39.80 410 ARG A CA 1
ATOM 3219 C C . ARG A 1 410 ? 3.523 29.047 30.094 1.00 38.18 410 ARG A C 1
ATOM 3220 O O . ARG A 1 410 ? 3.385 29.135 31.310 1.00 38.93 410 ARG A O 1
ATOM 3228 N N . THR A 1 411 ? 3.242 27.947 29.407 1.00 36.54 411 THR A N 1
ATOM 3229 C CA . THR A 1 411 ? 2.713 26.745 30.036 1.00 35.47 411 THR A CA 1
ATOM 3230 C C . THR A 1 411 ? 3.668 26.056 31.007 1.00 34.71 411 THR A C 1
ATOM 3231 O O . THR A 1 411 ? 3.225 25.300 31.863 1.00 34.45 411 THR A O 1
ATOM 3235 N N . GLY A 1 412 ? 4.968 26.303 30.863 1.00 34.78 412 GLY A N 1
ATOM 3236 C CA . GLY A 1 412 ? 5.945 25.684 31.746 1.00 32.80 412 GLY A CA 1
ATOM 3237 C C . GLY A 1 412 ? 6.425 24.324 31.272 1.00 32.25 412 GLY A C 1
ATOM 3238 O O . GLY A 1 412 ? 7.172 23.633 31.977 1.00 33.25 412 GLY A O 1
ATOM 3239 N N . ASP A 1 413 ? 5.994 23.927 30.080 1.00 30.01 413 ASP A N 1
ATOM 3240 C CA . ASP A 1 413 ? 6.409 22.645 29.522 1.00 28.56 413 ASP A CA 1
ATOM 3241 C C . ASP A 1 413 ? 7.518 22.801 28.489 1.00 29.99 413 ASP A C 1
ATOM 3242 O O . ASP A 1 413 ? 7.601 23.819 27.796 1.00 29.69 413 ASP A O 1
ATOM 3247 N N . ILE A 1 414 ? 8.388 21.800 28.411 1.00 29.91 414 ILE A N 1
ATOM 3248 C CA . ILE A 1 414 ? 9.452 21.800 27.423 1.00 31.04 414 ILE A CA 1
ATOM 3249 C C . ILE A 1 414 ? 8.965 20.801 26.372 1.00 33.11 414 ILE A C 1
ATOM 3250 O O . ILE A 1 414 ? 8.722 19.626 26.679 1.00 33.00 414 ILE A O 1
ATOM 3255 N N . VAL A 1 415 ? 8.812 21.270 25.137 1.00 33.58 415 VAL A N 1
ATOM 3256 C CA . VAL A 1 415 ? 8.316 20.414 24.062 1.00 34.01 415 VAL A CA 1
ATOM 3257 C C . VAL A 1 415 ? 9.009 20.708 22.732 1.00 36.71 415 VAL A C 1
ATOM 3258 O O . VAL A 1 415 ? 9.816 21.633 22.622 1.00 36.58 415 VAL A O 1
ATOM 3262 N N . ARG A 1 416 ? 8.680 19.906 21.727 1.00 38.33 416 ARG A N 1
ATOM 3263 C CA . ARG A 1 416 ? 9.204 20.088 20.381 1.00 40.02 416 ARG A CA 1
ATOM 3264 C C . ARG A 1 416 ? 7.981 19.898 19.490 1.00 40.93 416 ARG A C 1
ATOM 3265 O O . ARG A 1 416 ? 7.021 19.238 19.892 1.00 39.91 416 ARG A O 1
ATOM 3273 N N . LEU A 1 417 ? 8.000 20.480 18.297 1.00 41.20 417 LEU A N 1
ATOM 3274 C CA . LEU A 1 417 ? 6.865 20.359 17.393 1.00 42.73 417 LEU A CA 1
ATOM 3275 C C . LEU A 1 417 ? 7.140 19.404 16.250 1.00 44.16 417 LEU A C 1
ATOM 3276 O O . LEU A 1 417 ? 8.256 19.335 15.734 1.00 44.26 417 LEU A O 1
ATOM 3281 N N . THR A 1 418 ? 6.109 18.668 15.859 1.00 46.12 418 THR A N 1
ATOM 3282 C CA . THR A 1 418 ? 6.215 17.715 14.767 1.00 48.69 418 THR A CA 1
ATOM 3283 C C . THR A 1 418 ? 5.876 18.424 13.447 1.00 50.40 418 THR A C 1
ATOM 3284 O O . THR A 1 418 ? 5.512 19.604 13.435 1.00 49.55 418 THR A O 1
ATOM 3288 N N . ARG A 1 419 ? 5.994 17.705 12.337 1.00 53.48 419 ARG A N 1
ATOM 3289 C CA . ARG A 1 419 ? 5.708 18.287 11.031 1.00 56.22 419 ARG A CA 1
ATOM 3290 C C . ARG A 1 419 ? 4.238 18.642 10.848 1.00 56.02 419 ARG A C 1
ATOM 3291 O O . ARG A 1 419 ? 3.910 19.695 10.302 1.00 56.08 419 ARG A O 1
ATOM 3299 N N . ASP A 1 420 ? 3.351 17.770 11.313 1.00 56.06 420 ASP A N 1
ATOM 3300 C CA . ASP A 1 420 ? 1.925 18.021 11.188 1.00 56.33 420 ASP A CA 1
ATOM 3301 C C . ASP A 1 420 ? 1.396 18.889 12.319 1.00 55.43 420 ASP A C 1
ATOM 3302 O O . ASP A 1 420 ? 0.186 19.049 12.481 1.00 56.26 420 ASP A O 1
ATOM 3307 N N . GLY A 1 421 ? 2.310 19.454 13.102 1.00 53.83 421 GLY A N 1
ATOM 3308 C CA . GLY A 1 421 ? 1.901 20.315 14.195 1.00 51.22 421 GLY A CA 1
ATOM 3309 C C . GLY A 1 421 ? 1.638 19.617 15.514 1.00 48.39 421 GLY A C 1
ATOM 3310 O O . GLY A 1 421 ? 1.073 20.217 16.425 1.00 49.08 421 GLY A O 1
ATOM 3311 N N . TYR A 1 422 ? 2.032 18.353 15.626 1.00 45.74 422 TYR A N 1
ATOM 3312 C CA . TYR A 1 422 ? 1.833 17.617 16.869 1.00 42.50 422 TYR A CA 1
ATOM 3313 C C . TYR A 1 422 ? 2.885 18.010 17.895 1.00 40.62 422 TYR A C 1
ATOM 3314 O O . TYR A 1 422 ? 3.959 18.499 17.543 1.00 37.75 422 TYR A O 1
ATOM 3323 N N . ILE A 1 423 ? 2.560 17.800 19.166 1.00 38.52 423 ILE A N 1
ATOM 3324 C CA . ILE A 1 423 ? 3.459 18.141 20.255 1.00 36.28 423 ILE A CA 1
ATOM 3325 C C . ILE A 1 423 ? 4.000 16.890 20.931 1.00 35.54 423 ILE A C 1
ATOM 3326 O O . ILE A 1 423 ? 3.251 15.979 21.298 1.00 34.16 423 ILE A O 1
ATOM 3331 N N . VAL A 1 424 ? 5.317 16.844 21.060 1.00 33.94 424 VAL A N 1
ATOM 3332 C CA . VAL A 1 424 ? 5.986 15.744 21.717 1.00 34.98 424 VAL A CA 1
ATOM 3333 C C . VAL A 1 424 ? 6.584 16.385 22.961 1.00 36.62 424 VAL A C 1
ATOM 3334 O O . VAL A 1 424 ? 7.602 17.070 22.891 1.00 37.18 424 VAL A O 1
ATOM 3338 N N . VAL A 1 425 ? 5.914 16.183 24.091 1.00 35.69 425 VAL A N 1
ATOM 3339 C CA . VAL A 1 425 ? 6.338 16.746 25.364 1.00 34.47 425 VAL A CA 1
ATOM 3340 C C . VAL A 1 425 ? 7.524 15.999 25.961 1.00 34.66 425 VAL A C 1
ATOM 3341 O O . VAL A 1 425 ? 7.569 14.767 25.945 1.00 34.16 425 VAL A O 1
ATOM 3345 N N . GLU A 1 426 ? 8.494 16.758 26.464 1.00 34.13 426 GLU A N 1
ATOM 3346 C CA . GLU A 1 426 ? 9.671 16.184 27.110 1.00 35.63 426 GLU A CA 1
ATOM 3347 C C . GLU A 1 426 ? 9.298 16.019 28.573 1.00 33.47 426 GLU A C 1
ATOM 3348 O O . GLU A 1 426 ? 9.484 14.960 29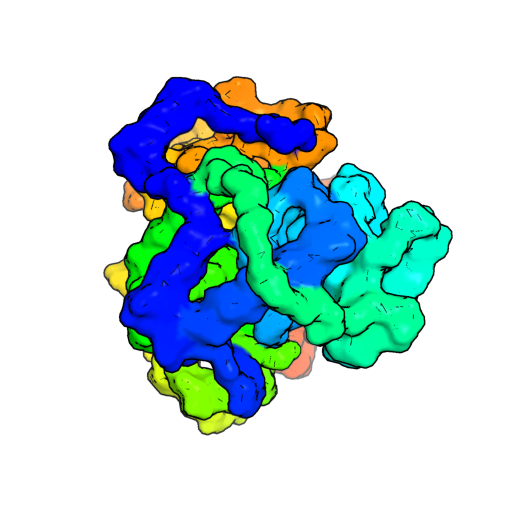.163 1.00 33.72 426 GLU A O 1
ATOM 3354 N N . GLY A 1 427 ? 8.776 17.106 29.134 1.00 33.20 427 GLY A N 1
ATOM 3355 C CA . GLY A 1 427 ? 8.371 17.156 30.526 1.00 33.13 427 GLY A CA 1
ATOM 3356 C C . GLY A 1 427 ? 8.314 18.613 30.944 1.00 33.02 427 GLY A C 1
ATOM 3357 O O . GLY A 1 427 ? 8.521 19.497 30.110 1.00 33.50 427 GLY A O 1
ATOM 3358 N N . ARG A 1 428 ? 8.025 18.876 32.217 1.00 31.51 428 ARG A N 1
ATOM 3359 C CA . ARG A 1 428 ? 7.973 20.249 32.712 1.00 32.11 428 ARG A CA 1
ATOM 3360 C C . ARG A 1 428 ? 9.366 20.834 32.933 1.00 30.63 428 ARG A C 1
ATOM 3361 O O . ARG A 1 428 ? 10.303 20.129 33.313 1.00 29.55 428 ARG A O 1
ATOM 3369 N N . ALA A 1 429 ? 9.502 22.128 32.675 1.00 31.14 429 ALA A N 1
ATOM 3370 C CA . ALA A 1 429 ? 10.789 22.800 32.867 1.00 32.20 429 ALA A CA 1
ATOM 3371 C C . ALA A 1 429 ? 11.361 22.463 34.246 1.00 31.63 429 ALA A C 1
ATOM 3372 O O . ALA A 1 429 ? 12.534 22.116 34.373 1.00 30.82 429 ALA A O 1
ATOM 3374 N N . LYS A 1 430 ? 10.517 22.544 35.272 1.00 30.94 430 LYS A N 1
ATOM 3375 C CA . LYS A 1 430 ? 10.956 22.267 36.634 1.00 34.13 430 LYS A CA 1
ATOM 3376 C C . LYS A 1 430 ? 11.406 20.832 36.878 1.00 32.75 430 LYS A C 1
ATOM 3377 O O . LYS A 1 430 ? 12.156 20.579 37.812 1.00 34.11 430 LYS A O 1
ATOM 3383 N N . ASP A 1 431 ? 10.960 19.899 36.039 1.00 31.61 431 ASP A N 1
ATOM 3384 C CA . ASP A 1 431 ? 11.325 18.489 36.200 1.00 30.80 431 ASP A CA 1
ATOM 3385 C C . ASP A 1 431 ? 12.598 18.093 35.450 1.00 30.84 431 ASP A C 1
ATOM 3386 O O . ASP A 1 431 ? 12.989 16.926 35.439 1.00 33.05 431 ASP A O 1
ATOM 3391 N N . GLN A 1 432 ? 13.247 19.061 34.822 1.00 33.15 432 GLN A N 1
ATOM 3392 C CA . GLN A 1 432 ? 14.474 18.780 34.084 1.00 34.30 432 GLN A CA 1
ATOM 3393 C C . GLN A 1 432 ? 15.573 18.474 35.089 1.00 33.42 432 GLN A C 1
ATOM 3394 O O . GLN A 1 432 ? 15.676 19.121 36.129 1.00 30.12 432 GLN A O 1
ATOM 3400 N N . ILE A 1 433 ? 16.383 17.468 34.800 1.00 33.66 433 ILE A N 1
ATOM 3401 C CA . ILE A 1 433 ? 17.458 17.127 35.708 1.00 34.19 433 ILE A CA 1
ATOM 3402 C C . ILE A 1 433 ? 18.760 17.595 35.080 1.00 36.34 433 ILE A C 1
ATOM 3403 O O . ILE A 1 433 ? 19.128 17.164 33.990 1.00 35.64 433 ILE A O 1
ATOM 3408 N N . ASN A 1 434 ? 19.435 18.508 35.762 1.00 37.35 434 ASN A N 1
ATOM 3409 C CA . ASN A 1 434 ? 20.697 19.036 35.281 1.00 40.77 434 ASN A CA 1
ATOM 3410 C C . ASN A 1 434 ? 21.817 18.382 36.083 1.00 41.89 434 ASN A C 1
ATOM 3411 O O . ASN A 1 434 ? 22.259 18.897 37.112 1.00 39.67 434 ASN A O 1
ATOM 3416 N N . ARG A 1 435 ? 22.249 17.220 35.606 1.00 42.47 435 ARG A N 1
ATOM 3417 C CA . ARG A 1 435 ? 23.300 16.456 36.261 1.00 43.57 435 ARG A CA 1
ATOM 3418 C C . ARG A 1 435 ? 24.690 16.896 35.818 1.00 44.44 435 ARG A C 1
ATOM 3419 O O . ARG A 1 435 ? 25.060 16.737 34.653 1.00 43.96 435 ARG A O 1
ATOM 3427 N N . GLY A 1 436 ? 25.448 17.451 36.759 1.00 45.67 436 GLY A N 1
ATOM 3428 C CA . GLY A 1 436 ? 26.800 17.902 36.480 1.00 47.41 436 GLY A CA 1
ATOM 3429 C C . GLY A 1 436 ? 27.021 18.554 35.129 1.00 49.01 436 GLY A C 1
ATOM 3430 O O . GLY A 1 436 ? 27.970 18.205 34.426 1.00 49.91 436 GLY A O 1
ATOM 3431 N N . GLY A 1 437 ? 26.151 19.491 34.756 1.00 49.99 437 GLY A N 1
ATOM 3432 C CA . GLY A 1 437 ? 26.308 20.177 33.483 1.00 50.94 437 GLY A CA 1
ATOM 3433 C C . GLY A 1 437 ? 25.772 19.429 32.275 1.00 52.52 437 GLY A C 1
ATOM 3434 O O . GLY A 1 437 ? 26.283 19.574 31.161 1.00 53.06 437 GLY A O 1
ATOM 3435 N N . GLU A 1 438 ? 24.743 18.620 32.495 1.00 51.66 438 GLU A N 1
ATOM 3436 C CA . GLU A 1 438 ? 24.122 17.855 31.424 1.00 51.44 438 GLU A CA 1
ATOM 3437 C C . GLU A 1 438 ? 22.634 17.808 31.711 1.00 50.15 438 GLU A C 1
ATOM 3438 O O . GLU A 1 438 ? 22.223 17.493 32.826 1.00 51.79 438 GLU A O 1
ATOM 3444 N N . LYS A 1 439 ? 21.820 18.135 30.720 1.00 48.80 439 LYS A N 1
ATOM 3445 C CA . LYS A 1 439 ? 20.384 18.093 30.927 1.00 47.89 439 LYS A CA 1
ATOM 3446 C C . LYS A 1 439 ? 19.888 16.681 30.668 1.00 45.35 439 LYS A C 1
ATOM 3447 O O . LYS A 1 439 ? 20.324 16.024 29.725 1.00 44.86 439 LYS A O 1
ATOM 3453 N N . VAL A 1 440 ? 19.001 16.205 31.533 1.00 42.13 440 VAL A N 1
ATOM 3454 C CA . VAL A 1 440 ? 18.446 14.866 31.386 1.00 40.65 440 VAL A CA 1
ATOM 3455 C C . VAL A 1 440 ? 16.925 14.915 31.321 1.00 38.92 440 VAL A C 1
ATOM 3456 O O . VAL A 1 440 ? 16.276 15.526 32.174 1.00 38.76 440 VAL A O 1
ATOM 3460 N N . ALA A 1 441 ? 16.365 14.281 30.297 1.00 36.69 441 ALA A N 1
ATOM 3461 C CA . ALA A 1 441 ? 14.922 14.219 30.131 1.00 35.26 441 ALA A CA 1
ATOM 3462 C C . ALA A 1 441 ? 14.469 13.010 30.945 1.00 34.13 441 ALA A C 1
ATOM 3463 O O . ALA A 1 441 ? 14.624 11.867 30.516 1.00 34.36 441 ALA A O 1
ATOM 3465 N N . ALA A 1 442 ? 13.916 13.272 32.126 1.00 33.66 442 ALA A N 1
ATOM 3466 C CA . ALA A 1 442 ? 13.458 12.215 33.024 1.00 32.38 442 ALA A CA 1
ATOM 3467 C C . ALA A 1 442 ? 12.595 11.148 32.347 1.00 30.04 442 ALA A C 1
ATOM 3468 O O . ALA A 1 442 ? 12.867 9.948 32.453 1.00 30.72 442 ALA A O 1
ATOM 3470 N N . GLU A 1 443 ? 11.563 11.592 31.648 1.00 30.36 443 GLU A N 1
ATOM 3471 C CA . GLU A 1 443 ? 10.632 10.690 30.969 1.00 32.00 443 GLU A CA 1
ATOM 3472 C C . GLU A 1 443 ? 11.316 9.767 29.953 1.00 31.28 443 GLU A C 1
ATOM 3473 O O . GLU A 1 443 ? 10.894 8.624 29.753 1.00 31.09 443 GLU A O 1
ATOM 3479 N N . GLU A 1 444 ? 12.373 10.256 29.315 1.00 31.46 444 GLU A N 1
ATOM 3480 C CA . GLU A 1 444 ? 13.100 9.444 28.348 1.00 30.14 444 GLU A CA 1
ATOM 3481 C C . GLU A 1 444 ? 13.632 8.193 29.055 1.00 30.13 444 GLU A C 1
ATOM 3482 O O . GLU A 1 444 ? 13.542 7.078 28.530 1.00 31.12 444 GLU A O 1
ATOM 3488 N N . VAL A 1 445 ? 14.167 8.384 30.258 1.00 28.78 445 VAL A N 1
ATOM 3489 C CA . VAL A 1 445 ? 14.717 7.287 31.047 1.00 27.83 445 VAL A CA 1
ATOM 3490 C C . VAL A 1 445 ? 13.615 6.408 31.641 1.00 28.81 445 VAL A C 1
ATOM 3491 O O . VAL A 1 445 ? 13.747 5.183 31.705 1.00 28.03 445 VAL A O 1
ATOM 3495 N N . GLU A 1 446 ? 12.529 7.029 32.082 1.00 27.78 446 GLU A N 1
ATOM 3496 C CA . GLU A 1 446 ? 11.430 6.262 32.649 1.00 28.12 446 GLU A CA 1
ATOM 3497 C C . GLU A 1 446 ? 10.871 5.289 31.593 1.00 28.96 446 GLU A C 1
ATOM 3498 O O . GLU A 1 446 ? 10.595 4.125 31.900 1.00 29.20 446 GLU A O 1
ATOM 3504 N N . ASN A 1 447 ? 10.741 5.757 30.350 1.00 30.02 447 ASN A N 1
ATOM 3505 C CA . ASN A 1 447 ? 10.224 4.924 29.259 1.00 30.01 447 ASN A CA 1
ATOM 3506 C C . ASN A 1 447 ? 11.024 3.635 29.118 1.00 31.12 447 ASN A C 1
ATOM 3507 O O . ASN A 1 447 ? 10.445 2.560 28.960 1.00 32.08 447 ASN A O 1
ATOM 3512 N N . HIS A 1 448 ? 12.352 3.744 29.173 1.00 30.66 448 HIS A N 1
ATOM 3513 C CA . HIS A 1 448 ? 13.232 2.577 29.096 1.00 29.28 448 HIS A CA 1
ATOM 3514 C C . HIS A 1 448 ? 12.922 1.631 30.257 1.00 28.63 448 HIS A C 1
ATOM 3515 O O . HIS A 1 448 ? 12.688 0.440 30.060 1.00 27.35 448 HIS A O 1
ATOM 3522 N N . LEU A 1 449 ? 12.941 2.171 31.472 1.00 27.78 449 LEU A N 1
ATOM 3523 C CA . LEU A 1 449 ? 12.673 1.386 32.674 1.00 29.37 449 LEU A CA 1
ATOM 3524 C C . LEU A 1 449 ? 11.324 0.659 32.636 1.00 29.32 449 LEU A C 1
ATOM 3525 O O . LEU A 1 449 ? 11.175 -0.402 33.238 1.00 30.70 449 LEU A O 1
ATOM 3530 N N . LEU A 1 450 ? 10.353 1.219 31.919 1.00 29.85 450 LEU A N 1
ATOM 3531 C CA . LEU A 1 450 ? 9.036 0.594 31.803 1.00 31.97 450 LEU A CA 1
ATOM 3532 C C . LEU A 1 450 ? 9.141 -0.688 30.985 1.00 34.07 450 LEU A C 1
ATOM 3533 O O . LEU A 1 450 ? 8.234 -1.522 31.001 1.00 33.24 450 LEU A O 1
ATOM 3538 N N . ALA A 1 451 ? 10.251 -0.833 30.264 1.00 35.16 451 ALA A N 1
ATOM 3539 C CA . ALA A 1 451 ? 10.483 -2.014 29.440 1.00 36.32 451 ALA A CA 1
ATOM 3540 C C . ALA A 1 451 ? 11.008 -3.168 30.292 1.00 37.16 451 ALA A C 1
ATOM 3541 O O . ALA A 1 451 ? 10.980 -4.324 29.875 1.00 37.46 451 ALA A O 1
ATOM 3543 N N . HIS A 1 452 ? 11.489 -2.859 31.488 1.00 37.17 452 HIS A N 1
ATOM 3544 C CA . HIS A 1 452 ? 11.994 -3.909 32.355 1.00 38.93 452 HIS A CA 1
ATOM 3545 C C . HIS A 1 452 ? 10.820 -4.653 32.995 1.00 40.88 452 HIS A C 1
ATOM 3546 O O . HIS A 1 452 ? 9.928 -4.038 33.583 1.00 39.98 452 HIS A O 1
ATOM 3553 N N . PRO A 1 453 ? 10.811 -5.995 32.880 1.00 42.62 453 PRO A N 1
ATOM 3554 C CA . PRO A 1 453 ? 9.781 -6.897 33.413 1.00 41.47 453 PRO A CA 1
ATOM 3555 C C . PRO A 1 453 ? 9.461 -6.773 34.905 1.00 39.59 453 PRO A C 1
ATOM 3556 O O . PRO A 1 453 ? 8.424 -7.249 35.352 1.00 39.63 453 PRO A O 1
ATOM 3560 N N . ALA A 1 454 ? 10.332 -6.141 35.679 1.00 37.60 454 ALA A N 1
ATOM 3561 C CA . ALA A 1 454 ? 10.072 -6.010 37.112 1.00 37.16 454 ALA A CA 1
ATOM 3562 C C . ALA A 1 454 ? 9.665 -4.598 37.520 1.00 36.67 454 ALA A C 1
ATOM 3563 O O . ALA A 1 454 ? 9.602 -4.279 38.704 1.00 36.17 454 ALA A O 1
ATOM 3565 N N . VAL A 1 455 ? 9.372 -3.756 36.536 1.00 36.58 455 VAL A N 1
ATOM 3566 C CA . VAL A 1 455 ? 8.990 -2.382 36.817 1.00 34.04 455 VAL A CA 1
ATOM 3567 C C . VAL A 1 455 ? 7.524 -2.112 36.500 1.00 34.01 455 VAL A C 1
ATOM 3568 O O . VAL A 1 455 ? 7.077 -2.295 35.367 1.00 34.33 455 VAL A O 1
ATOM 3572 N N . HIS A 1 456 ? 6.776 -1.696 37.518 1.00 33.90 456 HIS A N 1
ATOM 3573 C CA . HIS A 1 456 ? 5.367 -1.370 37.347 1.00 33.42 456 HIS A CA 1
ATOM 3574 C C . HIS A 1 456 ? 5.293 0.071 36.854 1.00 32.33 456 HIS A C 1
ATOM 3575 O O . HIS A 1 456 ? 4.535 0.384 35.938 1.00 33.21 456 HIS A O 1
ATOM 3582 N N . ASP A 1 457 ? 6.085 0.948 37.468 1.00 30.71 457 ASP A N 1
ATOM 3583 C CA . ASP A 1 457 ? 6.133 2.347 37.060 1.00 28.79 457 ASP A CA 1
ATOM 3584 C C . ASP A 1 457 ? 7.429 2.966 37.548 1.00 28.24 457 ASP A C 1
ATOM 3585 O O . ASP A 1 457 ? 8.094 2.419 38.436 1.00 27.64 457 ASP A O 1
ATOM 3590 N N . ALA A 1 458 ? 7.779 4.118 36.987 1.00 26.86 458 ALA A N 1
ATOM 3591 C CA . ALA A 1 458 ? 9.026 4.781 37.354 1.00 26.57 458 ALA A CA 1
ATOM 3592 C C . ALA A 1 458 ? 8.932 6.293 37.282 1.00 25.36 458 ALA A C 1
ATOM 3593 O O . ALA A 1 458 ? 8.361 6.838 36.346 1.00 24.89 458 ALA A O 1
ATOM 3595 N N . ALA A 1 459 ? 9.491 6.966 38.281 1.00 25.39 459 ALA A N 1
ATOM 3596 C CA . ALA A 1 459 ? 9.504 8.424 38.302 1.00 25.82 459 ALA A CA 1
ATOM 3597 C C . ALA A 1 459 ? 10.918 8.846 38.687 1.00 25.70 459 ALA A C 1
ATOM 3598 O O . ALA A 1 459 ? 11.388 8.555 39.786 1.00 27.47 459 ALA A O 1
ATOM 3600 N N . MET A 1 460 ? 11.594 9.526 37.771 1.00 26.94 460 MET A N 1
ATOM 3601 C CA . MET A 1 460 ? 12.967 9.969 37.997 1.00 25.20 460 MET A CA 1
ATOM 3602 C C . MET A 1 460 ? 13.035 11.449 38.319 1.00 24.53 460 MET A C 1
ATOM 3603 O O . MET A 1 460 ? 12.526 12.286 37.564 1.00 23.05 460 MET A O 1
ATOM 3608 N N . VAL A 1 461 ? 13.687 11.774 39.432 1.00 25.38 461 VAL A N 1
ATOM 3609 C CA . VAL A 1 461 ? 13.809 13.160 39.849 1.00 25.05 461 VAL A CA 1
ATOM 3610 C C . VAL A 1 461 ? 15.236 13.543 40.221 1.00 26.84 461 VAL A C 1
ATOM 3611 O O . VAL A 1 461 ? 16.114 12.688 40.398 1.00 28.05 461 VAL A O 1
ATOM 3615 N N . SER A 1 462 ? 15.473 14.841 40.327 1.00 25.99 462 SER A N 1
ATOM 3616 C CA . SER A 1 462 ? 16.788 15.321 40.699 1.00 28.59 462 SER A CA 1
ATOM 3617 C C . SER A 1 462 ? 16.947 15.193 42.211 1.00 28.67 462 SER A C 1
ATOM 3618 O O . SER A 1 462 ? 15.959 15.107 42.949 1.00 25.69 462 SER A O 1
ATOM 3621 N N . MET A 1 463 ? 18.198 15.153 42.656 1.00 28.80 463 MET A N 1
ATOM 3622 C CA . MET A 1 463 ? 18.521 15.103 44.079 1.00 29.59 463 MET A CA 1
ATOM 3623 C C . MET A 1 463 ? 19.788 15.935 44.220 1.00 30.63 463 MET A C 1
ATOM 3624 O O . MET A 1 463 ? 20.617 15.979 43.307 1.00 28.62 463 MET A O 1
ATOM 3629 N N . PRO A 1 464 ? 19.948 16.618 45.361 1.00 30.80 464 PRO A N 1
ATOM 3630 C CA . PRO A 1 464 ? 21.111 17.469 45.647 1.00 30.72 464 PRO A CA 1
ATOM 3631 C C . PRO A 1 464 ? 22.471 16.755 45.646 1.00 30.59 464 PRO A C 1
ATOM 3632 O O . PRO A 1 464 ? 22.577 15.591 46.019 1.00 28.73 464 PRO A O 1
ATOM 3636 N N . ASP A 1 465 ? 23.505 17.468 45.215 1.00 32.46 465 ASP A N 1
ATOM 3637 C CA . ASP A 1 465 ? 24.868 16.937 45.213 1.00 33.83 465 ASP A CA 1
ATOM 3638 C C . ASP A 1 465 ? 25.827 18.116 45.320 1.00 34.30 465 ASP A C 1
ATOM 3639 O O . ASP A 1 465 ? 25.848 18.996 44.460 1.00 35.88 465 ASP A O 1
ATOM 3644 N N . GLN A 1 466 ? 26.617 18.135 46.381 1.00 37.06 466 GLN A N 1
ATOM 3645 C CA . GLN A 1 466 ? 27.551 19.229 46.610 1.00 39.65 466 GLN A CA 1
ATOM 3646 C C . GLN A 1 466 ? 28.642 19.351 45.544 1.00 39.61 466 GLN A C 1
ATOM 3647 O O . GLN A 1 466 ? 29.223 20.420 45.372 1.00 40.10 466 GLN A O 1
ATOM 3653 N N . PHE A 1 467 ? 28.907 18.270 44.817 1.00 38.88 467 PHE A N 1
ATOM 3654 C CA . PHE A 1 467 ? 29.951 18.299 43.797 1.00 38.34 467 PHE A CA 1
ATOM 3655 C C . PHE A 1 467 ? 29.454 18.495 42.367 1.00 36.87 467 PHE A C 1
ATOM 3656 O O . PHE A 1 467 ? 30.100 19.175 41.566 1.00 35.26 467 PHE A O 1
ATOM 3664 N N . LEU A 1 468 ? 28.315 17.897 42.038 1.00 35.84 468 LEU A N 1
ATOM 3665 C CA . LEU A 1 468 ? 27.776 18.029 40.690 1.00 35.78 468 LEU A CA 1
ATOM 3666 C C . LEU A 1 468 ? 26.544 18.931 40.668 1.00 35.49 468 LEU A C 1
ATOM 3667 O O . LEU A 1 468 ? 25.940 19.146 39.617 1.00 34.98 468 LEU A O 1
ATOM 3672 N N . GLY A 1 469 ? 26.188 19.463 41.834 1.00 35.89 469 GLY A N 1
ATOM 3673 C CA . GLY A 1 469 ? 25.025 20.322 41.935 1.00 35.13 469 GLY A CA 1
ATOM 3674 C C . GLY A 1 469 ? 23.752 19.501 42.017 1.00 34.39 469 GLY A C 1
ATOM 3675 O O . GLY A 1 469 ? 22.924 19.698 42.909 1.00 32.90 469 GLY A O 1
ATOM 3676 N N . GLU A 1 470 ? 23.614 18.564 41.085 1.00 32.89 470 GLU A N 1
ATOM 3677 C CA . GLU A 1 470 ? 22.450 17.693 41.012 1.00 32.68 470 GLU A CA 1
ATOM 3678 C C . GLU A 1 470 ? 22.820 16.310 40.517 1.00 32.36 470 GLU A C 1
ATOM 3679 O O . GLU A 1 470 ? 23.656 16.157 39.617 1.00 33.52 470 GLU A O 1
ATOM 3685 N N . ARG A 1 471 ? 22.199 15.304 41.112 1.00 29.42 471 ARG A N 1
ATOM 3686 C CA . ARG A 1 471 ? 22.381 13.929 40.669 1.00 28.57 471 ARG A CA 1
ATOM 3687 C C . ARG A 1 471 ? 20.974 13.465 40.374 1.00 27.47 471 ARG A C 1
ATOM 3688 O O . ARG A 1 471 ? 20.023 14.217 40.570 1.00 26.27 471 ARG A O 1
ATOM 3696 N N . SER A 1 472 ? 20.825 12.233 39.914 1.00 28.90 472 SER A N 1
ATOM 3697 C CA . SER A 1 472 ? 19.501 11.736 39.583 1.00 28.23 472 SER A CA 1
ATOM 3698 C C . SER A 1 472 ? 19.090 10.522 40.397 1.00 27.45 472 SER A C 1
ATOM 3699 O O . SER A 1 472 ? 19.888 9.609 40.620 1.00 28.37 472 SER A O 1
ATOM 3702 N N . CYS A 1 473 ? 17.827 10.517 40.816 1.00 28.58 473 CYS A N 1
ATOM 3703 C CA . CYS A 1 473 ? 17.258 9.419 41.596 1.00 28.51 473 CYS A CA 1
ATOM 3704 C C . CYS A 1 473 ? 15.966 8.971 40.937 1.00 27.31 473 CYS A C 1
ATOM 3705 O O . CYS A 1 473 ? 15.110 9.802 40.629 1.00 30.23 473 CYS A O 1
ATOM 3708 N N . VAL A 1 474 ? 15.822 7.672 40.699 1.00 26.85 474 VAL A N 1
ATOM 3709 C CA . VAL A 1 474 ? 14.588 7.166 40.102 1.00 25.92 474 VAL A CA 1
ATOM 3710 C C . VAL A 1 474 ? 13.812 6.326 41.104 1.00 25.72 474 VAL A C 1
ATOM 3711 O O . VAL A 1 474 ? 14.347 5.379 41.686 1.00 26.28 474 VAL A O 1
ATOM 3715 N N . PHE A 1 475 ? 12.553 6.680 41.332 1.00 26.77 475 PHE A N 1
ATOM 3716 C CA . PHE A 1 475 ? 11.732 5.896 42.245 1.00 26.21 475 PHE A CA 1
ATOM 3717 C C . PHE A 1 475 ? 11.050 4.829 41.397 1.00 25.94 475 PHE A C 1
ATOM 3718 O O . PHE A 1 475 ? 10.429 5.127 40.387 1.00 25.49 475 PHE A O 1
ATOM 3726 N 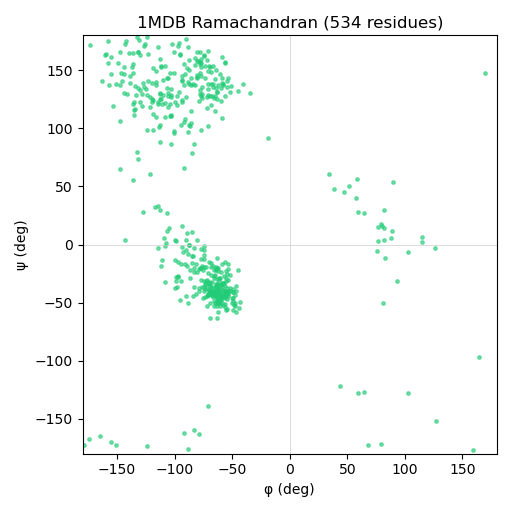N . ILE A 1 476 ? 11.198 3.578 41.800 1.00 27.25 476 ILE A N 1
ATOM 3727 C CA . ILE A 1 476 ? 10.610 2.468 41.068 1.00 27.05 476 ILE A CA 1
ATOM 3728 C C . ILE A 1 476 ? 9.555 1.747 41.910 1.00 29.93 476 ILE A C 1
ATOM 3729 O O . ILE A 1 476 ? 9.749 1.518 43.107 1.00 30.84 476 ILE A O 1
ATOM 3734 N N . ILE A 1 477 ? 8.433 1.415 41.284 1.00 31.38 477 ILE A N 1
ATOM 3735 C CA . ILE A 1 477 ? 7.388 0.652 41.947 1.00 31.53 477 ILE A CA 1
ATOM 3736 C C . ILE A 1 477 ? 7.571 -0.734 41.342 1.00 32.43 477 ILE A C 1
ATOM 3737 O O . ILE A 1 477 ? 7.326 -0.938 40.151 1.00 29.42 477 ILE A O 1
ATOM 3742 N N . PRO A 1 478 ? 8.041 -1.698 42.152 1.00 34.49 478 PRO A N 1
ATOM 3743 C CA . PRO A 1 478 ? 8.285 -3.080 41.734 1.00 37.18 478 PRO A CA 1
ATOM 3744 C C . PRO A 1 478 ? 7.042 -3.815 41.268 1.00 40.67 478 PRO A C 1
ATOM 3745 O O . PRO A 1 478 ? 5.981 -3.702 41.875 1.00 41.85 478 PRO A O 1
ATOM 3749 N N . ARG A 1 479 ? 7.172 -4.563 40.181 1.00 44.85 479 ARG A N 1
ATOM 3750 C CA . ARG A 1 479 ? 6.055 -5.347 39.677 1.00 48.56 479 ARG A CA 1
ATOM 3751 C C . ARG A 1 479 ? 6.224 -6.695 40.359 1.00 53.06 479 ARG A C 1
ATOM 3752 O O . ARG A 1 479 ? 6.514 -7.700 39.711 1.00 54.75 479 ARG A O 1
ATOM 3760 N N . ASP A 1 480 ? 6.068 -6.676 41.683 1.00 55.35 480 ASP A N 1
ATOM 3761 C CA . ASP A 1 480 ? 6.201 -7.836 42.564 1.00 57.05 480 ASP A CA 1
ATOM 3762 C C . ASP A 1 480 ? 7.547 -7.769 43.278 1.00 57.52 480 ASP A C 1
ATOM 3763 O O . ASP A 1 480 ? 7.876 -6.749 43.888 1.00 57.06 480 ASP A O 1
ATOM 3768 N N . GLU A 1 481 ? 8.331 -8.841 43.205 1.00 57.16 481 GLU A N 1
ATOM 3769 C CA . GLU A 1 481 ? 9.631 -8.851 43.865 1.00 57.88 481 GLU A CA 1
ATOM 3770 C C . GLU A 1 481 ? 10.555 -7.816 43.228 1.00 56.09 481 GLU A C 1
ATOM 3771 O O . GLU A 1 481 ? 10.926 -7.930 42.062 1.00 55.50 481 GLU A O 1
ATOM 3777 N N . ALA A 1 482 ? 10.920 -6.808 44.010 1.00 54.01 482 ALA A N 1
ATOM 3778 C CA . ALA A 1 482 ? 11.780 -5.728 43.551 1.00 52.70 482 ALA A CA 1
ATOM 3779 C C . ALA A 1 482 ? 13.156 -6.169 43.061 1.00 52.83 482 ALA A C 1
ATOM 3780 O O . ALA A 1 482 ? 13.916 -6.813 43.793 1.00 52.30 482 ALA A O 1
ATOM 3782 N N . PRO A 1 483 ? 13.500 -5.821 41.810 1.00 51.80 483 PRO A N 1
ATOM 3783 C CA . PRO A 1 483 ? 14.807 -6.197 41.271 1.00 50.00 483 PRO A CA 1
ATOM 3784 C C . PRO A 1 483 ? 15.860 -5.351 41.976 1.00 48.53 483 PRO A C 1
ATOM 3785 O O . PRO A 1 483 ? 15.530 -4.372 42.641 1.00 48.93 483 PRO A O 1
ATOM 3789 N N . LYS A 1 484 ? 17.123 -5.725 41.843 1.00 47.79 484 LYS A N 1
ATOM 3790 C CA . LYS A 1 484 ? 18.186 -4.963 42.476 1.00 46.28 484 LYS A CA 1
ATOM 3791 C C . LYS A 1 484 ? 18.459 -3.687 41.683 1.00 44.02 484 LYS A C 1
ATOM 3792 O O . LYS A 1 484 ? 18.226 -3.633 40.473 1.00 43.51 484 LYS A O 1
ATOM 3798 N N . ALA A 1 485 ? 18.953 -2.665 42.374 1.00 41.18 485 ALA A N 1
ATOM 3799 C CA . ALA A 1 485 ? 19.268 -1.390 41.747 1.00 39.11 485 ALA A CA 1
ATOM 3800 C C . ALA A 1 485 ? 20.349 -1.541 40.663 1.00 37.87 485 ALA A C 1
ATOM 3801 O O . ALA A 1 485 ? 20.265 -0.923 39.604 1.00 36.86 485 ALA A O 1
ATOM 3803 N N . ALA A 1 486 ? 21.358 -2.363 40.934 1.00 37.36 486 ALA A N 1
ATOM 3804 C CA . ALA A 1 486 ? 22.445 -2.594 39.980 1.00 38.69 486 ALA A CA 1
ATOM 3805 C C . ALA A 1 486 ? 21.918 -3.307 38.736 1.00 39.74 486 ALA A C 1
ATOM 3806 O O . ALA A 1 486 ? 22.471 -3.166 37.644 1.00 39.35 486 ALA A O 1
ATOM 3808 N N . GLU A 1 487 ? 20.844 -4.073 38.914 1.00 39.73 487 GLU A N 1
ATOM 3809 C CA . GLU A 1 487 ? 20.231 -4.816 37.821 1.00 40.01 487 GLU A CA 1
ATOM 3810 C C . GLU A 1 487 ? 19.564 -3.847 36.847 1.00 39.08 487 GLU A C 1
ATOM 3811 O O . GLU A 1 487 ? 19.576 -4.063 35.637 1.00 38.97 487 GLU A O 1
ATOM 3817 N N . LEU A 1 488 ? 18.989 -2.771 37.375 1.00 37.20 488 LEU A N 1
ATOM 3818 C CA . LEU A 1 488 ? 18.311 -1.797 36.521 1.00 36.48 488 LEU A CA 1
ATOM 3819 C C . LEU A 1 488 ? 19.290 -0.926 35.751 1.00 35.01 488 LEU A C 1
ATOM 3820 O O . LEU A 1 488 ? 19.062 -0.611 34.583 1.00 33.96 488 LEU A O 1
ATOM 3825 N N . LYS A 1 489 ? 20.373 -0.533 36.414 1.00 35.85 489 LYS A N 1
ATOM 3826 C CA . LYS A 1 489 ? 21.399 0.287 35.786 1.00 35.27 489 LYS A CA 1
ATOM 3827 C C . LYS A 1 489 ? 22.050 -0.512 34.658 1.00 35.11 489 LYS A C 1
ATOM 3828 O O . LYS A 1 489 ? 22.309 0.018 33.575 1.00 34.92 489 LYS A O 1
ATOM 3834 N N . ALA A 1 490 ? 22.305 -1.790 34.916 1.00 34.51 490 ALA A N 1
ATOM 3835 C CA . ALA A 1 490 ? 22.913 -2.660 33.916 1.00 34.61 490 ALA A CA 1
ATOM 3836 C C . ALA A 1 490 ? 21.969 -2.797 32.724 1.00 34.23 490 ALA A C 1
ATOM 3837 O O . ALA A 1 490 ? 22.395 -2.778 31.563 1.00 34.34 490 ALA A O 1
ATOM 3839 N N . PHE A 1 491 ? 20.680 -2.927 33.021 1.00 33.90 491 PHE A N 1
ATOM 3840 C CA . PHE A 1 491 ? 19.651 -3.053 31.994 1.00 32.64 491 PHE A CA 1
ATOM 3841 C C . PHE A 1 491 ? 19.723 -1.849 31.052 1.00 32.86 491 PHE A C 1
ATOM 3842 O O . PHE A 1 491 ? 19.675 -1.989 29.820 1.00 31.23 491 PHE A O 1
ATOM 3850 N N . LEU A 1 492 ? 19.834 -0.662 31.640 1.00 30.36 492 LEU A N 1
ATOM 3851 C CA . LEU A 1 492 ? 19.896 0.564 30.859 1.00 30.26 492 LEU A CA 1
ATOM 3852 C C . LEU A 1 492 ? 21.218 0.651 30.110 1.00 32.12 492 LEU A C 1
ATOM 3853 O O . LEU A 1 492 ? 21.286 1.187 29.005 1.00 32.36 492 LEU A O 1
ATOM 3858 N N . ARG A 1 493 ? 22.262 0.108 30.719 1.00 31.70 493 ARG A N 1
ATOM 3859 C CA . ARG A 1 493 ? 23.588 0.129 30.124 1.00 36.65 493 ARG A CA 1
ATOM 3860 C C . ARG A 1 493 ? 23.597 -0.762 28.884 1.00 35.57 493 ARG A C 1
ATOM 3861 O O . ARG A 1 493 ? 24.124 -0.384 27.844 1.00 34.51 493 ARG A O 1
ATOM 3869 N N . GLU A 1 494 ? 22.990 -1.939 29.004 1.00 38.06 494 GLU A N 1
ATOM 3870 C CA . GLU A 1 494 ? 22.911 -2.902 27.907 1.00 38.93 494 GLU A CA 1
ATOM 3871 C C . GLU A 1 494 ? 22.154 -2.300 26.723 1.00 38.57 494 GLU A C 1
ATOM 3872 O O . GLU A 1 494 ? 22.402 -2.647 25.569 1.00 37.04 494 GLU A O 1
ATOM 3878 N N . ARG A 1 495 ? 21.240 -1.378 27.019 1.00 36.75 495 ARG A N 1
ATOM 3879 C CA . ARG A 1 495 ? 20.443 -0.728 25.985 1.00 35.14 495 ARG A CA 1
ATOM 3880 C C . ARG A 1 495 ? 21.137 0.443 25.299 1.00 34.54 495 ARG A C 1
ATOM 3881 O O . ARG A 1 495 ? 20.578 1.037 24.382 1.00 33.10 495 ARG A O 1
ATOM 3889 N N . GLY A 1 496 ? 22.346 0.781 25.740 1.00 33.64 496 GLY A N 1
ATOM 3890 C CA . GLY A 1 496 ? 23.068 1.875 25.113 1.00 32.84 496 GLY A CA 1
ATOM 3891 C C . GLY A 1 496 ? 22.692 3.274 25.564 1.00 33.06 496 GLY A C 1
ATOM 3892 O O . GLY A 1 496 ? 23.048 4.254 24.914 1.00 32.43 496 GLY A O 1
ATOM 3893 N N . LEU A 1 497 ? 21.963 3.371 26.671 1.00 32.41 497 LEU A N 1
ATOM 3894 C CA . LEU A 1 497 ? 21.558 4.667 27.216 1.00 32.53 497 LEU A CA 1
ATOM 3895 C C . LEU A 1 497 ? 22.827 5.437 27.618 1.00 31.30 497 LEU A C 1
ATOM 3896 O O . LEU A 1 497 ? 23.694 4.888 28.291 1.00 30.48 497 LEU A O 1
ATOM 3901 N N . ALA A 1 498 ? 22.941 6.695 27.207 1.00 31.22 498 ALA A N 1
ATOM 3902 C CA . ALA A 1 498 ? 24.117 7.494 27.550 1.00 31.92 498 ALA A CA 1
ATOM 3903 C C . ALA A 1 498 ? 24.368 7.432 29.061 1.00 32.64 498 ALA A C 1
ATOM 3904 O O . ALA A 1 498 ? 23.436 7.523 29.862 1.00 31.00 498 ALA A O 1
ATOM 3906 N N . ALA A 1 499 ? 25.633 7.266 29.434 1.00 33.12 499 ALA A N 1
ATOM 3907 C CA . ALA A 1 499 ? 26.036 7.157 30.837 1.00 34.80 499 ALA A CA 1
ATOM 3908 C C . ALA A 1 499 ? 25.485 8.232 31.779 1.00 33.72 499 ALA A C 1
ATOM 3909 O O . ALA A 1 499 ? 25.132 7.934 32.915 1.00 35.90 499 ALA A O 1
ATOM 3911 N N . TYR A 1 500 ? 25.404 9.472 31.320 1.00 32.76 500 TYR A N 1
ATOM 3912 C CA . TYR A 1 500 ? 24.917 10.542 32.182 1.00 32.41 500 TYR A CA 1
ATOM 3913 C C . TYR A 1 500 ? 23.405 10.540 32.438 1.00 33.16 500 TYR A C 1
ATOM 3914 O O . TYR A 1 500 ? 22.921 11.296 33.283 1.00 31.70 500 TYR A O 1
ATOM 3923 N N . LYS A 1 501 ? 22.678 9.686 31.718 1.00 32.07 501 LYS A N 1
ATOM 3924 C CA . LYS A 1 501 ? 21.221 9.577 31.849 1.00 33.03 501 LYS A CA 1
ATOM 3925 C C . LYS A 1 501 ? 20.844 8.467 32.820 1.00 33.52 501 LYS A C 1
ATOM 3926 O O . LYS A 1 501 ? 19.705 8.396 33.286 1.00 34.22 501 LYS A O 1
ATOM 3932 N N . ILE A 1 502 ? 21.800 7.589 33.098 1.00 33.14 502 ILE A N 1
ATOM 3933 C CA . ILE A 1 502 ? 21.573 6.477 34.007 1.00 33.54 502 ILE A CA 1
ATOM 3934 C C . ILE A 1 502 ? 21.376 7.010 35.419 1.00 32.52 502 ILE A C 1
ATOM 3935 O O . ILE A 1 502 ? 22.203 7.770 35.923 1.00 33.00 502 ILE A O 1
ATOM 3940 N N . PRO A 1 503 ? 20.276 6.612 36.078 1.00 31.36 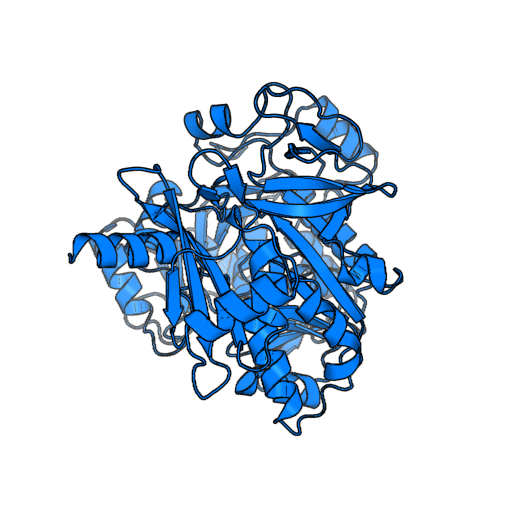503 PRO A N 1
ATOM 3941 C CA . PRO A 1 503 ? 19.986 7.066 37.445 1.00 31.35 503 PRO A CA 1
ATOM 3942 C C . PRO A 1 503 ? 21.177 6.835 38.365 1.00 29.87 503 PRO A C 1
ATOM 3943 O O . PRO A 1 503 ? 21.746 5.749 38.376 1.00 30.93 503 PRO A O 1
ATOM 3947 N N . ASP A 1 504 ? 21.559 7.850 39.129 1.00 31.53 504 ASP A N 1
ATOM 3948 C CA . ASP A 1 504 ? 22.665 7.696 40.069 1.00 30.56 504 ASP A CA 1
ATOM 3949 C C . ASP A 1 504 ? 22.167 6.878 41.244 1.00 30.83 504 ASP A C 1
ATOM 3950 O O . ASP A 1 504 ? 22.915 6.125 41.866 1.00 30.44 504 ASP A O 1
ATOM 3955 N N . ARG A 1 505 ? 20.884 7.025 41.544 1.00 31.10 505 ARG A N 1
ATOM 3956 C CA . ARG A 1 505 ? 20.306 6.317 42.674 1.00 30.37 505 ARG A CA 1
ATOM 3957 C C . ARG A 1 505 ? 18.923 5.742 42.386 1.00 29.00 505 ARG A C 1
ATOM 3958 O O . ARG A 1 505 ? 18.131 6.339 41.658 1.00 29.29 505 ARG A O 1
ATOM 3966 N N . VAL A 1 506 ? 18.640 4.582 42.968 1.00 29.02 506 VAL A N 1
ATOM 3967 C CA . VAL A 1 506 ? 17.355 3.912 42.782 1.00 29.40 506 VAL A CA 1
ATOM 3968 C C . VAL A 1 506 ? 16.618 3.686 44.102 1.00 31.15 506 VAL A C 1
ATOM 3969 O O . VAL A 1 506 ? 17.175 3.111 45.039 1.00 31.67 506 VAL A O 1
ATOM 3973 N N . GLU A 1 507 ? 15.368 4.140 44.171 1.00 29.08 507 GLU A N 1
ATOM 3974 C CA . GLU A 1 507 ? 14.554 3.969 45.372 1.00 30.97 507 GLU A CA 1
ATOM 3975 C C . GLU A 1 507 ? 13.311 3.147 45.052 1.00 30.58 507 GLU A C 1
ATOM 3976 O O . GLU A 1 507 ? 12.550 3.491 44.152 1.00 29.28 507 GLU A O 1
ATOM 3982 N N . PHE A 1 508 ? 13.111 2.055 45.778 1.00 30.41 508 PHE A N 1
ATOM 3983 C CA . PHE A 1 508 ? 11.937 1.230 45.551 1.00 33.93 508 PHE A CA 1
ATOM 3984 C C . PHE A 1 508 ? 10.835 1.601 46.539 1.00 34.37 508 PHE A C 1
ATOM 3985 O O . PHE A 1 508 ? 11.078 1.730 47.738 1.00 34.32 508 PHE A O 1
ATOM 3993 N N . VAL A 1 509 ? 9.629 1.808 46.015 1.00 34.43 509 VAL A N 1
ATOM 3994 C CA . VAL A 1 509 ? 8.475 2.167 46.833 1.00 31.73 509 VAL A CA 1
ATOM 3995 C C . VAL A 1 509 ? 7.266 1.408 46.316 1.00 33.96 509 VAL A C 1
ATOM 3996 O O . VAL A 1 509 ? 7.290 0.874 45.204 1.00 33.89 509 VAL A O 1
ATOM 4000 N N . GLU A 1 510 ? 6.211 1.377 47.123 1.00 34.19 510 GLU A N 1
ATOM 4001 C CA . GLU A 1 510 ? 4.981 0.690 46.762 1.00 35.36 510 GLU A CA 1
ATOM 4002 C C . GLU A 1 510 ? 4.056 1.597 45.963 1.00 33.07 510 GLU A C 1
ATOM 4003 O O . GLU A 1 510 ? 3.192 1.117 45.236 1.00 32.86 510 GLU A O 1
ATOM 4009 N N . SER A 1 511 ? 4.242 2.907 46.096 1.00 31.52 511 SER A N 1
ATOM 4010 C CA . SER A 1 511 ? 3.427 3.869 45.368 1.00 32.36 511 SER A CA 1
ATOM 4011 C C . SER A 1 511 ? 4.130 5.217 45.324 1.00 32.35 511 SER A C 1
ATOM 4012 O O . SER A 1 511 ? 5.059 5.464 46.093 1.00 34.42 511 SER A O 1
ATOM 4015 N N . PHE A 1 512 ? 3.683 6.082 44.419 1.00 31.70 512 PHE A N 1
ATOM 4016 C CA . PHE A 1 512 ? 4.256 7.415 44.252 1.00 31.43 512 PHE A CA 1
ATOM 4017 C C . PHE A 1 512 ? 3.305 8.429 44.869 1.00 31.32 512 PHE A C 1
ATOM 4018 O O . PHE A 1 512 ? 2.092 8.230 44.845 1.00 29.70 512 PHE A O 1
ATOM 4026 N N . PRO A 1 513 ? 3.841 9.531 45.426 1.00 31.00 513 PRO A N 1
ATOM 4027 C CA . PRO A 1 513 ? 2.978 10.551 46.026 1.00 30.87 513 PRO A CA 1
ATOM 4028 C C . PRO A 1 513 ? 2.238 11.175 44.843 1.00 30.77 513 PRO A C 1
ATOM 4029 O O . PRO A 1 513 ? 2.854 11.434 43.803 1.00 30.52 513 PRO A O 1
ATOM 4033 N N . GLN A 1 514 ? 0.944 11.431 44.995 1.00 28.71 514 GLN A N 1
ATOM 4034 C CA . GLN A 1 514 ? 0.170 11.990 43.894 1.00 29.51 514 GLN A CA 1
ATOM 4035 C C . GLN A 1 514 ? -0.531 13.291 44.206 1.00 27.94 514 GLN A C 1
ATOM 4036 O O . GLN A 1 514 ? -0.701 13.658 45.364 1.00 31.78 514 GLN A O 1
ATOM 4042 N N . THR A 1 515 ? -0.948 13.979 43.150 1.00 28.00 515 THR A N 1
ATOM 4043 C CA . THR A 1 515 ? -1.653 15.244 43.267 1.00 28.28 515 THR A CA 1
ATOM 4044 C C . THR A 1 515 ? -3.147 14.978 43.392 1.00 27.37 515 THR A C 1
ATOM 4045 O O . THR A 1 515 ? -3.587 13.829 43.422 1.00 27.07 515 THR A O 1
ATOM 4049 N N . GLY A 1 516 ? -3.922 16.055 43.426 1.00 28.14 516 GLY A N 1
ATOM 4050 C CA . GLY A 1 516 ? -5.363 15.937 43.560 1.00 28.03 516 GLY A CA 1
ATOM 4051 C C . GLY A 1 516 ? -6.053 15.083 42.512 1.00 28.59 516 GLY A C 1
ATOM 4052 O O . GLY A 1 516 ? -6.921 14.269 42.848 1.00 26.30 516 GLY A O 1
ATOM 4053 N N . VAL A 1 517 ? -5.680 15.250 41.245 1.00 27.31 517 VAL A N 1
ATOM 4054 C CA . VAL A 1 517 ? -6.324 14.470 40.198 1.00 27.10 517 VAL A CA 1
ATOM 4055 C C . VAL A 1 517 ? -5.693 13.088 40.023 1.00 26.54 517 VAL A C 1
ATOM 4056 O O . VAL A 1 517 ? -6.230 12.245 39.314 1.00 26.66 517 VAL A O 1
ATOM 4060 N N . GLY A 1 518 ? -4.556 12.848 40.670 1.00 25.48 518 GLY A N 1
ATOM 4061 C CA . GLY A 1 518 ? -3.938 11.536 40.562 1.00 24.60 518 GLY A CA 1
ATOM 4062 C C . GLY A 1 518 ? -2.583 11.430 39.881 1.00 26.24 518 GLY A C 1
ATOM 4063 O O . GLY A 1 518 ? -2.059 10.327 39.740 1.00 26.73 518 GLY A O 1
ATOM 4064 N N . LYS A 1 519 ? -1.998 12.540 39.446 1.00 26.91 519 LYS A N 1
ATOM 4065 C CA . LYS A 1 519 ? -0.688 12.428 38.808 1.00 29.07 519 LYS A CA 1
ATOM 4066 C C . LYS A 1 519 ? 0.435 12.361 39.834 1.00 28.08 519 LYS A C 1
ATOM 4067 O O . LYS A 1 519 ? 0.270 12.732 41.002 1.00 24.32 519 LYS A O 1
ATOM 4073 N N . VAL A 1 520 ? 1.577 11.859 39.393 1.00 27.98 520 VAL A N 1
ATOM 4074 C CA . VAL A 1 520 ? 2.726 11.759 40.272 1.00 27.78 520 VAL A CA 1
ATOM 4075 C C . VAL A 1 520 ? 3.163 13.181 40.596 1.00 26.95 520 VAL A C 1
ATOM 4076 O O . VAL A 1 520 ? 3.147 14.056 39.731 1.00 25.17 520 VAL A O 1
ATOM 4080 N N . SER A 1 521 ? 3.502 13.415 41.859 1.00 24.97 521 SER A N 1
ATOM 4081 C CA . SER A 1 521 ? 3.979 14.713 42.292 1.00 23.74 521 SER A CA 1
ATOM 4082 C C . SER A 1 521 ? 5.497 14.579 42.369 1.00 24.71 521 SER A C 1
ATOM 4083 O O . SER A 1 521 ? 6.029 14.061 43.354 1.00 22.62 521 SER A O 1
ATOM 4086 N N . LYS A 1 522 ? 6.195 15.022 41.332 1.00 24.22 522 LYS A N 1
ATOM 4087 C CA . LYS A 1 522 ? 7.644 14.914 41.344 1.00 26.59 522 LYS A CA 1
ATOM 4088 C C . LYS A 1 522 ? 8.226 15.805 42.429 1.00 27.59 522 LYS A C 1
ATOM 4089 O O . LYS A 1 522 ? 9.265 15.489 43.007 1.00 25.28 522 LYS A O 1
ATOM 4095 N N . LYS A 1 523 ? 7.525 16.892 42.738 1.00 29.65 523 LYS A N 1
ATOM 4096 C CA . LYS A 1 523 ? 7.980 17.792 43.792 1.00 33.54 523 LYS A CA 1
ATOM 4097 C C . LYS A 1 523 ? 8.045 17.017 45.124 1.00 32.54 523 LYS A C 1
ATOM 4098 O O . LYS A 1 523 ? 9.014 17.125 45.875 1.00 30.79 523 LYS A O 1
ATOM 4104 N N . ALA A 1 524 ? 7.018 16.223 45.404 1.00 32.13 524 ALA A N 1
ATOM 4105 C CA . ALA A 1 524 ? 6.991 15.441 46.636 1.00 33.12 524 ALA A CA 1
ATOM 4106 C C . ALA A 1 524 ? 8.147 14.443 46.630 1.00 33.09 524 ALA A C 1
ATOM 4107 O O . ALA A 1 524 ? 8.783 14.209 47.665 1.00 33.49 524 ALA A O 1
ATOM 4109 N N . LEU A 1 525 ? 8.410 13.855 45.463 1.00 30.17 525 LEU A N 1
ATOM 4110 C CA . LEU A 1 525 ? 9.498 12.895 45.323 1.00 29.17 525 LEU A CA 1
ATOM 4111 C C . LEU A 1 525 ? 10.840 13.579 45.546 1.00 29.98 525 LEU A C 1
ATOM 4112 O O . LEU A 1 525 ? 11.751 13.000 46.136 1.00 31.69 525 LEU A O 1
ATOM 4117 N N . ARG A 1 526 ? 10.971 14.812 45.076 1.00 30.57 526 ARG A N 1
ATOM 4118 C CA . ARG A 1 526 ? 12.217 15.533 45.286 1.00 30.89 526 ARG A CA 1
ATOM 4119 C C . ARG A 1 526 ? 12.436 15.758 46.790 1.00 30.92 526 ARG A C 1
ATOM 4120 O O . ARG A 1 526 ? 13.538 15.581 47.301 1.00 29.95 526 ARG A O 1
ATOM 4128 N N . GLU A 1 527 ? 11.372 16.135 47.491 1.00 30.33 527 GLU A N 1
ATOM 4129 C CA . GLU A 1 527 ? 11.434 16.375 48.928 1.00 31.48 527 GLU A CA 1
ATOM 4130 C C . GLU A 1 527 ? 11.824 15.108 49.666 1.00 31.02 527 GLU A C 1
ATOM 4131 O O . GLU A 1 527 ? 12.631 15.142 50.589 1.00 33.52 527 GLU A O 1
ATOM 4137 N N . ALA A 1 528 ? 11.244 13.988 49.252 1.00 30.29 528 ALA A N 1
ATOM 4138 C CA . ALA A 1 528 ? 11.517 12.711 49.890 1.00 30.96 528 ALA A CA 1
ATOM 4139 C C . ALA A 1 528 ? 12.965 12.264 49.704 1.00 31.39 528 ALA A C 1
ATOM 4140 O O . ALA A 1 528 ? 13.568 11.744 50.638 1.00 33.72 528 ALA A O 1
ATOM 4142 N N . ILE A 1 529 ? 13.535 12.450 48.514 1.00 31.58 529 ILE A N 1
ATOM 4143 C CA . ILE A 1 529 ? 14.926 12.045 48.324 1.00 31.95 529 ILE A CA 1
ATOM 4144 C C . ILE A 1 529 ? 15.829 13.058 49.026 1.00 33.41 529 ILE A C 1
ATOM 4145 O O . ILE A 1 529 ? 16.848 12.700 49.619 1.00 33.22 529 ILE A O 1
ATOM 4150 N N . SER A 1 530 ? 15.439 14.324 48.977 1.00 35.34 530 SER A N 1
ATOM 4151 C CA . SER A 1 530 ? 16.227 15.373 49.605 1.00 38.73 530 SER A CA 1
ATOM 4152 C C . SER A 1 530 ? 16.291 15.150 51.115 1.00 41.64 530 SER A C 1
ATOM 4153 O O . SER A 1 530 ? 17.326 15.387 51.742 1.00 41.40 530 SER A O 1
ATOM 4156 N N . GLU A 1 531 ? 15.179 14.689 51.687 1.00 42.94 531 GLU A N 1
ATOM 4157 C CA . GLU A 1 531 ? 15.086 14.420 53.121 1.00 44.54 531 GLU A CA 1
ATOM 4158 C C . GLU A 1 531 ? 15.944 13.221 53.510 1.00 43.87 531 GLU A C 1
ATOM 4159 O O . GLU A 1 531 ? 16.596 13.236 54.548 1.00 41.26 531 GLU A O 1
ATOM 4165 N N . LYS A 1 532 ? 15.932 12.177 52.684 1.00 43.71 532 LYS A N 1
ATOM 4166 C CA . LYS A 1 532 ? 16.735 10.999 52.978 1.00 45.32 532 LYS A CA 1
ATOM 4167 C C . LYS A 1 532 ? 18.208 11.386 53.000 1.00 45.82 532 LYS A C 1
ATOM 4168 O O . LYS A 1 532 ? 18.942 10.999 53.908 1.00 46.93 532 LYS A O 1
ATOM 4174 N N . LEU A 1 533 ? 18.636 12.161 52.010 1.00 46.17 533 LEU A N 1
ATOM 4175 C CA . LEU A 1 533 ? 20.026 12.592 51.948 1.00 47.90 533 LEU A CA 1
ATOM 4176 C C . LEU A 1 533 ? 20.408 13.368 53.208 1.00 48.95 533 LEU A C 1
ATOM 4177 O O . LEU A 1 533 ? 21.475 13.145 53.778 1.00 48.21 533 LEU A O 1
ATOM 4182 N N . LEU A 1 534 ? 19.535 14.273 53.643 1.00 50.46 534 LEU A N 1
ATOM 4183 C CA . LEU A 1 534 ? 19.794 15.060 54.846 1.00 52.68 534 LEU A CA 1
ATOM 4184 C C . LEU A 1 534 ? 19.920 14.155 56.063 1.00 53.38 534 LEU A C 1
ATOM 4185 O O . LEU A 1 534 ? 20.709 14.431 56.969 1.00 53.63 534 LEU A O 1
ATOM 4190 N N . ALA A 1 535 ? 19.138 13.078 56.077 1.00 53.73 535 ALA A N 1
ATOM 4191 C CA . ALA A 1 535 ? 19.161 12.118 57.172 1.00 54.60 535 ALA A CA 1
ATOM 4192 C C . ALA A 1 535 ? 20.568 11.574 57.389 1.00 55.24 535 ALA A C 1
ATOM 4193 O O . ALA A 1 535 ? 20.855 10.975 58.424 1.00 56.64 535 ALA A O 1
ATOM 4195 N N . GLY A 1 536 ? 21.443 11.787 56.410 1.00 55.96 536 GLY A N 1
ATOM 4196 C CA . GLY A 1 536 ? 22.812 11.315 56.519 1.00 55.73 536 GLY A CA 1
ATOM 4197 C C . GLY A 1 536 ? 23.810 12.455 56.595 1.00 56.33 536 GLY A C 1
ATOM 4198 O O . GLY A 1 536 ? 24.104 12.968 57.677 1.00 57.08 536 GLY A O 1
#

Sequence (536 aa):
MLKGFTPWPDELAETYRKNGCWAGETFGDLLRDRAAKYGDRIAITCGNTHWSYRELDTRADRLAAGFQKLGIQQKDRVVVQLPNIKEFFEVIFALFRLGALPVFALPSHRSSEITYFCEFAEAAAYIIPDAYSGFDYRSLARQVQSKLPTLKNIIVAGEAEEFLPLEDLHTEPVKLPEVKSSDVAFLQLSGGSTGLSKLIPRTHDDYIYSLKRSVEVCWLDHSTVYLAALPMAHNYPLSSPGVLGVLYAGGRVVLSPSPSPDDAFPLIEREKVTITALVPPLAMVWMDAASSRRDDLSSLQVLQVGGAKFSAEAARRVKAVFGCTLQQVFGMAEGLVNYTRLDDPEEIIVNTQGKPMSPYDESRVWDDHDRDVKPGETGHLLTRGPYTIRGYYKAEEHNAASFTEDGFYRTGDIVRLTRDGYIVVEGRAKDQINRGGEKVAAEEVENHLLAHPAVHDAAMVSMPDQFLGERSCVFIIPRDEAPKAAELKAFLRERGLAAYKIPDRVEFVESFPQTGVGKVSKKALREAISEKLLAG

Solvent-accessible surface area: 22087 Å² total; per-residue (Å²): 173,15,161,27,30,51,56,17,56,128,149,44,14,90,63,8,126,144,57,37,7,17,66,51,46,11,1,7,70,5,5,103,61,30,0,66,151,37,1,134,93,66,0,0,1,31,45,111,63,87,12,20,2,115,63,0,12,65,68,0,21,80,0,0,3,3,0,62,170,51,44,2,124,61,116,36,33,0,0,1,1,4,4,17,41,27,38,1,0,2,0,0,3,0,0,3,22,2,10,1,5,0,0,1,0,15,18,59,22,89,19,81,59,0,12,53,4,5,103,54,0,110,16,32,0,0,0,0,5,35,54,58,96,90,50,49,4,28,45,0,0,89,89,0,51,92,108,22,100,120,6,162,35,2,0,0,13,43,110,2,88,113,22,61,40,3,135,103,23,42,36,120,60,68,200,52,60,138,29,117,14,42,47,12,2,0,0,4,17,12,57,54,45,96,59,105,27,60,1,0,3,2,6,3,6,0,1,4,11,4,0,67,50,0,15,80,9,4,149,14,63,126,70,8,17,1,0,0,2,3,26,2,3,34,8,16,0,0,4,3,0,0,0,4,0,0,5,35,23,2,2,51,0,1,3,1,75,30,46,41,10,100,51,0,1,55,25,0,71,153,23,126,0,20,5,0,1,0,1,12,11,25,2,13,62,0,1,49,15,23,87,94,72,241,38,69,18,92,30,6,111,16,2,0,1,1,28,47,54,1,6,28,37,3,1,140,80,1,115,94,41,14,61,12,44,6,0,2,7,24,29,24,11,10,1,0,4,0,0,0,43,18,108,27,80,64,127,40,6,13,67,12,6,0,62,27,3,6,108,95,17,63,34,94,9,26,43,101,122,67,157,96,39,157,133,44,87,67,7,59,2,1,0,42,1,0,0,2,4,28,2,9,1,61,19,155,156,65,27,84,74,12,20,18,194,81,8,1,13,84,5,24,12,9,0,112,58,51,245,103,32,6,0,16,10,45,23,89,34,137,30,37,0,63,48,39,77,79,122,0,19,7,23,62,0,18,39,41,0,26,28,17,107,17,3,25,13,6,3,0,2,18,15,74,29,160,168,64,54,50,74,0,0,0,4,0,22,29,87,129,147,41,13,157,35,74,83,2,52,43,50,1,144,149,92,64,17,39,85,71,36,24,3,32,78,18,23,66,39,165,76,10,52,102,57,23,5,15,43,34,23,35,69,30,3,55,85,34,0,35,107,87,59,149,93,102

CATH classification: 3.40.50.980 (+3 more: 3.40.50.980, 2.30.38.10, 3.30.300.30)

B-factor: mean 36.91, std 10.03, range [19.48, 111.72]